Protein AF-0000000079724196 (afdb_homodimer)

Secondary structure (DSSP, 8-state):
-------------GGGS---S-HHHHTT--HHHHHHHHHH-HHHHHHHHHHHHHHHHHHHTTT-TTEEEEEE--TT-TTS--SEEEEETTEEEEEEEEEB-GGG-EEETTEEEEEEE-EEEEEEEEE-TTS-EEEEEEPBTTS-SEEEEE-HHHHSS--EEEEEGGGSPBP--TTS-HHHHTTBB-SEEEEEES--TT-BS--HHHHHHHHHH-/-------------GGGS---S-HHHHTT--HHHHHHHHHH-HHHHHHHHHHHHHHHHHHHTTT-TTEEEEEE--TT-TTS--SEEEEETTEEEEEEEEEB-GGG-EEETTEEEEEEE-EEEEEEEEE-TTS-EEEEEEPBTTS-SEEEEE-HHHHSS--EEEEEGGGSPBP--TTS-HHHHTTBB-SEEEEEES--TT-BS--HHHHHHHHHH-

Structure (mmCIF, N/CA/C/O backbone):
data_AF-0000000079724196-model_v1
#
loop_
_entity.id
_entity.type
_entity.pdbx_description
1 polymer 'Restriction endonuclease'
#
loop_
_atom_site.group_PDB
_atom_site.id
_atom_site.type_symbol
_atom_site.label_atom_id
_atom_site.label_alt_id
_atom_site.label_comp_id
_atom_site.label_asym_id
_atom_site.label_entity_id
_atom_site.label_seq_id
_atom_site.pdbx_PDB_ins_code
_atom_site.Cartn_x
_atom_site.Cartn_y
_atom_site.Cartn_z
_atom_site.occupancy
_atom_site.B_iso_or_equiv
_atom_site.auth_seq_id
_atom_site.auth_comp_id
_atom_site.auth_asym_id
_atom_site.auth_atom_id
_atom_site.pdbx_PDB_model_num
ATOM 1 N N . MET A 1 1 ? -4.75 44.594 -35.656 1 24.75 1 MET A N 1
ATOM 2 C CA . MET A 1 1 ? -3.535 43.812 -35.5 1 24.75 1 MET A CA 1
ATOM 3 C C . MET A 1 1 ? -3.525 43.062 -34.188 1 24.75 1 MET A C 1
ATOM 5 O O . MET A 1 1 ? -3.387 43.656 -33.125 1 24.75 1 MET A O 1
ATOM 9 N N . LEU A 1 2 ? -4.348 41.969 -33.969 1 27.61 2 LEU A N 1
ATOM 10 C CA . LEU A 1 2 ? -4.809 41.188 -32.812 1 27.61 2 LEU A CA 1
ATOM 11 C C . LEU A 1 2 ? -3.688 40.312 -32.25 1 27.61 2 LEU A C 1
ATOM 13 O O . LEU A 1 2 ? -3.152 39.469 -32.969 1 27.61 2 LEU A O 1
ATOM 17 N N . ILE A 1 3 ? -2.83 40.812 -31.281 1 25.11 3 ILE A N 1
ATOM 18 C CA . ILE A 1 3 ? -1.681 40.219 -30.625 1 25.11 3 ILE A CA 1
ATOM 19 C C . ILE A 1 3 ? -2.113 38.906 -29.938 1 25.11 3 ILE A C 1
ATOM 21 O O . ILE A 1 3 ? -2.939 38.938 -29.016 1 25.11 3 ILE A O 1
ATOM 25 N N . SER A 1 4 ? -2.178 37.812 -30.594 1 24.23 4 SER A N 1
ATOM 26 C CA . SER A 1 4 ? -2.414 36.438 -30.125 1 24.23 4 SER A CA 1
ATOM 27 C C . SER A 1 4 ? -1.42 36.031 -29.047 1 24.23 4 SER A C 1
ATOM 29 O O . SER A 1 4 ? -0.231 35.875 -29.312 1 24.23 4 SER A O 1
ATOM 31 N N . ILE A 1 5 ? -1.523 36.562 -27.812 1 22.05 5 ILE A N 1
ATOM 32 C CA . ILE A 1 5 ? -0.704 36.156 -26.688 1 22.05 5 ILE A CA 1
ATOM 33 C C . ILE A 1 5 ? -0.885 34.656 -26.438 1 22.05 5 ILE A C 1
ATOM 35 O O . ILE A 1 5 ? -1.975 34.219 -26.078 1 22.05 5 ILE A O 1
ATOM 39 N N . LEU A 1 6 ? -0.225 33.781 -27.172 1 22.92 6 LEU A N 1
ATOM 40 C CA . LEU A 1 6 ? -0.044 32.375 -26.922 1 22.92 6 LEU A CA 1
ATOM 41 C C . LEU A 1 6 ? 0.449 32.125 -25.484 1 22.92 6 LEU A C 1
ATOM 43 O O . LEU A 1 6 ? 1.578 32.5 -25.156 1 22.92 6 LEU A O 1
ATOM 47 N N . VAL A 1 7 ? -0.355 32.219 -24.516 1 21.36 7 VAL A N 1
ATOM 48 C CA . VAL A 1 7 ? -0.069 31.828 -23.141 1 21.36 7 VAL A CA 1
ATOM 49 C C . VAL A 1 7 ? 0.463 30.391 -23.125 1 21.36 7 VAL A C 1
ATOM 51 O O . VAL A 1 7 ? -0.235 29.453 -23.531 1 21.36 7 VAL A O 1
ATOM 54 N N . ASN A 1 8 ? 1.732 30.219 -23.438 1 23.31 8 ASN A N 1
ATOM 55 C CA . ASN A 1 8 ? 2.459 28.969 -23.219 1 23.31 8 ASN A CA 1
ATOM 56 C C . ASN A 1 8 ? 2.162 28.375 -21.844 1 23.31 8 ASN A C 1
ATOM 58 O O . ASN A 1 8 ? 2.518 28.969 -20.812 1 23.31 8 ASN A O 1
ATOM 62 N N . PHE A 1 9 ? 1.104 27.719 -21.703 1 23.48 9 PHE A N 1
ATOM 63 C CA . PHE A 1 9 ? 0.81 26.844 -20.578 1 23.48 9 PHE A CA 1
ATOM 64 C C . PHE A 1 9 ? 1.995 25.938 -20.281 1 23.48 9 PHE A C 1
ATOM 66 O O . PHE A 1 9 ? 2.256 24.984 -21.016 1 23.48 9 PHE A O 1
ATOM 73 N N . LEU A 1 10 ? 3.062 26.453 -19.828 1 25.41 10 LEU A N 1
ATOM 74 C CA . LEU A 1 10 ? 4.105 25.625 -19.25 1 25.41 10 LEU A CA 1
ATOM 75 C C . LEU A 1 10 ? 3.512 24.656 -18.234 1 25.41 10 LEU A C 1
ATOM 77 O O . LEU A 1 10 ? 3.109 25.062 -17.141 1 25.41 10 LEU A O 1
ATOM 81 N N . VAL A 1 11 ? 2.697 23.734 -18.609 1 27.11 11 VAL A N 1
ATOM 82 C CA . VAL A 1 11 ? 2.469 22.516 -17.828 1 27.11 11 VAL A CA 1
ATOM 83 C C . VAL A 1 11 ? 3.785 22.047 -17.219 1 27.11 11 VAL A C 1
ATOM 85 O O . VAL A 1 11 ? 4.676 21.578 -17.938 1 27.11 11 VAL A O 1
ATOM 88 N N . TYR A 1 12 ? 4.371 22.719 -16.375 1 28.53 12 TYR A N 1
ATOM 89 C CA . TYR A 1 12 ? 5.422 22.078 -15.594 1 28.53 12 TYR A CA 1
ATOM 90 C C . TYR A 1 12 ? 5.004 20.672 -15.188 1 28.53 12 TYR A C 1
ATOM 92 O O . TYR A 1 12 ? 4.043 20.484 -14.438 1 28.53 12 TYR A O 1
ATOM 100 N N . ASN A 1 13 ? 4.953 19.719 -16.047 1 31.81 13 ASN A N 1
ATOM 101 C CA . ASN A 1 13 ? 4.832 18.266 -15.875 1 31.81 13 ASN A CA 1
ATOM 102 C C . ASN A 1 13 ? 5.602 17.781 -14.656 1 31.81 13 ASN A C 1
ATOM 104 O O . ASN A 1 13 ? 6.824 17.938 -14.586 1 31.81 13 ASN A O 1
ATOM 108 N N . VAL A 1 14 ? 5.191 17.875 -13.461 1 34.69 14 VAL A N 1
ATOM 109 C CA . VAL A 1 14 ? 5.762 17.125 -12.352 1 34.69 14 VAL A CA 1
ATOM 110 C C . VAL A 1 14 ? 6.508 15.898 -12.883 1 34.69 14 VAL A C 1
ATOM 112 O O . VAL A 1 14 ? 7.094 15.133 -12.109 1 34.69 14 VAL A O 1
ATOM 115 N N . GLU A 1 15 ? 6.355 15.531 -14.078 1 37.75 15 GLU A N 1
ATOM 116 C CA . GLU A 1 15 ? 7.27 14.625 -14.773 1 37.75 15 GLU A CA 1
ATOM 117 C C . GLU A 1 15 ? 8.711 15.133 -14.695 1 37.75 15 GLU A C 1
ATOM 119 O O . GLU A 1 15 ? 9.648 14.383 -14.961 1 37.75 15 GLU A O 1
ATOM 124 N N . ASN A 1 16 ? 8.875 16.438 -14.484 1 39 16 ASN A N 1
ATOM 125 C CA . ASN A 1 16 ? 10.219 16.984 -14.625 1 39 16 ASN A CA 1
ATOM 126 C C . ASN A 1 16 ? 11.016 16.844 -13.328 1 39 16 ASN A C 1
ATOM 128 O O . ASN A 1 16 ? 12.023 17.531 -13.141 1 39 16 ASN A O 1
ATOM 132 N N . ILE A 1 17 ? 10.391 16.578 -12.188 1 43.75 17 ILE A N 1
ATOM 133 C CA . ILE A 1 17 ? 11.414 16.25 -11.203 1 43.75 17 ILE A CA 1
ATOM 134 C C . ILE A 1 17 ? 12.312 15.148 -11.75 1 43.75 17 ILE A C 1
ATOM 136 O O . ILE A 1 17 ? 11.859 14.023 -11.992 1 43.75 17 ILE A O 1
ATOM 140 N N . THR A 1 18 ? 13.125 15.508 -12.547 1 49.09 18 THR A N 1
ATOM 141 C CA . THR A 1 18 ? 14.148 14.609 -13.055 1 49.09 18 THR A CA 1
ATOM 142 C C . THR A 1 18 ? 14.617 13.641 -11.969 1 49.09 18 THR A C 1
ATOM 144 O O . THR A 1 18 ? 15.422 14.008 -11.109 1 49.09 18 THR A O 1
ATOM 147 N N . MET A 1 19 ? 13.617 12.922 -11.445 1 57.41 19 MET A N 1
ATOM 148 C CA . MET A 1 19 ? 14.07 11.883 -10.531 1 57.41 19 MET A CA 1
ATOM 149 C C . MET A 1 19 ? 15.305 11.172 -11.078 1 57.41 19 MET A C 1
ATOM 151 O O . MET A 1 19 ? 15.344 10.797 -12.258 1 57.41 19 MET A O 1
ATOM 155 N N . SER A 1 20 ? 16.391 11.453 -10.336 1 66.69 20 SER A N 1
ATOM 156 C CA . SER A 1 20 ? 17.656 10.781 -10.609 1 66.69 20 SER A CA 1
ATOM 157 C C . SER A 1 20 ? 17.484 9.266 -10.641 1 66.69 20 SER A C 1
ATOM 159 O O . SER A 1 20 ? 16.391 8.758 -10.391 1 66.69 20 SER A O 1
ATOM 161 N N . ASN A 1 21 ? 18.406 8.672 -11.078 1 83.06 21 ASN A N 1
ATOM 162 C CA . ASN A 1 21 ? 18.484 7.219 -11.109 1 83.06 21 ASN A CA 1
ATOM 163 C C . ASN A 1 21 ? 18.562 6.629 -9.703 1 83.06 21 ASN A C 1
ATOM 165 O O . ASN A 1 21 ? 18.688 5.41 -9.547 1 83.06 21 ASN A O 1
ATOM 169 N N . ASN A 1 22 ? 18.328 7.559 -8.727 1 93.44 22 ASN A N 1
ATOM 170 C CA . ASN A 1 22 ? 18.344 7.121 -7.332 1 93.44 22 ASN A CA 1
ATOM 171 C C . ASN A 1 22 ? 17.281 7.836 -6.504 1 93.44 22 ASN A C 1
ATOM 173 O O . ASN A 1 22 ? 17.547 8.898 -5.93 1 93.44 22 ASN A O 1
ATOM 177 N N . ILE A 1 23 ? 16.172 7.238 -6.348 1 94.06 23 ILE A N 1
ATOM 178 C CA . ILE A 1 23 ? 15.008 7.863 -5.734 1 94.06 23 ILE A CA 1
ATOM 179 C C . ILE A 1 23 ? 15.242 8.039 -4.234 1 94.06 23 ILE A C 1
ATOM 181 O O . ILE A 1 23 ? 14.742 8.984 -3.625 1 94.06 23 ILE A O 1
ATOM 185 N N . LEU A 1 24 ? 15.953 7.109 -3.637 1 95.5 24 LEU A N 1
ATOM 186 C CA . LEU A 1 24 ? 16.266 7.238 -2.217 1 95.5 24 LEU A CA 1
ATOM 187 C C . LEU A 1 24 ? 17.094 8.484 -1.95 1 95.5 24 LEU A C 1
ATOM 189 O O . LEU A 1 24 ? 16.859 9.195 -0.971 1 95.5 24 LEU A O 1
ATOM 193 N N . GLN A 1 25 ? 18.016 8.711 -2.818 1 94.5 25 GLN A N 1
ATOM 194 C CA . GLN A 1 25 ? 18.812 9.93 -2.717 1 94.5 25 GLN A CA 1
ATOM 195 C C . GLN A 1 25 ? 17.922 11.172 -2.871 1 94.5 25 GLN A C 1
ATOM 197 O O . GLN A 1 25 ? 18.078 12.148 -2.131 1 94.5 25 GLN A O 1
ATOM 202 N N . ASP A 1 26 ? 17.047 11.125 -3.805 1 93.06 26 ASP A N 1
ATOM 203 C CA . ASP A 1 26 ? 16.125 12.242 -4.016 1 93.06 26 ASP A CA 1
ATOM 204 C C . ASP A 1 26 ? 15.297 12.516 -2.762 1 93.06 26 ASP A C 1
ATOM 206 O O . ASP A 1 26 ? 15.023 13.672 -2.438 1 93.06 26 ASP A O 1
ATOM 210 N N . TRP A 1 27 ? 14.961 11.461 -2.084 1 94.69 27 TRP A N 1
ATOM 211 C CA . TRP A 1 27 ? 14.102 11.586 -0.906 1 94.69 27 TRP A CA 1
ATOM 212 C C . TRP A 1 27 ? 14.938 11.82 0.349 1 94.69 27 TRP A C 1
ATOM 214 O O . TRP A 1 27 ? 14.398 11.922 1.451 1 94.69 27 TRP A O 1
ATOM 224 N N . GLY A 1 28 ? 16.25 11.859 0.168 1 93.69 28 GLY A N 1
ATOM 225 C CA . GLY A 1 28 ? 17.125 12.164 1.287 1 93.69 28 GLY A CA 1
ATOM 226 C C . GLY A 1 28 ? 17.141 11.078 2.346 1 93.69 28 GLY A C 1
ATOM 227 O O . GLY A 1 28 ? 17.219 11.367 3.541 1 93.69 28 GLY A O 1
ATOM 228 N N . ILE A 1 29 ? 17.016 9.867 1.976 1 95.31 29 ILE A N 1
ATOM 229 C CA . ILE A 1 29 ? 17.078 8.727 2.889 1 95.31 29 ILE A CA 1
ATOM 230 C C . ILE A 1 29 ? 18.109 7.727 2.4 1 95.31 29 ILE A C 1
ATOM 232 O O . ILE A 1 29 ? 18.188 7.418 1.208 1 95.31 29 ILE A O 1
ATOM 236 N N . SER A 1 30 ? 19 7.281 3.24 1 95.44 30 SER A N 1
ATOM 237 C CA . SER A 1 30 ? 20 6.289 2.867 1 95.44 30 SER A CA 1
ATOM 238 C C . SER A 1 30 ? 19.375 4.91 2.693 1 95.44 30 SER A C 1
ATOM 240 O O . SER A 1 30 ? 18.266 4.66 3.162 1 95.44 30 SER A O 1
ATOM 242 N N . VAL A 1 31 ? 20.078 4.039 2.041 1 95.25 31 VAL A N 1
ATOM 243 C CA . VAL A 1 31 ? 19.609 2.668 1.856 1 95.25 31 VAL A CA 1
ATOM 244 C C . VAL A 1 31 ? 19.438 1.992 3.215 1 95.25 31 VAL A C 1
ATOM 246 O O . VAL A 1 31 ? 18.484 1.245 3.426 1 95.25 31 VAL A O 1
ATOM 249 N N . GLU A 1 32 ? 20.344 2.332 4.09 1 95.38 32 GLU A N 1
ATOM 250 C CA . GLU A 1 32 ? 20.281 1.758 5.43 1 95.38 32 GLU A CA 1
ATOM 251 C C . GLU A 1 32 ? 19.047 2.236 6.184 1 95.38 32 GLU A C 1
ATOM 253 O O . GLU A 1 32 ? 18.344 1.44 6.812 1 95.38 32 GLU A O 1
ATOM 258 N N . GLU A 1 33 ? 18.797 3.496 6.133 1 94.81 33 GLU A N 1
ATOM 259 C CA . GLU A 1 33 ? 17.625 4.066 6.777 1 94.81 33 GLU A CA 1
ATOM 260 C C . GLU A 1 33 ? 16.344 3.514 6.168 1 94.81 33 GLU A C 1
ATOM 262 O O . GLU A 1 33 ? 15.398 3.182 6.887 1 94.81 33 GLU A O 1
ATOM 267 N N . PHE A 1 34 ? 16.359 3.441 4.891 1 96.69 34 PHE A N 1
ATOM 268 C CA . PHE A 1 34 ? 15.211 2.9 4.18 1 96.69 34 PHE A CA 1
ATOM 269 C C . PHE A 1 34 ? 14.984 1.441 4.551 1 96.69 34 PHE A C 1
ATOM 271 O O . PHE A 1 34 ? 13.844 1.023 4.77 1 96.69 34 PHE A O 1
ATOM 278 N N . SER A 1 35 ? 16.031 0.706 4.574 1 95.88 35 SER A N 1
ATOM 279 C CA . SER A 1 35 ? 15.938 -0.699 4.961 1 95.88 35 SER A CA 1
ATOM 280 C C . SER A 1 35 ? 15.312 -0.854 6.34 1 95.88 35 SER A C 1
ATOM 282 O O . SER A 1 35 ? 14.43 -1.693 6.535 1 95.88 35 SER A O 1
ATOM 284 N N . LYS A 1 36 ? 15.734 -0.07 7.242 1 93.75 36 LYS A N 1
ATOM 285 C CA . LYS A 1 36 ? 15.172 -0.101 8.586 1 93.75 36 LYS A CA 1
ATOM 286 C C . LYS A 1 36 ? 13.68 0.24 8.57 1 93.75 36 LYS A C 1
ATOM 288 O O . LYS A 1 36 ? 12.875 -0.427 9.227 1 93.75 36 LYS A O 1
ATOM 293 N N . LEU A 1 37 ? 13.359 1.247 7.809 1 93.62 37 LEU A N 1
ATOM 294 C CA . LEU A 1 37 ? 11.969 1.675 7.668 1 93.62 37 LEU A CA 1
ATOM 295 C C . LEU A 1 37 ? 11.102 0.534 7.148 1 93.62 37 LEU A C 1
ATOM 297 O O . LEU A 1 37 ? 10.016 0.292 7.672 1 93.62 37 LEU A O 1
ATOM 301 N N . VAL A 1 38 ? 11.547 -0.153 6.164 1 93.44 38 VAL A N 1
ATOM 302 C CA . VAL A 1 38 ? 10.812 -1.242 5.535 1 93.44 38 VAL A CA 1
ATOM 303 C C . VAL A 1 38 ? 10.68 -2.408 6.512 1 93.44 38 VAL A C 1
ATOM 305 O O . VAL A 1 38 ? 9.594 -2.977 6.664 1 93.44 38 VAL A O 1
ATOM 308 N N . ILE A 1 39 ? 11.727 -2.703 7.195 1 89.12 39 ILE A N 1
ATOM 309 C CA . ILE A 1 39 ? 11.758 -3.84 8.109 1 89.12 39 ILE A CA 1
ATOM 310 C C . ILE A 1 39 ? 10.797 -3.592 9.266 1 89.12 39 ILE A C 1
ATOM 312 O O . ILE A 1 39 ? 10.086 -4.504 9.703 1 89.12 39 ILE A O 1
ATOM 316 N N . GLU A 1 40 ? 10.703 -2.416 9.695 1 87.56 40 GLU A N 1
ATOM 317 C CA . GLU A 1 40 ? 9.914 -2.074 10.875 1 87.56 40 GLU A CA 1
ATOM 318 C C . GLU A 1 40 ? 8.438 -1.9 10.523 1 87.56 40 GLU A C 1
ATOM 320 O O . GLU A 1 40 ? 7.594 -1.801 11.414 1 87.56 40 GLU A O 1
ATOM 325 N N . ASN A 1 41 ? 8.164 -1.877 9.258 1 88.25 41 ASN A N 1
ATOM 326 C CA . ASN A 1 41 ? 6.785 -1.653 8.836 1 88.25 41 ASN A CA 1
ATOM 327 C C . ASN A 1 41 ? 6.301 -2.76 7.898 1 88.25 41 ASN A C 1
ATOM 329 O O . ASN A 1 41 ? 6.465 -2.666 6.684 1 88.25 41 ASN A O 1
ATOM 333 N N . PRO A 1 42 ? 5.574 -3.719 8.406 1 84.81 42 PRO A N 1
ATOM 334 C CA . PRO A 1 42 ? 5.191 -4.914 7.648 1 84.81 42 PRO A CA 1
ATOM 335 C C . PRO A 1 42 ? 4.309 -4.59 6.445 1 84.81 42 PRO A C 1
ATOM 337 O O . PRO A 1 42 ? 4.445 -5.215 5.387 1 84.81 42 PRO A O 1
ATOM 340 N N . SER A 1 43 ? 3.381 -3.641 6.629 1 84.69 43 SER A N 1
ATOM 341 C CA . SER A 1 43 ? 2.512 -3.273 5.516 1 84.69 43 SER A CA 1
ATOM 342 C C . SER A 1 43 ? 3.314 -2.707 4.348 1 84.69 43 SER A C 1
ATOM 344 O O . SER A 1 43 ? 3.086 -3.074 3.195 1 84.69 43 SER A O 1
ATOM 346 N N . LEU A 1 44 ? 4.238 -1.865 4.68 1 90.69 44 LEU A N 1
ATOM 347 C CA . LEU A 1 44 ? 5.129 -1.311 3.664 1 90.69 44 LEU A CA 1
ATOM 348 C C . LEU A 1 44 ? 5.961 -2.41 3.012 1 90.69 44 LEU A C 1
ATOM 350 O O . LEU A 1 44 ? 6.059 -2.475 1.783 1 90.69 44 LEU A O 1
ATOM 354 N N . ARG A 1 45 ? 6.496 -3.223 3.773 1 90.62 45 ARG A N 1
ATOM 355 C CA . ARG A 1 45 ? 7.316 -4.324 3.285 1 90.62 45 ARG A CA 1
ATOM 356 C C . ARG A 1 45 ? 6.531 -5.207 2.322 1 90.62 45 ARG A C 1
ATOM 358 O O . ARG A 1 45 ? 7.035 -5.574 1.257 1 90.62 45 ARG A O 1
ATOM 365 N N . GLY A 1 46 ? 5.367 -5.559 2.711 1 88.81 46 GLY A N 1
ATOM 366 C CA . GLY A 1 46 ? 4.539 -6.406 1.868 1 88.81 46 GLY A CA 1
ATOM 367 C C . GLY A 1 46 ? 4.25 -5.797 0.51 1 88.81 46 GLY A C 1
ATOM 368 O O . GLY A 1 46 ? 4.305 -6.484 -0.511 1 88.81 46 GLY A O 1
ATOM 369 N N . MET A 1 47 ? 3.918 -4.566 0.49 1 89.75 47 MET A N 1
ATOM 370 C CA . MET A 1 47 ? 3.611 -3.895 -0.77 1 89.75 47 MET A CA 1
ATOM 371 C C . MET A 1 47 ? 4.84 -3.848 -1.674 1 89.75 47 MET A C 1
ATOM 373 O O . MET A 1 47 ? 4.75 -4.152 -2.865 1 89.75 47 MET A O 1
ATOM 377 N N . ILE A 1 48 ? 5.961 -3.482 -1.089 1 94.56 48 ILE A N 1
ATOM 378 C CA . ILE A 1 48 ? 7.18 -3.398 -1.887 1 94.56 48 ILE A CA 1
ATOM 379 C C . ILE A 1 48 ? 7.539 -4.781 -2.43 1 94.56 48 ILE A C 1
ATOM 381 O O . ILE A 1 48 ? 7.859 -4.926 -3.611 1 94.56 48 ILE A O 1
ATOM 385 N N . LEU A 1 49 ? 7.477 -5.723 -1.585 1 92 49 LEU A N 1
ATOM 386 C CA . LEU A 1 49 ? 7.828 -7.082 -1.99 1 92 49 LEU A CA 1
ATOM 387 C C . LEU A 1 49 ? 6.93 -7.559 -3.127 1 92 49 LEU A C 1
ATOM 389 O O . LEU A 1 49 ? 7.375 -8.297 -4.004 1 92 49 LEU A O 1
ATOM 393 N N . GLY A 1 50 ? 5.699 -7.191 -3.105 1 91.62 50 GLY A N 1
ATOM 394 C CA . GLY A 1 50 ? 4.816 -7.523 -4.211 1 91.62 50 GLY A CA 1
ATOM 395 C C . GLY A 1 50 ? 5.328 -7.043 -5.555 1 91.62 50 GLY A C 1
ATOM 396 O O . GLY A 1 50 ? 5.379 -7.809 -6.52 1 91.62 50 GLY A O 1
ATOM 397 N N . TYR A 1 51 ? 5.719 -5.84 -5.562 1 93.12 51 TYR A N 1
ATOM 398 C CA . TYR A 1 51 ? 6.219 -5.266 -6.809 1 93.12 51 TYR A CA 1
ATOM 399 C C . TYR A 1 51 ? 7.578 -5.852 -7.172 1 93.12 51 TYR A C 1
ATOM 401 O O . TYR A 1 51 ? 7.855 -6.098 -8.344 1 93.12 51 TYR A O 1
ATOM 409 N N . VAL A 1 52 ? 8.43 -6.074 -6.184 1 95.19 52 VAL A N 1
ATOM 410 C CA . VAL A 1 52 ? 9.734 -6.672 -6.43 1 95.19 52 VAL A CA 1
ATOM 411 C C . VAL A 1 52 ? 9.562 -8.094 -6.953 1 95.19 52 VAL A C 1
ATOM 413 O O . VAL A 1 52 ? 10.32 -8.547 -7.812 1 95.19 52 VAL A O 1
ATOM 416 N N . ALA A 1 53 ? 8.578 -8.766 -6.418 1 94.69 53 ALA A N 1
ATOM 417 C CA . ALA A 1 53 ? 8.305 -10.125 -6.883 1 94.69 53 ALA A CA 1
ATOM 418 C C . ALA A 1 53 ? 7.949 -10.141 -8.367 1 94.69 53 ALA A C 1
ATOM 420 O O . ALA A 1 53 ? 8.398 -11.016 -9.109 1 94.69 53 ALA A O 1
ATOM 421 N N . GLU A 1 54 ? 7.113 -9.219 -8.742 1 92.06 54 GLU A N 1
ATOM 422 C CA . GLU A 1 54 ? 6.77 -9.125 -10.164 1 92.06 54 GLU A CA 1
ATOM 423 C C . GLU A 1 54 ? 8.008 -8.875 -11.016 1 92.06 54 GLU A C 1
ATOM 425 O O . GLU A 1 54 ? 8.156 -9.461 -12.086 1 92.06 54 GLU A O 1
ATOM 430 N N . PHE A 1 55 ? 8.844 -8.008 -10.555 1 92.5 55 PHE A N 1
ATOM 431 C CA . PHE A 1 55 ? 10.102 -7.699 -11.227 1 92.5 55 PHE A CA 1
ATOM 432 C C . PHE A 1 55 ? 10.969 -8.945 -11.336 1 92.5 55 PHE A C 1
ATOM 434 O O . PHE A 1 55 ? 11.492 -9.25 -12.406 1 92.5 55 PHE A O 1
ATOM 441 N N . GLN A 1 56 ? 11.133 -9.672 -10.258 1 94.12 56 GLN A N 1
ATOM 442 C CA . GLN A 1 56 ? 11.961 -10.875 -10.227 1 94.12 56 GLN A CA 1
ATOM 443 C C . GLN A 1 56 ? 11.359 -11.984 -11.078 1 94.12 56 GLN A C 1
ATOM 445 O O . GLN A 1 56 ? 12.086 -12.773 -11.68 1 94.12 56 GLN A O 1
ATOM 450 N N . PHE A 1 57 ? 10.039 -12.055 -11.078 1 94.5 57 PHE A N 1
ATOM 451 C CA . PHE A 1 57 ? 9.359 -13.039 -11.914 1 94.5 57 PHE A CA 1
ATOM 452 C C . PHE A 1 57 ? 9.695 -12.828 -13.383 1 94.5 57 PHE A C 1
ATOM 454 O O . PHE A 1 57 ? 10 -13.781 -14.102 1 94.5 57 PHE A O 1
ATOM 461 N N . GLU A 1 58 ? 9.656 -11.617 -13.727 1 89.31 58 GLU A N 1
ATOM 462 C CA . GLU A 1 58 ? 9.992 -11.289 -15.109 1 89.31 58 GLU A CA 1
ATOM 463 C C . GLU A 1 58 ? 11.453 -11.602 -15.414 1 89.31 58 GLU A C 1
ATOM 465 O O . GLU A 1 58 ? 11.766 -12.219 -16.438 1 89.31 58 GLU A O 1
ATOM 470 N N . LYS A 1 59 ? 12.25 -11.227 -14.562 1 86.75 59 LYS A N 1
ATOM 471 C CA . LYS A 1 59 ? 13.688 -11.352 -14.766 1 86.75 59 LYS A CA 1
ATOM 472 C C . LYS A 1 59 ? 14.117 -12.82 -14.742 1 86.75 59 LYS A C 1
ATOM 474 O O . LYS A 1 59 ? 14.961 -13.234 -15.547 1 86.75 59 LYS A O 1
ATOM 479 N N . ASN A 1 60 ? 13.562 -13.555 -13.906 1 84 60 ASN A N 1
ATOM 480 C CA . ASN A 1 60 ? 14.062 -14.906 -13.664 1 84 60 ASN A CA 1
ATOM 481 C C . ASN A 1 60 ? 13.242 -15.953 -14.414 1 84 60 ASN A C 1
ATOM 483 O O . ASN A 1 60 ? 13.773 -17 -14.797 1 84 60 ASN A O 1
ATOM 487 N N . TRP A 1 61 ? 12.039 -15.727 -14.633 1 83.31 61 TRP A N 1
ATOM 488 C CA . TRP A 1 61 ? 11.211 -16.797 -15.18 1 83.31 61 TRP A CA 1
ATOM 489 C C . TRP A 1 61 ? 10.773 -16.469 -16.609 1 83.31 61 TRP A C 1
ATOM 491 O O . TRP A 1 61 ? 10.805 -17.344 -17.484 1 83.31 61 TRP A O 1
ATOM 501 N N . LEU A 1 62 ? 10.445 -15.289 -16.844 1 84.94 62 LEU A N 1
ATOM 502 C CA . LEU A 1 62 ? 9.867 -14.961 -18.141 1 84.94 62 LEU A CA 1
ATOM 503 C C . LEU A 1 62 ? 10.953 -14.859 -19.203 1 84.94 62 LEU A C 1
ATOM 505 O O . LEU A 1 62 ? 10.656 -14.758 -20.391 1 84.94 62 LEU A O 1
ATOM 509 N N . SER A 1 63 ? 12.172 -15.078 -18.781 1 83.94 63 SER A N 1
ATOM 510 C CA . SER A 1 63 ? 13.273 -15.07 -19.734 1 83.94 63 SER A CA 1
ATOM 511 C C . SER A 1 63 ? 13.477 -16.453 -20.344 1 83.94 63 SER A C 1
ATOM 513 O O . SER A 1 63 ? 14.359 -16.641 -21.203 1 83.94 63 SER A O 1
ATOM 515 N N . ASN A 1 64 ? 12.688 -17.375 -20.062 1 89 64 ASN A N 1
ATOM 516 C CA . ASN A 1 64 ? 12.758 -18.734 -20.609 1 89 64 ASN A CA 1
ATOM 517 C C . ASN A 1 64 ? 12.453 -18.75 -22.094 1 89 64 ASN A C 1
ATOM 519 O O . ASN A 1 64 ? 11.469 -18.156 -22.547 1 89 64 ASN A O 1
ATOM 523 N N . PRO A 1 65 ? 13.211 -19.469 -22.891 1 91 65 PRO A N 1
ATOM 524 C CA . PRO A 1 65 ? 13.047 -19.484 -24.359 1 91 65 PRO A CA 1
ATOM 525 C C . PRO A 1 65 ? 11.711 -20.078 -24.797 1 91 65 PRO A C 1
ATOM 527 O O . PRO A 1 65 ? 11.266 -19.844 -25.922 1 91 65 PRO A O 1
ATOM 530 N N . LYS A 1 66 ? 11.094 -20.812 -23.969 1 93.62 66 LYS A N 1
ATOM 531 C CA . LYS A 1 66 ? 9.82 -21.438 -24.312 1 93.62 66 LYS A CA 1
ATOM 532 C C . LYS A 1 66 ? 8.68 -20.422 -24.281 1 93.62 66 LYS A C 1
ATOM 534 O O . LYS A 1 66 ? 7.578 -20.703 -24.75 1 93.62 66 LYS A O 1
ATOM 539 N N . ILE A 1 67 ? 8.969 -19.266 -23.688 1 92.94 67 ILE A N 1
ATOM 540 C CA . ILE A 1 67 ? 7.961 -18.219 -23.5 1 92.94 67 ILE A CA 1
ATOM 541 C C . ILE A 1 67 ? 8.266 -17.031 -24.406 1 92.94 67 ILE A C 1
ATOM 543 O O . ILE A 1 67 ? 9.438 -16.672 -24.594 1 92.94 67 ILE A O 1
ATOM 547 N N . SER A 1 68 ? 7.254 -16.5 -25.031 1 91.62 68 SER A N 1
ATOM 548 C CA . SER A 1 68 ? 7.422 -15.32 -25.875 1 91.62 68 SER A CA 1
ATOM 549 C C . SER A 1 68 ? 6.297 -14.312 -25.656 1 91.62 68 SER A C 1
ATOM 551 O O . SER A 1 68 ? 5.375 -14.57 -24.875 1 91.62 68 SER A O 1
ATOM 553 N N . ASP A 1 69 ? 6.461 -13.078 -26.234 1 89.94 69 ASP A N 1
ATOM 554 C CA . ASP A 1 69 ? 5.441 -12.031 -26.25 1 89.94 69 ASP A CA 1
ATOM 555 C C . ASP A 1 69 ? 5.035 -11.648 -24.828 1 89.94 69 ASP A C 1
ATOM 557 O O . ASP A 1 69 ? 3.848 -11.609 -24.5 1 89.94 69 ASP A O 1
ATOM 561 N N . ILE A 1 70 ? 6.008 -11.5 -24.078 1 88.12 70 ILE A N 1
ATOM 562 C CA . ILE A 1 70 ? 5.773 -11.117 -22.688 1 88.12 70 ILE A CA 1
ATOM 563 C C . ILE A 1 70 ? 5.277 -9.68 -22.625 1 88.12 70 ILE A C 1
ATOM 565 O O . ILE A 1 70 ? 5.848 -8.789 -23.266 1 88.12 70 ILE A O 1
ATOM 569 N N . SER A 1 71 ? 4.156 -9.445 -21.953 1 84.56 71 SER A N 1
ATOM 570 C CA . SER A 1 71 ? 3.631 -8.094 -21.812 1 84.56 71 SER A CA 1
ATOM 571 C C . SER A 1 71 ? 2.924 -7.91 -20.484 1 84.56 71 SER A C 1
ATOM 573 O O . SER A 1 71 ? 2.525 -8.891 -19.844 1 84.56 71 SER A O 1
ATOM 575 N N . LYS A 1 72 ? 3.004 -6.645 -20.031 1 78.94 72 LYS A N 1
ATOM 576 C CA . LYS A 1 72 ? 2.264 -6.273 -18.828 1 78.94 72 LYS A CA 1
ATOM 577 C C . LYS A 1 72 ? 0.844 -5.832 -19.172 1 78.94 72 LYS A C 1
ATOM 579 O O . LYS A 1 72 ? 0.62 -5.184 -20.188 1 78.94 72 LYS A O 1
ATOM 584 N N . THR A 1 73 ? -0.01 -6.387 -18.359 1 66.5 73 THR A N 1
ATOM 585 C CA . THR A 1 73 ? -1.363 -5.867 -18.516 1 66.5 73 THR A CA 1
ATOM 586 C C . THR A 1 73 ? -1.453 -4.434 -18.016 1 66.5 73 THR A C 1
ATOM 588 O O . THR A 1 73 ? -0.75 -4.055 -17.062 1 66.5 73 THR A O 1
ATOM 591 N N . ASP A 1 74 ? -2.035 -3.586 -18.75 1 55.03 74 ASP A N 1
ATOM 592 C CA . ASP A 1 74 ? -2.176 -2.193 -18.328 1 55.03 74 ASP A CA 1
ATOM 593 C C . ASP A 1 74 ? -2.82 -2.088 -16.953 1 55.03 74 ASP A C 1
ATOM 595 O O . ASP A 1 74 ? -3.93 -2.58 -16.734 1 55.03 74 ASP A O 1
ATOM 599 N N . ASP A 1 75 ? -2.029 -1.748 -15.883 1 52.78 75 ASP A N 1
ATOM 600 C CA . ASP A 1 75 ? -2.469 -1.627 -14.492 1 52.78 75 ASP A CA 1
ATOM 601 C C . ASP A 1 75 ? -3.77 -0.833 -14.398 1 52.78 75 ASP A C 1
ATOM 603 O O . ASP A 1 75 ? -4.531 -0.989 -13.438 1 52.78 75 ASP A O 1
ATOM 607 N N . HIS A 1 76 ? -4.074 0.013 -15.43 1 49.91 76 HIS A N 1
ATOM 608 C CA . HIS A 1 76 ? -5.242 0.882 -15.312 1 49.91 76 HIS A CA 1
ATOM 609 C C . HIS A 1 76 ? -6.477 0.233 -15.93 1 49.91 76 HIS A C 1
ATOM 611 O O . HIS A 1 76 ? -7.582 0.761 -15.812 1 49.91 76 HIS A O 1
ATOM 617 N N . ASP A 1 77 ? -6.199 -0.812 -16.578 1 50.03 77 ASP A N 1
ATOM 618 C CA . ASP A 1 77 ? -7.387 -1.508 -17.078 1 50.03 77 ASP A CA 1
ATOM 619 C C . ASP A 1 77 ? -7.898 -2.514 -16.047 1 50.03 77 ASP A C 1
ATOM 621 O O . ASP A 1 77 ? -7.418 -3.646 -15.984 1 50.03 77 ASP A O 1
ATOM 625 N N . ARG A 1 78 ? -8.703 -2.084 -15.266 1 53.12 78 ARG A N 1
ATOM 626 C CA . ARG A 1 78 ? -9.289 -2.83 -14.156 1 53.12 78 ARG A CA 1
ATOM 627 C C . ARG A 1 78 ? -10.008 -4.078 -14.656 1 53.12 78 ARG A C 1
ATOM 629 O O . ARG A 1 78 ? -10.336 -4.969 -13.867 1 53.12 78 ARG A O 1
ATOM 636 N N . LYS A 1 79 ? -10.195 -4.078 -16.031 1 50.16 79 LYS A N 1
ATOM 637 C CA . LYS A 1 79 ? -11.016 -5.164 -16.562 1 50.16 79 LYS A CA 1
ATOM 638 C C . LYS A 1 79 ? -10.164 -6.398 -16.844 1 50.16 79 LYS A C 1
ATOM 640 O O . LYS A 1 79 ? -10.68 -7.52 -16.875 1 50.16 79 LYS A O 1
ATOM 645 N N . GLN A 1 80 ? -9.031 -6.125 -17.266 1 54.12 80 GLN A N 1
ATOM 646 C CA . GLN A 1 80 ? -8.195 -7.293 -17.516 1 54.12 80 GLN A CA 1
ATOM 647 C C . GLN A 1 80 ? -7.246 -7.559 -16.359 1 54.12 80 GLN A C 1
ATOM 649 O O . GLN A 1 80 ? -6.414 -6.711 -16.031 1 54.12 80 GLN A O 1
ATOM 654 N N . LYS A 1 81 ? -7.668 -8.695 -15.727 1 58.16 81 LYS A N 1
ATOM 655 C CA . LYS A 1 81 ? -6.887 -9.031 -14.539 1 58.16 81 LYS A CA 1
ATOM 656 C C . LYS A 1 81 ? -5.695 -9.906 -14.898 1 58.16 81 LYS A C 1
ATOM 658 O O . LYS A 1 81 ? -5.77 -10.719 -15.82 1 58.16 81 LYS A O 1
ATOM 663 N N . GLY A 1 82 ? -4.551 -9.547 -14.453 1 68.81 82 GLY A N 1
ATOM 664 C CA . GLY A 1 82 ? -3.287 -10.258 -14.555 1 68.81 82 GLY A CA 1
ATOM 665 C C . GLY A 1 82 ? -2.08 -9.336 -14.562 1 68.81 82 GLY A C 1
ATOM 666 O O . GLY A 1 82 ? -2.184 -8.172 -14.945 1 68.81 82 GLY A O 1
ATOM 667 N N . ASP A 1 83 ? -1.072 -10 -14.07 1 79.81 83 ASP A N 1
ATOM 668 C CA . ASP A 1 83 ? 0.141 -9.195 -13.953 1 79.81 83 ASP A CA 1
ATOM 669 C C . ASP A 1 83 ? 1.006 -9.328 -15.203 1 79.81 83 ASP A C 1
ATOM 671 O O . ASP A 1 83 ? 1.592 -8.344 -15.664 1 79.81 83 ASP A O 1
ATOM 675 N N . ARG A 1 84 ? 0.888 -10.531 -15.867 1 88.88 84 ARG A N 1
ATOM 676 C CA . ARG A 1 84 ? 1.718 -10.781 -17.047 1 88.88 84 ARG A CA 1
ATOM 677 C C . ARG A 1 84 ? 0.978 -11.633 -18.062 1 88.88 84 ARG A C 1
ATOM 679 O O . ARG A 1 84 ? 0.278 -12.586 -17.703 1 88.88 84 ARG A O 1
ATOM 686 N N . ASN A 1 85 ? 1.175 -11.281 -19.281 1 91.31 85 ASN A N 1
ATOM 687 C CA . ASN A 1 85 ? 0.747 -12.102 -20.422 1 91.31 85 ASN A CA 1
ATOM 688 C C . ASN A 1 85 ? 1.936 -12.75 -21.125 1 91.31 85 ASN A C 1
ATOM 690 O O . ASN A 1 85 ? 2.965 -12.109 -21.328 1 91.31 85 ASN A O 1
ATOM 694 N N . ILE A 1 86 ? 1.715 -14.031 -21.391 1 93.88 86 ILE A N 1
ATOM 695 C CA . ILE A 1 86 ? 2.785 -14.734 -22.094 1 93.88 86 ILE A CA 1
ATOM 696 C C . ILE A 1 86 ? 2.199 -15.539 -23.25 1 93.88 86 ILE A C 1
ATOM 698 O O . ILE A 1 86 ? 0.99 -15.773 -23.297 1 93.88 86 ILE A O 1
ATOM 702 N N . ARG A 1 87 ? 3.107 -15.844 -24.141 1 95.19 87 ARG A N 1
ATOM 703 C CA . ARG A 1 87 ? 2.779 -16.812 -25.188 1 95.19 87 ARG A CA 1
ATOM 704 C C . ARG A 1 87 ? 3.6 -18.078 -25.016 1 95.19 87 ARG A C 1
ATOM 706 O O . ARG A 1 87 ? 4.82 -18.031 -24.859 1 95.19 87 ARG A O 1
ATOM 713 N N . TYR A 1 88 ? 2.934 -19.141 -24.922 1 96 88 TYR A N 1
ATOM 714 C CA . TYR A 1 88 ? 3.506 -20.484 -24.844 1 96 88 TYR A CA 1
ATOM 715 C C . TYR A 1 88 ? 2.877 -21.422 -25.859 1 96 88 TYR A C 1
ATOM 717 O O . TYR A 1 88 ? 1.654 -21.578 -25.906 1 96 88 TYR A O 1
ATOM 725 N N . LYS A 1 89 ? 3.707 -22.016 -26.797 1 96.12 89 LYS A N 1
ATOM 726 C CA . LYS A 1 89 ? 3.256 -22.859 -27.906 1 96.12 89 LYS A CA 1
ATOM 727 C C . LYS A 1 89 ? 2.123 -22.203 -28.688 1 96.12 89 LYS A C 1
ATOM 729 O O . LYS A 1 89 ? 1.079 -22.812 -28.906 1 96.12 89 LYS A O 1
ATOM 734 N N . ASN A 1 90 ? 2.293 -20.906 -28.875 1 94.31 90 ASN A N 1
ATOM 735 C CA . ASN A 1 90 ? 1.47 -20.062 -29.75 1 94.31 90 ASN A CA 1
ATOM 736 C C . ASN A 1 90 ? 0.127 -19.734 -29.094 1 94.31 90 ASN A C 1
ATOM 738 O O . ASN A 1 90 ? -0.818 -19.344 -29.781 1 94.31 90 ASN A O 1
ATOM 742 N N . LYS A 1 91 ? -0.003 -19.969 -27.844 1 96.31 91 LYS A N 1
ATOM 743 C CA . LYS A 1 91 ? -1.207 -19.578 -27.109 1 96.31 91 LYS A CA 1
ATOM 744 C C . LYS A 1 91 ? -0.885 -18.578 -26 1 96.31 91 LYS A C 1
ATOM 746 O O . LYS A 1 91 ? 0.172 -18.672 -25.375 1 96.31 91 LYS A O 1
ATOM 751 N N . ARG A 1 92 ? -1.819 -17.75 -25.797 1 94.5 92 ARG A N 1
ATOM 752 C CA . ARG A 1 92 ? -1.648 -16.734 -24.781 1 94.5 92 ARG A CA 1
ATOM 753 C C . ARG A 1 92 ? -2.117 -17.234 -23.422 1 94.5 92 ARG A C 1
ATOM 755 O O . ARG A 1 92 ? -3.145 -17.906 -23.312 1 94.5 92 ARG A O 1
ATOM 762 N N . PHE A 1 93 ? -1.338 -16.875 -22.391 1 95.25 93 PHE A N 1
ATOM 763 C CA . PHE A 1 93 ? -1.692 -17.203 -21.016 1 95.25 93 PHE A CA 1
ATOM 764 C C . PHE A 1 93 ? -1.517 -15.992 -20.109 1 95.25 93 PHE A C 1
ATOM 766 O O . PHE A 1 93 ? -0.589 -15.203 -20.297 1 95.25 93 PHE A O 1
ATOM 773 N N . ILE A 1 94 ? -2.387 -15.875 -19.172 1 94.69 94 ILE A N 1
ATOM 774 C CA . ILE A 1 94 ? -2.348 -14.797 -18.203 1 94.69 94 ILE A CA 1
ATOM 775 C C . ILE A 1 94 ? -1.854 -15.336 -16.859 1 94.69 94 ILE A C 1
ATOM 777 O O . ILE A 1 94 ? -2.402 -16.312 -16.328 1 94.69 94 ILE A O 1
ATOM 781 N N . ILE A 1 95 ? -0.855 -14.68 -16.344 1 95.25 95 ILE A N 1
ATOM 782 C CA . ILE A 1 95 ? -0.271 -15.117 -15.086 1 95.25 95 ILE A CA 1
ATOM 783 C C . ILE A 1 95 ? -0.461 -14.039 -14.023 1 95.25 95 ILE A C 1
ATOM 785 O O . ILE A 1 95 ? -0.156 -12.867 -14.258 1 95.25 95 ILE A O 1
ATOM 789 N N . GLU A 1 96 ? -1.022 -14.438 -12.914 1 95.12 96 GLU A N 1
ATOM 790 C CA . GLU A 1 96 ? -1.121 -13.594 -11.734 1 95.12 96 GLU A CA 1
ATOM 791 C C . GLU A 1 96 ? 0.033 -13.852 -10.766 1 95.12 96 GLU A C 1
ATOM 793 O O . GLU A 1 96 ? 0.333 -15.008 -10.445 1 95.12 96 GLU A O 1
ATOM 798 N N . VAL A 1 97 ? 0.742 -12.82 -10.352 1 95.12 97 VAL A N 1
ATOM 799 C CA . VAL A 1 97 ? 1.87 -12.977 -9.445 1 95.12 97 VAL A CA 1
ATOM 800 C C . VAL A 1 97 ? 1.466 -12.523 -8.039 1 95.12 97 VAL A C 1
ATOM 802 O O . VAL A 1 97 ? 0.9 -11.445 -7.871 1 95.12 97 VAL A O 1
ATOM 805 N N . LYS A 1 98 ? 1.663 -13.352 -7.039 1 95.19 98 LYS A N 1
ATOM 806 C CA . LYS A 1 98 ? 1.363 -13.07 -5.637 1 95.19 98 LYS A CA 1
ATOM 807 C C . LYS A 1 98 ? 2.543 -13.43 -4.742 1 95.19 98 LYS A C 1
ATOM 809 O O . LYS A 1 98 ? 3.521 -14.023 -5.199 1 95.19 98 LYS A O 1
ATOM 814 N N . SER A 1 99 ? 2.477 -12.977 -3.578 1 94.38 99 SER A N 1
ATOM 815 C CA . SER A 1 99 ? 3.545 -13.25 -2.621 1 94.38 99 SER A CA 1
ATOM 816 C C . SER A 1 99 ? 2.996 -13.836 -1.325 1 94.38 99 SER A C 1
ATOM 818 O O . SER A 1 99 ? 1.831 -13.617 -0.985 1 94.38 99 SER A O 1
ATOM 820 N N . LEU A 1 100 ? 3.834 -14.547 -0.666 1 95.19 100 LEU A N 1
ATOM 821 C CA . LEU A 1 100 ? 3.506 -15.008 0.679 1 95.19 100 LEU A CA 1
ATOM 822 C C . LEU A 1 100 ? 3.326 -13.828 1.629 1 95.19 100 LEU A C 1
ATOM 824 O O . LEU A 1 100 ? 4.031 -12.82 1.519 1 95.19 100 LEU A O 1
ATOM 828 N N . GLN A 1 101 ? 2.393 -14.031 2.5 1 91.31 101 GLN A N 1
ATOM 829 C CA . GLN A 1 101 ? 2.342 -13.133 3.645 1 91.31 101 GLN A CA 1
ATOM 830 C C . GLN A 1 101 ? 3.436 -13.461 4.656 1 91.31 101 GLN A C 1
ATOM 832 O O . GLN A 1 101 ? 3.35 -14.469 5.363 1 91.31 101 GLN A O 1
ATOM 837 N N . THR A 1 102 ? 4.328 -12.57 4.785 1 87.44 102 THR A N 1
ATOM 838 C CA . THR A 1 102 ? 5.562 -12.852 5.508 1 87.44 102 THR A CA 1
ATOM 839 C C . THR A 1 102 ? 5.266 -13.242 6.953 1 87.44 102 THR A C 1
ATOM 841 O O . THR A 1 102 ? 5.926 -14.117 7.516 1 87.44 102 THR A O 1
ATOM 844 N N . ASN A 1 103 ? 4.262 -12.617 7.551 1 85.81 103 ASN A N 1
ATOM 845 C CA . ASN A 1 103 ? 3.98 -12.836 8.969 1 85.81 103 ASN A CA 1
ATOM 846 C C . ASN A 1 103 ? 3.334 -14.195 9.203 1 85.81 103 ASN A C 1
ATOM 848 O O . ASN A 1 103 ? 3.172 -14.617 10.352 1 85.81 103 ASN A O 1
ATOM 852 N N . THR A 1 104 ? 3.014 -14.93 8.203 1 92.56 104 THR A N 1
ATOM 853 C CA . THR A 1 104 ? 2.365 -16.219 8.344 1 92.56 104 THR A CA 1
ATOM 854 C C . THR A 1 104 ? 3.375 -17.359 8.164 1 92.56 104 THR A C 1
ATOM 856 O O . THR A 1 104 ? 3.051 -18.531 8.375 1 92.56 104 THR A O 1
ATOM 859 N N . VAL A 1 105 ? 4.504 -17.047 7.727 1 93.31 105 VAL A N 1
ATOM 860 C CA . VAL A 1 105 ? 5.508 -18.031 7.363 1 93.31 105 VAL A CA 1
ATOM 861 C C . VAL A 1 105 ? 6.043 -18.719 8.617 1 93.31 105 VAL A C 1
ATOM 863 O O . VAL A 1 105 ? 6.41 -18.047 9.586 1 93.31 105 VAL A O 1
ATOM 866 N N . LYS A 1 106 ? 6.059 -20.031 8.555 1 94.19 106 LYS A N 1
ATOM 867 C CA . LYS A 1 106 ? 6.57 -20.844 9.664 1 94.19 106 LYS A CA 1
ATOM 868 C C . LYS A 1 106 ? 7.348 -22.047 9.148 1 94.19 106 LYS A C 1
ATOM 870 O O . LYS A 1 106 ? 7.051 -22.562 8.07 1 94.19 106 LYS A O 1
ATOM 875 N N . ARG A 1 107 ? 8.266 -22.438 9.945 1 91.75 107 ARG A N 1
ATOM 876 C CA . ARG A 1 107 ? 8.977 -23.688 9.672 1 91.75 107 ARG A CA 1
ATOM 877 C C . ARG A 1 107 ? 8.352 -24.844 10.445 1 91.75 107 ARG A C 1
ATOM 879 O O . ARG A 1 107 ? 8.102 -24.734 11.648 1 91.75 107 ARG A O 1
ATOM 886 N N . VAL A 1 108 ? 7.977 -25.781 9.75 1 89.62 108 VAL A N 1
ATOM 887 C CA . VAL A 1 108 ? 7.426 -27 10.336 1 89.62 108 VAL A CA 1
ATOM 888 C C . VAL A 1 108 ? 8.281 -28.188 9.93 1 89.62 108 VAL A C 1
ATOM 890 O O . VAL A 1 108 ? 8.195 -28.672 8.797 1 89.62 108 VAL A O 1
ATOM 893 N N . ASP A 1 109 ? 9.094 -28.656 10.898 1 88.38 109 ASP A N 1
ATOM 894 C CA . ASP A 1 109 ? 10.031 -29.734 10.609 1 88.38 109 ASP A CA 1
ATOM 895 C C . ASP A 1 109 ? 10.992 -29.344 9.484 1 88.38 109 ASP A C 1
ATOM 897 O O . ASP A 1 109 ? 11.648 -28.312 9.562 1 88.38 109 ASP A O 1
ATOM 901 N N . ASP A 1 110 ? 11.031 -30.031 8.438 1 89.19 110 ASP A N 1
ATOM 902 C CA . ASP A 1 110 ? 11.961 -29.75 7.348 1 89.19 110 ASP A CA 1
ATOM 903 C C . ASP A 1 110 ? 11.258 -29.016 6.207 1 89.19 110 ASP A C 1
ATOM 905 O O . ASP A 1 110 ? 11.758 -28.984 5.082 1 89.19 110 ASP A O 1
ATOM 909 N N . SER A 1 111 ? 10.164 -28.469 6.59 1 93.06 111 SER A N 1
ATOM 910 C CA . SER A 1 111 ? 9.383 -27.781 5.57 1 93.06 111 SER A CA 1
ATOM 911 C C . SER A 1 111 ? 8.977 -26.391 6.027 1 93.06 111 SER A C 1
ATOM 913 O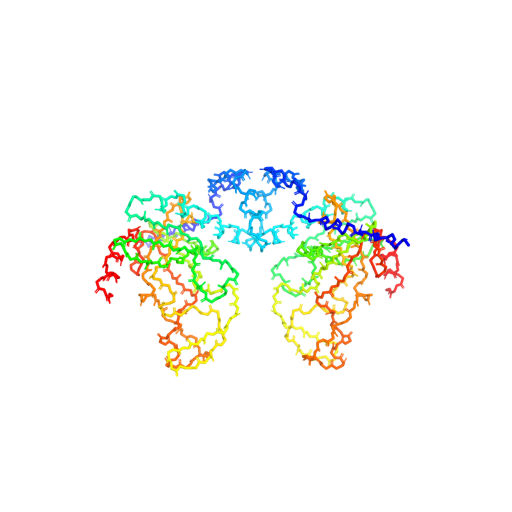 O . SER A 1 111 ? 9.133 -26.047 7.199 1 93.06 111 SER A O 1
ATOM 915 N N . TRP A 1 112 ? 8.672 -25.594 5.059 1 95.94 112 TRP A N 1
ATOM 916 C CA . TRP A 1 112 ? 8.086 -24.297 5.32 1 95.94 112 TRP A CA 1
ATOM 917 C C . TRP A 1 112 ? 6.605 -24.266 4.949 1 95.94 112 TRP A C 1
ATOM 919 O O . TRP A 1 112 ? 6.184 -24.969 4.02 1 95.94 112 TRP A O 1
ATOM 929 N N . VAL A 1 113 ? 5.918 -23.5 5.738 1 97.31 113 VAL A N 1
ATOM 930 C CA . VAL A 1 113 ? 4.512 -23.297 5.41 1 97.31 113 VAL A CA 1
ATOM 931 C C . VAL A 1 113 ? 4.16 -21.812 5.582 1 97.31 113 VAL A C 1
ATOM 933 O O . VAL A 1 113 ? 4.672 -21.156 6.484 1 97.31 113 VAL A O 1
ATOM 936 N N . GLY A 1 114 ? 3.328 -21.312 4.676 1 97 114 GLY A N 1
ATOM 937 C CA . GLY A 1 114 ? 2.832 -19.938 4.746 1 97 114 GLY A CA 1
ATOM 938 C C . GLY A 1 114 ? 1.534 -19.734 3.986 1 97 114 GLY A C 1
ATOM 939 O O . GLY A 1 114 ? 1.026 -20.672 3.355 1 97 114 GLY A O 1
ATOM 940 N N . LYS A 1 115 ? 1.037 -18.547 4.145 1 97.06 115 LYS A N 1
ATOM 941 C CA . LYS A 1 115 ? -0.199 -18.203 3.447 1 97.06 115 LYS A CA 1
ATOM 942 C C . LYS A 1 115 ? 0.041 -17.109 2.412 1 97.06 115 LYS A C 1
ATOM 944 O O . LYS A 1 115 ? 0.973 -16.312 2.547 1 97.06 115 LYS A O 1
ATOM 949 N N . THR A 1 116 ? -0.733 -17.156 1.386 1 96.25 116 THR A N 1
ATOM 950 C CA . THR A 1 116 ? -0.741 -16.109 0.374 1 96.25 116 THR A CA 1
ATOM 951 C C . THR A 1 116 ? -2.154 -15.578 0.162 1 96.25 116 THR A C 1
ATOM 953 O O . THR A 1 116 ? -3.129 -16.328 0.259 1 96.25 116 THR A O 1
ATOM 956 N N . GLN A 1 117 ? -2.16 -14.344 -0.03 1 93.25 117 GLN A N 1
ATOM 957 C CA . GLN A 1 117 ? -3.42 -13.727 -0.431 1 93.25 117 GLN A CA 1
ATOM 958 C C . GLN A 1 117 ? -3.617 -13.812 -1.942 1 93.25 117 GL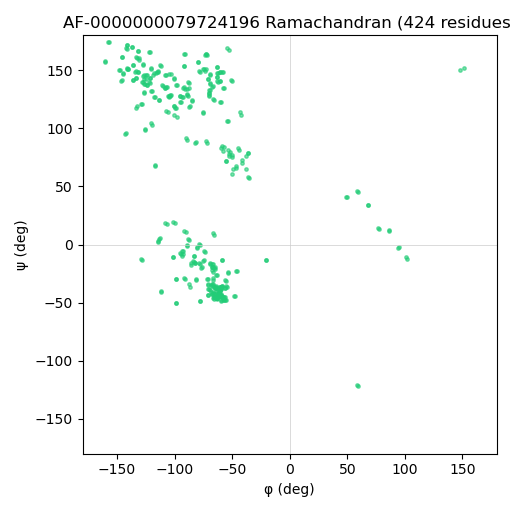N A C 1
ATOM 960 O O . GLN A 1 117 ? -2.762 -13.367 -2.711 1 93.25 117 GLN A O 1
ATOM 965 N N . ILE A 1 118 ? -4.695 -14.375 -2.334 1 94.62 118 ILE A N 1
ATOM 966 C CA . ILE A 1 118 ? -5.043 -14.492 -3.746 1 94.62 118 ILE A CA 1
ATOM 967 C C . ILE A 1 118 ? -6.328 -13.711 -4.023 1 94.62 118 ILE A C 1
ATOM 969 O O . ILE A 1 118 ? -7.367 -14.305 -4.328 1 94.62 118 ILE A O 1
ATOM 973 N N . ASP A 1 119 ? -6.285 -12.516 -3.939 1 93.31 119 ASP A N 1
ATOM 974 C CA . ASP A 1 119 ? -7.426 -11.633 -4.172 1 93.31 119 ASP A CA 1
ATOM 975 C C . ASP A 1 119 ? -7.004 -10.359 -4.895 1 93.31 119 ASP A C 1
ATOM 977 O O . ASP A 1 119 ? -5.816 -10.164 -5.168 1 93.31 119 ASP A O 1
ATOM 981 N N . ALA A 1 120 ? -8.039 -9.648 -5.355 1 87.69 120 ALA A N 1
ATOM 982 C CA . ALA A 1 120 ? -7.793 -8.359 -5.996 1 87.69 120 ALA A CA 1
ATOM 983 C C . ALA A 1 120 ? -7.402 -7.305 -4.965 1 87.69 120 ALA A C 1
ATOM 985 O O . ALA A 1 120 ? -7.789 -7.395 -3.797 1 87.69 120 ALA A O 1
ATOM 986 N N . SER A 1 121 ? -6.645 -6.355 -5.328 1 78.31 121 SER A N 1
ATOM 987 C CA . SER A 1 121 ? -6.176 -5.297 -4.441 1 78.31 121 SER A CA 1
ATOM 988 C C . SER A 1 121 ? -7.328 -4.41 -3.984 1 78.31 121 SER A C 1
ATOM 990 O O . SER A 1 121 ? -7.281 -3.838 -2.893 1 78.31 121 SER A O 1
ATOM 992 N N . ASP A 1 122 ? -8.352 -4.266 -4.824 1 76.5 122 ASP A N 1
ATOM 993 C CA . ASP A 1 122 ? -9.492 -3.42 -4.484 1 76.5 122 ASP A CA 1
ATOM 994 C C . ASP A 1 122 ? -10.812 -4.148 -4.746 1 76.5 122 ASP A C 1
ATOM 996 O O . ASP A 1 122 ? -10.883 -5.023 -5.613 1 76.5 122 ASP A O 1
ATOM 1000 N N . ASN A 1 123 ? -11.688 -3.73 -3.889 1 85.12 123 ASN A N 1
ATOM 1001 C CA . ASN A 1 123 ? -13.055 -4.164 -4.172 1 85.12 123 ASN A CA 1
ATOM 1002 C C . ASN A 1 123 ? -13.508 -3.725 -5.562 1 85.12 123 ASN A C 1
ATOM 1004 O O . ASN A 1 123 ? -13.219 -2.602 -5.984 1 85.12 123 ASN A O 1
ATOM 1008 N N . ARG A 1 124 ? -14.141 -4.699 -6.281 1 86.5 124 ARG A N 1
ATOM 1009 C CA . ARG A 1 124 ? -14.562 -4.414 -7.648 1 86.5 124 ARG A CA 1
ATOM 1010 C C . ARG A 1 124 ? -15.867 -5.133 -7.977 1 86.5 124 ARG A C 1
ATOM 1012 O O . ARG A 1 124 ? -16.266 -6.059 -7.27 1 86.5 124 ARG A O 1
ATOM 1019 N N . GLU A 1 125 ? -16.469 -4.652 -8.984 1 91.44 125 GLU A N 1
ATOM 1020 C CA . GLU A 1 125 ? -17.641 -5.34 -9.5 1 91.44 125 GLU A CA 1
ATOM 1021 C C . GLU A 1 125 ? -17.266 -6.395 -10.539 1 91.44 125 GLU A C 1
ATOM 1023 O O . GLU A 1 125 ? -16.516 -6.105 -11.477 1 91.44 125 GLU A O 1
ATOM 1028 N N . VAL A 1 126 ? -17.75 -7.602 -10.328 1 92 126 VAL A N 1
ATOM 1029 C CA . VAL A 1 126 ? -17.484 -8.68 -11.273 1 92 126 VAL A CA 1
ATOM 1030 C C . VAL A 1 126 ? -18.797 -9.305 -11.727 1 92 126 VAL A C 1
ATOM 1032 O O . VAL A 1 126 ? -19.719 -9.484 -10.93 1 92 126 VAL A O 1
ATOM 1035 N N . LYS A 1 127 ? -18.797 -9.555 -12.977 1 93 127 LYS A N 1
ATOM 1036 C CA . LYS A 1 127 ? -19.953 -10.266 -13.531 1 93 127 LYS A CA 1
ATOM 1037 C C . LYS A 1 127 ? -19.688 -11.773 -13.57 1 93 127 LYS A C 1
ATOM 1039 O O . LYS A 1 127 ? -18.734 -12.234 -14.188 1 93 127 LYS A O 1
ATOM 1044 N N . LEU A 1 128 ? -20.578 -12.508 -13.008 1 94.44 128 LEU A N 1
ATOM 1045 C CA . LEU A 1 128 ? -20.438 -13.961 -12.953 1 94.44 128 LEU A CA 1
ATOM 1046 C C . LEU A 1 128 ? -21.109 -14.609 -14.164 1 94.44 128 LEU A C 1
ATOM 1048 O O . LEU A 1 128 ? -21.859 -13.961 -14.891 1 94.44 128 LEU A O 1
ATOM 1052 N N . PRO A 1 129 ? -20.766 -15.828 -14.375 1 90.06 129 PRO A N 1
ATOM 1053 C CA . PRO A 1 129 ? -21.359 -16.531 -15.516 1 90.06 129 PRO A CA 1
ATOM 1054 C C . PRO A 1 129 ? -22.891 -16.516 -15.477 1 90.06 129 PRO A C 1
ATOM 1056 O O . PRO A 1 129 ? -23.531 -16.516 -16.531 1 90.06 129 PRO A O 1
ATOM 1059 N N . SER A 1 130 ? -23.5 -16.5 -14.352 1 90.62 130 SER A N 1
ATOM 1060 C CA . SER A 1 130 ? -24.953 -16.469 -14.203 1 90.62 130 SER A CA 1
ATOM 1061 C C . SER A 1 130 ? -25.531 -15.125 -14.648 1 90.62 130 SER A C 1
ATOM 1063 O O . SER A 1 130 ? -26.734 -14.992 -14.852 1 90.62 130 SER A O 1
ATOM 1065 N N . GLY A 1 131 ? -24.625 -14.164 -14.758 1 92.19 131 GLY A N 1
ATOM 1066 C CA . GLY A 1 131 ? -25.062 -12.812 -15.102 1 92.19 131 GLY A CA 1
ATOM 1067 C C . GLY A 1 131 ? -25.109 -11.883 -13.898 1 92.19 131 GLY A C 1
ATOM 1068 O O . GLY A 1 131 ? -25.188 -10.664 -14.055 1 92.19 131 GLY A O 1
ATOM 1069 N N . GLU A 1 132 ? -25.016 -12.445 -12.805 1 93.94 132 GLU A N 1
ATOM 1070 C CA . GLU A 1 132 ? -25.062 -11.656 -11.586 1 93.94 132 GLU A CA 1
ATOM 1071 C C . GLU A 1 132 ? -23.781 -10.82 -11.422 1 93.94 132 GLU A C 1
ATOM 1073 O O . GLU A 1 132 ? -22.688 -11.289 -11.742 1 93.94 132 GLU A O 1
ATOM 1078 N N . ILE A 1 133 ? -24 -9.664 -10.938 1 95.19 133 ILE A N 1
ATOM 1079 C CA . ILE A 1 133 ? -22.875 -8.805 -10.617 1 95.19 133 ILE A CA 1
ATOM 1080 C C . ILE A 1 133 ? -22.641 -8.805 -9.109 1 95.19 133 ILE A C 1
ATOM 1082 O O . ILE A 1 133 ? -23.562 -8.594 -8.328 1 95.19 133 ILE A O 1
ATOM 1086 N N . VAL A 1 134 ? -21.375 -9.062 -8.734 1 94.75 134 VAL A N 1
ATOM 1087 C CA . VAL A 1 134 ? -21.031 -9.078 -7.32 1 94.75 134 VAL A CA 1
ATOM 1088 C C . VAL A 1 134 ? -19.891 -8.094 -7.062 1 94.75 134 VAL A C 1
ATOM 1090 O O . VAL A 1 134 ? -18.969 -7.977 -7.875 1 94.75 134 VAL A O 1
ATOM 1093 N N . LYS A 1 135 ? -19.984 -7.367 -6.023 1 93.19 135 LYS A N 1
ATOM 1094 C CA . LYS A 1 135 ? -18.859 -6.562 -5.543 1 93.19 135 LYS A CA 1
ATOM 1095 C C . LYS A 1 135 ? -17.969 -7.371 -4.617 1 93.19 135 LYS A C 1
ATOM 1097 O O . LYS A 1 135 ? -18.422 -7.883 -3.592 1 93.19 135 LYS A O 1
ATOM 1102 N N . THR A 1 136 ? -16.719 -7.539 -5.02 1 94.19 136 THR A N 1
ATOM 1103 C CA . THR A 1 136 ? -15.883 -8.477 -4.277 1 94.19 136 THR A CA 1
ATOM 1104 C C . THR A 1 136 ? -14.398 -8.211 -4.535 1 94.19 136 THR A C 1
ATOM 1106 O O . THR A 1 136 ? -14.047 -7.551 -5.512 1 94.19 136 THR A O 1
ATOM 1109 N N . THR A 1 137 ? -13.617 -8.656 -3.596 1 92.69 137 THR A N 1
ATOM 1110 C CA . THR A 1 137 ? -12.18 -8.703 -3.832 1 92.69 137 THR A CA 1
ATOM 1111 C C . THR A 1 137 ? -11.758 -10.086 -4.332 1 92.69 137 THR A C 1
ATOM 1113 O O . THR A 1 137 ? -10.609 -10.281 -4.73 1 92.69 137 THR A O 1
ATOM 1116 N N . CYS A 1 138 ? -12.656 -11.023 -4.32 1 96.5 138 CYS A N 1
ATOM 1117 C CA . CYS A 1 138 ? -12.328 -12.359 -4.816 1 96.5 138 CYS A CA 1
ATOM 1118 C C . CYS A 1 138 ? -11.961 -12.32 -6.293 1 96.5 138 CYS A C 1
ATOM 1120 O O . CYS A 1 138 ? -12.594 -11.609 -7.074 1 96.5 138 CYS A O 1
ATOM 1122 N N . LEU A 1 139 ? -11.023 -13.055 -6.578 1 95.31 139 LEU A N 1
ATOM 1123 C CA . LEU A 1 139 ? -10.773 -13.305 -7.992 1 95.31 139 LEU A CA 1
ATOM 1124 C C . LEU A 1 139 ? -11.734 -14.359 -8.539 1 95.31 139 LEU A C 1
ATOM 1126 O O . LEU A 1 139 ? -12.266 -15.164 -7.777 1 95.31 139 LEU A O 1
ATOM 1130 N N . VAL A 1 140 ? -11.891 -14.297 -9.82 1 95.44 140 VAL A N 1
ATOM 1131 C CA . VAL A 1 140 ? -12.898 -15.148 -10.438 1 95.44 140 VAL A CA 1
ATOM 1132 C C . VAL A 1 140 ? -12.234 -16.375 -11.062 1 95.44 140 VAL A C 1
ATOM 1134 O O . VAL A 1 140 ? -11.156 -16.266 -11.648 1 95.44 140 VAL A O 1
ATOM 1137 N N . VAL A 1 141 ? -12.945 -17.438 -10.945 1 96 141 VAL A N 1
ATOM 1138 C CA . VAL A 1 141 ? -12.469 -18.656 -11.602 1 96 141 VAL A CA 1
ATOM 1139 C C . VAL A 1 141 ? -12.367 -18.406 -13.109 1 96 141 VAL A C 1
ATOM 1141 O O . VAL A 1 141 ? -13.32 -17.953 -13.734 1 96 141 VAL A O 1
ATOM 1144 N N . GLY A 1 142 ? -11.172 -18.609 -13.633 1 93.19 142 GLY A N 1
ATOM 1145 C CA . GLY A 1 142 ? -10.977 -18.469 -15.07 1 93.19 142 GLY A CA 1
ATOM 1146 C C . GLY A 1 142 ? -10.484 -17.094 -15.477 1 93.19 142 GLY A C 1
ATOM 1147 O O . GLY A 1 142 ? -10.156 -16.875 -16.641 1 93.19 142 GLY A O 1
ATOM 1148 N N . GLU A 1 143 ? -10.336 -16.219 -14.57 1 92.62 143 GLU A N 1
ATOM 1149 C CA . GLU A 1 143 ? -9.969 -14.844 -14.891 1 92.62 143 GLU A CA 1
ATOM 1150 C C . GLU A 1 143 ? -8.477 -14.734 -15.219 1 92.62 143 GLU A C 1
ATOM 1152 O O . GLU A 1 143 ? -8.039 -13.75 -15.82 1 92.62 143 GLU A O 1
ATOM 1157 N N . PHE A 1 144 ? -7.75 -15.602 -14.844 1 94.88 144 PHE A N 1
ATOM 1158 C CA . PHE A 1 144 ? -6.363 -15.836 -15.234 1 94.88 144 PHE A CA 1
ATOM 1159 C C . PHE A 1 144 ? -6.086 -17.328 -15.383 1 94.88 144 PHE A C 1
ATOM 1161 O O . PHE A 1 144 ? -6.934 -18.156 -15.055 1 94.88 144 PHE A O 1
ATOM 1168 N N . ASP A 1 145 ? -4.914 -17.594 -15.898 1 96.62 145 ASP A N 1
ATOM 1169 C CA . ASP A 1 145 ? -4.645 -19 -16.172 1 96.62 145 ASP A CA 1
ATOM 1170 C C . ASP A 1 145 ? -3.816 -19.625 -15.055 1 96.62 145 ASP A C 1
ATOM 1172 O O . ASP A 1 145 ? -4.141 -20.703 -14.562 1 96.62 145 ASP A O 1
ATOM 1176 N N . LEU A 1 146 ? -2.732 -18.938 -14.719 1 97 146 LEU A N 1
ATOM 1177 C CA . LEU A 1 146 ? -1.812 -19.406 -13.688 1 97 146 LEU A CA 1
ATOM 1178 C C . LEU A 1 146 ? -1.563 -18.328 -12.641 1 97 146 LEU A C 1
ATOM 1180 O O . LEU A 1 146 ? -1.569 -17.141 -12.945 1 97 146 LEU A O 1
ATOM 1184 N N . VAL A 1 147 ? -1.406 -18.844 -11.453 1 97.5 147 VAL A N 1
ATOM 1185 C CA . VAL A 1 147 ? -0.846 -17.953 -10.43 1 97.5 147 VAL A CA 1
ATOM 1186 C C . VAL A 1 147 ? 0.595 -18.359 -10.133 1 97.5 147 VAL A C 1
ATOM 1188 O O . VAL A 1 147 ? 0.919 -19.562 -10.109 1 97.5 147 VAL A O 1
ATOM 1191 N N . ALA A 1 148 ? 1.453 -17.422 -10.039 1 97.12 148 ALA A N 1
ATOM 1192 C CA . ALA A 1 148 ? 2.824 -17.594 -9.562 1 97.12 148 ALA A CA 1
ATOM 1193 C C . ALA A 1 148 ? 2.998 -17.031 -8.164 1 97.12 148 ALA A C 1
ATOM 1195 O O . ALA A 1 148 ? 2.842 -15.82 -7.953 1 97.12 148 ALA A O 1
ATOM 1196 N N . ILE A 1 149 ? 3.27 -17.891 -7.195 1 97.25 149 ILE A N 1
ATOM 1197 C CA . ILE A 1 149 ? 3.447 -17.453 -5.816 1 97.25 149 ILE A CA 1
ATOM 1198 C C . ILE A 1 149 ? 4.938 -17.328 -5.5 1 97.25 149 ILE A C 1
ATOM 1200 O O . ILE A 1 149 ? 5.68 -18.312 -5.574 1 97.25 149 ILE A O 1
ATOM 1204 N N . ASN A 1 150 ? 5.332 -16.125 -5.199 1 96.12 150 ASN A N 1
ATOM 1205 C CA . ASN A 1 150 ? 6.703 -15.859 -4.762 1 96.12 150 ASN A CA 1
ATOM 1206 C C . ASN A 1 150 ? 6.992 -16.516 -3.414 1 96.12 150 ASN A C 1
ATOM 1208 O O . ASN A 1 150 ? 6.316 -16.234 -2.424 1 96.12 150 ASN A O 1
ATOM 1212 N N . LEU A 1 151 ? 8.039 -17.344 -3.361 1 95.88 151 LEU A N 1
ATOM 1213 C CA . LEU A 1 151 ? 8.328 -18.094 -2.146 1 95.88 151 LEU A CA 1
ATOM 1214 C C . LEU A 1 151 ? 9.555 -17.516 -1.438 1 95.88 151 LEU A C 1
ATOM 1216 O O . LEU A 1 151 ? 10.164 -18.188 -0.6 1 95.88 151 LEU A O 1
ATOM 1220 N N . PHE A 1 152 ? 9.938 -16.328 -1.739 1 94.88 152 PHE A N 1
ATOM 1221 C CA . PHE A 1 152 ? 11.141 -15.695 -1.199 1 94.88 152 PHE A CA 1
ATOM 1222 C C . PHE A 1 152 ? 11.117 -15.711 0.325 1 94.88 152 PHE A C 1
ATOM 1224 O O . PHE A 1 152 ? 12.156 -15.898 0.961 1 94.88 152 PHE A O 1
ATOM 1231 N N . ALA A 1 153 ? 10.031 -15.562 0.942 1 92.69 153 ALA A N 1
ATOM 1232 C CA . ALA A 1 153 ? 9.898 -15.461 2.393 1 92.69 153 ALA A CA 1
ATOM 1233 C C . ALA A 1 153 ? 10.258 -16.781 3.066 1 92.69 153 ALA A C 1
ATOM 1235 O O . ALA A 1 153 ? 10.492 -16.828 4.277 1 92.69 153 ALA A O 1
ATOM 1236 N N . PHE A 1 154 ? 10.242 -17.875 2.334 1 93.44 154 PHE A N 1
ATOM 1237 C CA . PHE A 1 154 ? 10.617 -19.156 2.891 1 93.44 154 PHE A CA 1
ATOM 1238 C C . PHE A 1 154 ? 12.133 -19.297 3.004 1 93.44 154 PHE A C 1
ATOM 1240 O O . PHE A 1 154 ? 12.648 -19.641 4.062 1 93.44 154 PHE A O 1
ATOM 1247 N N . SER A 1 155 ? 12.836 -18.984 1.955 1 85.94 155 SER A N 1
ATOM 1248 C CA . SER A 1 155 ? 14.242 -19.375 1.917 1 85.94 155 SER A CA 1
ATOM 1249 C C . SER A 1 155 ? 15.133 -18.188 1.581 1 85.94 155 SER A C 1
ATOM 1251 O O . SER A 1 155 ? 16.359 -18.297 1.624 1 85.94 155 SER A O 1
ATOM 1253 N N . GLY A 1 156 ? 14.602 -17.156 1.154 1 89 156 GLY A N 1
ATOM 1254 C CA . GLY A 1 156 ? 15.406 -16.031 0.743 1 89 156 GLY A CA 1
ATOM 1255 C C . GLY A 1 156 ? 15.875 -16.109 -0.699 1 89 156 GLY A C 1
ATOM 1256 O O . GLY A 1 156 ? 16.797 -15.406 -1.102 1 89 156 GLY A O 1
ATOM 1257 N N . GLU A 1 157 ? 15.258 -17.062 -1.411 1 91.88 157 GLU A N 1
ATOM 1258 C CA . GLU A 1 157 ? 15.539 -17.219 -2.834 1 91.88 157 GLU A CA 1
ATOM 1259 C C . GLU A 1 157 ? 14.305 -16.938 -3.68 1 91.88 157 GLU A C 1
ATOM 1261 O O . GLU A 1 157 ? 13.18 -17.234 -3.264 1 91.88 157 GLU A O 1
ATOM 1266 N N . TRP A 1 158 ? 14.594 -16.422 -4.82 1 94.31 158 TRP A N 1
ATOM 1267 C CA . TRP A 1 158 ? 13.477 -16.125 -5.715 1 94.31 158 TRP A CA 1
ATOM 1268 C C . TRP A 1 158 ? 13.039 -17.391 -6.465 1 94.31 158 TRP A C 1
ATOM 1270 O O . TRP A 1 158 ? 13.562 -17.688 -7.539 1 94.31 158 TRP A O 1
ATOM 1280 N N . VAL A 1 159 ? 12.18 -18.047 -5.82 1 94.38 159 VAL A N 1
ATOM 1281 C CA . VAL A 1 159 ? 11.523 -19.234 -6.367 1 94.38 159 VAL A CA 1
ATOM 1282 C C . VAL A 1 159 ? 10.008 -19.016 -6.395 1 94.38 159 VAL A C 1
ATOM 1284 O O . VAL A 1 159 ? 9.453 -18.359 -5.508 1 94.38 159 VAL A O 1
ATOM 1287 N N . PHE A 1 160 ? 9.375 -19.531 -7.43 1 96.75 160 PHE A N 1
ATOM 1288 C CA . PHE A 1 160 ? 7.934 -19.375 -7.566 1 96.75 160 PHE A CA 1
ATOM 1289 C C . PHE A 1 160 ? 7.246 -20.734 -7.645 1 96.75 160 PHE A C 1
ATOM 1291 O O . PHE A 1 160 ? 7.77 -21.672 -8.258 1 96.75 160 PHE A O 1
ATOM 1298 N N . ALA A 1 161 ? 6.152 -20.844 -7.008 1 97.62 161 ALA A N 1
ATOM 1299 C CA . ALA A 1 161 ? 5.258 -21.969 -7.176 1 97.62 161 ALA A CA 1
ATOM 1300 C C . ALA A 1 161 ? 4.035 -21.594 -8.008 1 97.62 161 ALA A C 1
ATOM 1302 O O . ALA A 1 161 ? 3.516 -20.484 -7.891 1 97.62 161 ALA A O 1
ATOM 1303 N N . PHE A 1 162 ? 3.566 -22.562 -8.766 1 98.06 162 PHE A N 1
ATOM 1304 C CA . PHE A 1 162 ? 2.531 -22.266 -9.75 1 98.06 162 PHE A CA 1
ATOM 1305 C C . PHE A 1 162 ? 1.312 -23.156 -9.531 1 98.06 162 PHE A C 1
ATOM 1307 O O . PHE A 1 162 ? 1.441 -24.312 -9.117 1 98.06 162 PHE A O 1
ATOM 1314 N N . ALA A 1 163 ? 0.197 -22.594 -9.805 1 98.69 163 ALA A N 1
ATOM 1315 C CA . ALA A 1 163 ? -1.053 -23.359 -9.797 1 98.69 163 ALA A CA 1
ATOM 1316 C C . ALA A 1 163 ? -2.008 -22.859 -10.875 1 98.69 163 ALA A C 1
ATOM 1318 O O . ALA A 1 163 ? -2.016 -21.656 -11.195 1 98.69 163 ALA A O 1
ATOM 1319 N N . LYS A 1 164 ? -2.771 -23.734 -11.406 1 98.25 164 LYS A N 1
ATOM 1320 C CA . LYS A 1 164 ? -3.857 -23.344 -12.297 1 98.25 164 LYS A CA 1
ATOM 1321 C C . LYS A 1 164 ? -4.965 -22.625 -11.531 1 98.25 164 LYS A C 1
ATOM 1323 O O . LYS A 1 164 ? -5.316 -23.031 -10.422 1 98.25 164 LYS A O 1
ATOM 1328 N N . ASN A 1 165 ? -5.438 -21.625 -12.148 1 97.5 165 ASN A N 1
ATOM 1329 C CA . ASN A 1 165 ? -6.586 -20.922 -11.578 1 97.5 165 ASN A CA 1
ATOM 1330 C C . ASN A 1 165 ? -7.684 -21.891 -11.164 1 97.5 165 ASN A C 1
ATOM 1332 O O . ASN A 1 165 ? -8.188 -21.828 -10.039 1 97.5 165 ASN A O 1
ATOM 1336 N N . SER A 1 166 ? -7.984 -22.828 -11.961 1 97.06 166 SER A N 1
ATOM 1337 C CA . SER A 1 166 ? -9.094 -23.766 -11.781 1 97.06 166 SER A CA 1
ATOM 1338 C C . SER A 1 166 ? -8.859 -24.672 -10.578 1 97.06 166 SER A C 1
ATOM 1340 O O . SER A 1 166 ? -9.812 -25.234 -10.031 1 97.06 166 SER A O 1
ATOM 1342 N N . ASP A 1 167 ? -7.629 -24.828 -10.219 1 98 167 ASP A N 1
ATOM 1343 C CA . ASP A 1 167 ? -7.293 -25.781 -9.164 1 98 167 ASP A CA 1
ATOM 1344 C C . ASP A 1 167 ? -7.25 -25.109 -7.801 1 98 167 ASP A C 1
ATOM 1346 O O . ASP A 1 167 ? -7.102 -25.766 -6.773 1 98 167 ASP A O 1
ATOM 1350 N N . LEU A 1 168 ? -7.398 -23.828 -7.793 1 98.25 168 LEU A N 1
ATOM 1351 C CA . LEU A 1 168 ? -7.348 -23.078 -6.535 1 98.25 168 LEU A CA 1
ATOM 1352 C C . LEU A 1 168 ? -8.625 -23.281 -5.734 1 98.25 168 LEU A C 1
ATOM 1354 O O . LEU A 1 168 ? -9.695 -23.516 -6.309 1 98.25 168 LEU A O 1
ATOM 1358 N N . PRO A 1 169 ? -8.516 -23.188 -4.41 1 97.69 169 PRO A N 1
ATOM 1359 C CA . PRO A 1 169 ? -9.711 -23.344 -3.586 1 97.69 169 PRO A CA 1
ATOM 1360 C C . PRO A 1 169 ? -10.75 -22.25 -3.848 1 97.69 169 PRO A C 1
ATOM 1362 O O . PRO A 1 169 ? -10.391 -21.125 -4.207 1 97.69 169 PRO A O 1
ATOM 1365 N N . ARG A 1 170 ? -11.969 -22.641 -3.59 1 98.06 170 ARG A N 1
ATOM 1366 C CA . ARG A 1 170 ? -13.086 -21.703 -3.715 1 98.06 170 ARG A CA 1
ATOM 1367 C C . ARG A 1 170 ? -13.359 -21 -2.387 1 98.06 170 ARG A C 1
ATOM 1369 O O . ARG A 1 170 ? -13.008 -21.516 -1.323 1 98.06 170 ARG A O 1
ATOM 1376 N N . THR A 1 171 ? -13.938 -19.797 -2.502 1 97.94 171 THR A N 1
ATOM 1377 C CA . THR A 1 171 ? -14.305 -19.078 -1.283 1 97.94 171 THR A CA 1
ATOM 1378 C C . THR A 1 171 ? -15.359 -19.859 -0.502 1 97.94 171 THR A C 1
ATOM 1380 O O . THR A 1 171 ? -16.234 -20.516 -1.094 1 97.94 171 THR A O 1
ATOM 1383 N N . LYS A 1 172 ? -15.297 -19.734 0.792 1 96.69 172 LYS A N 1
ATOM 1384 C CA . LYS A 1 172 ? -16.281 -20.344 1.675 1 96.69 172 LYS A CA 1
ATOM 1385 C C . LYS A 1 172 ? -17.125 -19.297 2.393 1 96.69 172 LYS A C 1
ATOM 1387 O O . LYS A 1 172 ? -17.891 -19.609 3.301 1 96.69 172 LYS A O 1
ATOM 1392 N N . SER A 1 173 ? -16.875 -18.094 2.008 1 96.06 173 SER A N 1
ATOM 1393 C CA . SER A 1 173 ? -17.516 -16.984 2.697 1 96.06 173 SER A CA 1
ATOM 1394 C C . SER A 1 173 ? -19.031 -17.078 2.586 1 96.06 173 SER A C 1
ATOM 1396 O O . SER A 1 173 ? -19.562 -17.266 1.493 1 96.06 173 SER A O 1
ATOM 1398 N N . ASN A 1 174 ? -19.672 -16.75 3.635 1 95.38 174 ASN A N 1
ATOM 1399 C CA . ASN A 1 174 ? -21.125 -16.781 3.662 1 95.38 174 ASN A CA 1
ATOM 1400 C C . ASN A 1 174 ? -21.734 -15.539 3.016 1 95.38 174 ASN A C 1
ATOM 1402 O O . ASN A 1 174 ? -22.953 -15.445 2.855 1 95.38 174 ASN A O 1
ATOM 1406 N N . LYS A 1 175 ? -20.938 -14.695 2.631 1 94.31 175 LYS A N 1
ATOM 1407 C CA . LYS A 1 175 ? -21.375 -13.508 1.906 1 94.31 175 LYS A CA 1
ATOM 1408 C C . LYS A 1 175 ? -21.938 -13.883 0.539 1 94.31 175 LYS A C 1
ATOM 1410 O O . LYS A 1 175 ? -22.656 -13.086 -0.076 1 94.31 175 LYS A O 1
ATOM 1415 N N . TYR A 1 176 ? -21.641 -15.07 0.116 1 96.56 176 TYR A N 1
ATOM 1416 C CA . TYR A 1 176 ? -22 -15.492 -1.23 1 96.56 176 TYR A CA 1
ATOM 1417 C C . TYR A 1 176 ? -22.906 -16.719 -1.191 1 96.56 176 TYR A C 1
ATOM 1419 O O . TYR A 1 176 ? -22.797 -17.547 -0.28 1 96.56 176 TYR A O 1
ATOM 1427 N N . THR A 1 177 ? -23.688 -16.75 -2.238 1 96.31 177 THR A N 1
ATOM 1428 C CA . THR A 1 177 ? -24.5 -17.938 -2.391 1 96.31 177 THR A CA 1
ATOM 1429 C C . THR A 1 177 ? -23.656 -19.125 -2.826 1 96.31 177 THR A C 1
ATOM 1431 O O . THR A 1 177 ? -22.531 -18.953 -3.289 1 96.31 177 THR A O 1
ATOM 1434 N N . ASP A 1 178 ? -24.234 -20.297 -2.67 1 95.56 178 ASP A N 1
ATOM 1435 C CA . ASP A 1 178 ? -23.5 -21.5 -3.064 1 95.56 178 ASP A CA 1
ATOM 1436 C C . ASP A 1 178 ? -23.141 -21.453 -4.547 1 95.56 178 ASP A C 1
ATOM 1438 O O . ASP A 1 178 ? -22.062 -21.891 -4.941 1 95.56 178 ASP A O 1
ATOM 1442 N N . ASP A 1 179 ? -24.016 -20.969 -5.305 1 95.88 179 ASP A N 1
ATOM 1443 C CA . ASP A 1 179 ? -23.75 -20.875 -6.734 1 95.88 179 ASP A CA 1
ATOM 1444 C C . ASP A 1 179 ? -22.641 -19.891 -7.023 1 95.88 179 ASP A C 1
ATOM 1446 O O . ASP A 1 179 ? -21.766 -20.141 -7.855 1 95.88 179 ASP A O 1
ATOM 1450 N N . GLN A 1 180 ? -22.625 -18.766 -6.328 1 96.69 180 GLN A N 1
ATOM 1451 C CA . GLN A 1 180 ? -21.578 -17.75 -6.496 1 96.69 180 GLN A CA 1
ATOM 1452 C C . GLN A 1 180 ? -20.219 -18.297 -6.086 1 96.69 180 GLN A C 1
ATOM 1454 O O . GLN A 1 180 ? -19.219 -18.016 -6.742 1 96.69 180 GLN A O 1
ATOM 1459 N N . LYS A 1 181 ? -20.234 -19.078 -5.094 1 97.38 181 LYS A N 1
ATOM 1460 C CA . LYS A 1 181 ? -18.984 -19.609 -4.547 1 97.38 181 LYS A CA 1
ATOM 1461 C C . LYS A 1 181 ? -18.266 -20.484 -5.57 1 97.38 181 LYS A C 1
ATOM 1463 O O . LYS A 1 181 ? -17.047 -20.578 -5.559 1 97.38 181 LYS A O 1
ATOM 1468 N N . LYS A 1 182 ? -18.953 -21.047 -6.438 1 96.62 182 LYS A N 1
ATOM 1469 C CA . LYS A 1 182 ? -18.375 -21.906 -7.469 1 96.62 182 LYS A CA 1
ATOM 1470 C C . LYS A 1 182 ? -17.484 -21.094 -8.414 1 96.62 182 LYS A C 1
ATOM 1472 O O . LYS A 1 182 ? -16.625 -21.641 -9.086 1 96.62 182 LYS A O 1
ATOM 1477 N N . HIS A 1 183 ? -17.719 -19.797 -8.414 1 97.25 183 HIS A N 1
ATOM 1478 C CA . HIS A 1 183 ? -17.062 -18.969 -9.422 1 97.25 183 HIS A CA 1
ATOM 1479 C C . HIS A 1 183 ? -16.078 -18 -8.781 1 97.25 183 HIS A C 1
ATOM 1481 O O . HIS A 1 183 ? -15.453 -17.203 -9.477 1 97.25 183 HIS A O 1
ATOM 1487 N N . LEU A 1 184 ? -15.914 -18.094 -7.465 1 97.69 184 LEU A N 1
ATOM 1488 C CA . LEU A 1 184 ? -15.039 -17.188 -6.738 1 97.69 184 LEU A CA 1
ATOM 1489 C C . LEU A 1 184 ? -13.93 -17.953 -6.023 1 97.69 184 LEU A C 1
ATOM 1491 O O . LEU A 1 184 ? -14.195 -18.969 -5.367 1 97.69 184 LEU A O 1
ATOM 1495 N N . LEU A 1 185 ? -12.797 -17.484 -6.203 1 97.81 185 LEU A N 1
ATOM 1496 C CA . LEU A 1 185 ? -11.664 -18.109 -5.527 1 97.81 185 LEU A CA 1
ATOM 1497 C C . LEU A 1 185 ? -11.602 -17.688 -4.066 1 97.81 185 LEU A C 1
ATOM 1499 O O . LEU A 1 185 ? -12.039 -16.578 -3.713 1 97.81 185 LEU A O 1
ATOM 1503 N N . ALA A 1 186 ? -11.102 -18.609 -3.271 1 98 186 ALA A N 1
ATOM 1504 C CA . ALA A 1 186 ? -10.742 -18.188 -1.915 1 98 186 ALA A CA 1
ATOM 1505 C C . ALA A 1 186 ? -9.711 -17.062 -1.935 1 98 186 ALA A C 1
ATOM 1507 O O . ALA A 1 186 ? -8.82 -17.047 -2.783 1 98 186 ALA A O 1
ATOM 1508 N N . THR A 1 187 ? -9.781 -16.219 -0.967 1 96.69 187 THR A N 1
ATOM 1509 C CA . THR A 1 187 ? -8.906 -15.055 -0.945 1 96.69 187 THR A CA 1
ATOM 1510 C C . THR A 1 187 ? -7.535 -15.43 -0.384 1 96.69 187 THR A C 1
ATOM 1512 O O . THR A 1 187 ? -6.578 -14.656 -0.499 1 96.69 187 THR A O 1
ATOM 1515 N N . THR A 1 188 ? -7.492 -16.609 0.271 1 97.06 188 THR A N 1
ATOM 1516 C CA . THR A 1 188 ? -6.23 -17.047 0.849 1 97.06 188 THR A CA 1
ATOM 1517 C C . THR A 1 188 ? -5.973 -18.516 0.514 1 97.06 188 THR A C 1
ATOM 1519 O O . THR A 1 188 ? -6.914 -19.297 0.37 1 97.06 188 THR A O 1
ATOM 1522 N N . ALA A 1 189 ? -4.77 -18.844 0.389 1 97.38 189 ALA A N 1
ATOM 1523 C CA . ALA A 1 189 ? -4.348 -20.234 0.205 1 97.38 189 ALA A CA 1
ATOM 1524 C C . ALA A 1 189 ? -3.08 -20.531 0.997 1 97.38 189 ALA A C 1
ATOM 1526 O O . ALA A 1 189 ? -2.262 -19.641 1.229 1 97.38 189 ALA A O 1
ATOM 1527 N N . THR A 1 190 ? -2.951 -21.75 1.379 1 97.31 190 THR A N 1
ATOM 1528 C CA . THR A 1 190 ? -1.745 -22.203 2.061 1 97.31 190 THR A CA 1
ATOM 1529 C C . THR A 1 190 ? -0.743 -22.766 1.062 1 97.31 190 THR A C 1
ATOM 1531 O O . THR A 1 190 ? -1.117 -23.531 0.163 1 97.31 190 THR A O 1
ATOM 1534 N N . VAL A 1 191 ? 0.48 -22.375 1.229 1 97.81 191 VAL A N 1
ATOM 1535 C CA . VAL A 1 191 ? 1.559 -22.844 0.366 1 97.81 191 VAL A CA 1
ATOM 1536 C C . VAL A 1 191 ? 2.699 -23.406 1.219 1 97.81 191 VAL A C 1
ATOM 1538 O O . VAL A 1 191 ? 3.039 -22.828 2.256 1 97.81 191 VAL A O 1
ATOM 1541 N N . SER A 1 192 ? 3.244 -24.438 0.776 1 97.06 192 SER A N 1
ATOM 1542 C CA . SER A 1 192 ? 4.371 -25.016 1.494 1 97.06 192 SER A CA 1
ATOM 1543 C C . SER A 1 192 ? 5.609 -25.109 0.605 1 97.06 192 SER A C 1
ATOM 1545 O O . SER A 1 192 ? 5.523 -24.891 -0.605 1 97.06 192 SER A O 1
ATOM 1547 N N . TYR A 1 193 ? 6.719 -25.344 1.25 1 95.25 193 TYR A N 1
ATOM 1548 C CA . TYR A 1 193 ? 7.961 -25.688 0.57 1 95.25 193 TYR A CA 1
ATOM 1549 C C . TYR A 1 193 ? 8.625 -26.891 1.232 1 95.25 193 TYR A C 1
ATOM 1551 O O . TYR A 1 193 ? 9.008 -26.828 2.404 1 95.25 193 TYR A O 1
ATOM 1559 N N . PRO A 1 194 ? 8.82 -28 0.508 1 95.25 194 PRO A N 1
ATOM 1560 C CA . PRO A 1 194 ? 8.445 -28.203 -0.893 1 95.25 194 PRO A CA 1
ATOM 1561 C C . PRO A 1 194 ? 6.949 -28.062 -1.132 1 95.25 194 PRO A C 1
ATOM 1563 O O . PRO A 1 194 ? 6.145 -28.344 -0.241 1 95.25 194 PRO A O 1
ATOM 1566 N N . PRO A 1 195 ? 6.648 -27.578 -2.361 1 96.19 195 PRO A N 1
ATOM 1567 C CA . PRO A 1 195 ? 5.234 -27.312 -2.615 1 96.19 195 PRO A CA 1
ATOM 1568 C C . PRO A 1 195 ? 4.395 -28.578 -2.701 1 96.19 195 PRO A C 1
ATOM 1570 O O . PRO A 1 195 ? 4.895 -29.625 -3.117 1 96.19 195 PRO A O 1
ATOM 1573 N N . GLN A 1 196 ? 3.238 -28.469 -2.27 1 96.12 196 GLN A N 1
ATOM 1574 C CA . GLN A 1 196 ? 2.213 -29.5 -2.432 1 96.12 196 GLN A CA 1
ATOM 1575 C C . GLN A 1 196 ? 1.104 -29.016 -3.369 1 96.12 196 GLN A C 1
ATOM 1577 O O . GLN A 1 196 ? 0.887 -27.812 -3.523 1 96.12 196 GLN A O 1
ATOM 1582 N N . PRO A 1 197 ? 0.439 -30 -4.008 1 96.62 197 PRO A N 1
ATOM 1583 C CA . PRO A 1 197 ? -0.686 -29.578 -4.848 1 96.62 197 PRO A CA 1
ATOM 1584 C C . PRO A 1 197 ? -1.656 -28.656 -4.109 1 96.62 197 PRO A C 1
ATOM 1586 O O . PRO A 1 197 ? -1.891 -28.844 -2.912 1 96.62 197 PRO A O 1
ATOM 1589 N N . PRO A 1 198 ? -2.123 -27.734 -4.789 1 98.12 198 PRO A N 1
ATOM 1590 C CA . PRO A 1 198 ? -2.133 -27.516 -6.238 1 98.12 198 PRO A CA 1
ATOM 1591 C C . PRO A 1 198 ? -0.922 -26.734 -6.73 1 98.12 198 PRO A C 1
ATOM 1593 O O . PRO A 1 198 ? -0.872 -26.328 -7.895 1 98.12 198 PRO A O 1
ATOM 1596 N N . PHE A 1 199 ? 0.071 -26.531 -5.914 1 98.44 199 PHE A N 1
ATOM 1597 C CA . PHE A 1 199 ? 1.225 -25.703 -6.266 1 98.44 199 PHE A CA 1
ATOM 1598 C C . PHE A 1 199 ? 2.393 -26.578 -6.715 1 98.44 199 PHE A C 1
ATOM 1600 O O . PHE A 1 199 ? 2.686 -27.609 -6.094 1 98.44 199 PHE A O 1
ATOM 1607 N N . PHE A 1 200 ? 3.061 -26.141 -7.781 1 98.19 200 PHE A N 1
ATOM 1608 C CA . PHE A 1 200 ? 4.211 -26.844 -8.352 1 98.19 200 PHE A CA 1
ATOM 1609 C C . PHE A 1 200 ? 5.32 -25.859 -8.703 1 98.19 200 PHE A C 1
ATOM 1611 O O . PHE A 1 200 ? 5.051 -24.703 -9.008 1 98.19 200 PHE A O 1
ATOM 1618 N N . LEU A 1 201 ? 6.539 -26.312 -8.727 1 96.38 201 LEU A N 1
ATOM 1619 C CA . LEU A 1 201 ? 7.672 -25.453 -9.023 1 96.38 201 LEU A CA 1
ATOM 1620 C C . LEU A 1 201 ? 7.828 -25.25 -10.523 1 96.38 201 LEU A C 1
ATOM 1622 O O . LEU A 1 201 ? 8.297 -24.203 -10.969 1 96.38 201 LEU A O 1
ATOM 1626 N N . ASP A 1 202 ? 7.438 -26.25 -11.281 1 95.88 202 ASP A N 1
ATOM 1627 C CA . ASP A 1 202 ? 7.535 -26.172 -12.734 1 95.88 202 ASP A CA 1
ATOM 1628 C C . ASP A 1 202 ? 6.184 -25.828 -13.359 1 95.88 202 ASP A C 1
ATOM 1630 O O . ASP A 1 202 ? 5.234 -26.609 -13.266 1 95.88 202 ASP A O 1
ATOM 1634 N N . PRO A 1 203 ? 6.09 -24.703 -14.07 1 96 203 PRO A N 1
ATOM 1635 C CA . PRO A 1 203 ? 4.789 -24.297 -14.609 1 96 203 PRO A CA 1
ATOM 1636 C C . PRO A 1 203 ? 4.461 -24.984 -15.938 1 96 203 PRO A C 1
ATOM 1638 O O . PRO A 1 203 ? 3.32 -24.922 -16.406 1 96 203 PRO A O 1
ATOM 1641 N N . PHE A 1 204 ? 5.422 -25.594 -16.594 1 96.69 204 PHE A N 1
ATOM 1642 C CA . PHE A 1 204 ? 5.238 -26 -17.984 1 96.69 204 PHE A CA 1
ATOM 1643 C C . PHE A 1 204 ? 4.262 -27.156 -18.078 1 96.69 204 PHE A C 1
ATOM 1645 O O . PHE A 1 204 ? 3.396 -27.188 -18.953 1 96.69 204 PHE A O 1
ATOM 1652 N N . PRO A 1 205 ? 4.406 -28.141 -17.172 1 97.62 205 PRO A N 1
ATOM 1653 C CA . PRO A 1 205 ? 3.369 -29.188 -17.203 1 97.62 205 PRO A CA 1
ATOM 1654 C C . PRO A 1 205 ? 1.962 -28.609 -17.031 1 97.62 205 PRO A C 1
ATOM 1656 O O . PRO A 1 205 ? 1.009 -29.125 -17.625 1 97.62 205 PRO A O 1
ATOM 1659 N N . LEU A 1 206 ? 1.797 -27.609 -16.203 1 98 206 LEU A N 1
ATOM 1660 C CA . LEU A 1 206 ? 0.504 -26.969 -16.016 1 98 206 LEU A CA 1
ATOM 1661 C C . LEU A 1 206 ? 0.056 -26.266 -17.297 1 98 206 LEU A C 1
ATOM 1663 O O . LEU A 1 206 ? -1.115 -26.344 -17.672 1 98 206 LEU A O 1
ATOM 1667 N N . LEU A 1 207 ? 0.969 -25.578 -17.953 1 97.38 207 LEU A N 1
ATOM 1668 C CA . LEU A 1 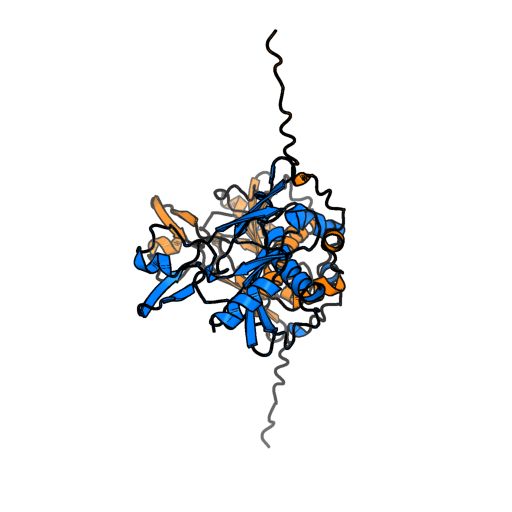207 ? 0.673 -24.922 -19.203 1 97.38 207 LEU A CA 1
ATOM 1669 C C . LEU A 1 207 ? 0.244 -25.922 -20.266 1 97.38 207 LEU A C 1
ATOM 1671 O O . LEU A 1 207 ? -0.684 -25.656 -21.031 1 97.38 207 LEU A O 1
ATOM 1675 N N . ASP A 1 208 ? 0.933 -27.031 -20.281 1 97.94 208 ASP A N 1
ATOM 1676 C CA . ASP A 1 208 ? 0.567 -28.094 -21.219 1 97.94 208 ASP A CA 1
ATOM 1677 C C . ASP A 1 208 ? -0.854 -28.578 -20.953 1 97.94 208 ASP A C 1
ATOM 1679 O O . ASP A 1 208 ? -1.619 -28.812 -21.891 1 97.94 208 ASP A O 1
ATOM 1683 N N . GLU A 1 209 ? -1.15 -28.766 -19.719 1 97.75 209 GLU A N 1
ATOM 1684 C CA . GLU A 1 209 ? -2.504 -29.188 -19.359 1 97.75 209 GLU A CA 1
ATOM 1685 C C . GLU A 1 209 ? -3.535 -28.156 -19.812 1 97.75 209 GLU A C 1
ATOM 1687 O O . GLU A 1 209 ? -4.586 -28.516 -20.344 1 97.75 209 GLU A O 1
ATOM 1692 N N . LEU A 1 210 ? -3.211 -26.922 -19.672 1 97.12 210 LEU A N 1
ATOM 1693 C CA . LEU A 1 210 ? -4.113 -25.844 -20.062 1 97.12 210 LEU A CA 1
ATOM 1694 C C . LEU A 1 210 ? -4.293 -25.797 -21.578 1 97.12 210 LEU A C 1
ATOM 1696 O O . LEU A 1 210 ? -5.379 -25.5 -22.078 1 97.12 210 LEU A O 1
ATOM 1700 N N . LEU A 1 211 ? -3.248 -26.125 -22.297 1 96.25 211 LEU A N 1
ATOM 1701 C CA . LEU A 1 211 ? -3.316 -26.188 -23.75 1 96.25 211 LEU A CA 1
ATOM 1702 C C . LEU A 1 211 ? -4.277 -27.297 -24.203 1 96.25 211 LEU A C 1
ATOM 1704 O O . LEU A 1 211 ? -5.039 -27.109 -25.156 1 96.25 211 LEU A O 1
ATOM 1708 N N . GLU A 1 212 ? -4.242 -28.359 -23.484 1 95.25 212 GLU A N 1
ATOM 1709 C CA . GLU A 1 212 ? -5.094 -29.5 -23.812 1 95.25 212 GLU A CA 1
ATOM 1710 C C . GLU A 1 212 ? -6.559 -29.188 -23.516 1 95.25 212 GLU A C 1
ATOM 1712 O O . GLU A 1 212 ? -7.453 -29.719 -24.172 1 95.25 212 GLU A O 1
ATOM 1717 N N . GLU A 1 213 ? -6.797 -28.391 -22.594 1 91.88 213 GLU A N 1
ATOM 1718 C CA . GLU A 1 213 ? -8.148 -28.062 -22.172 1 91.88 213 GLU A CA 1
ATOM 1719 C C . GLU A 1 213 ? -8.789 -27.047 -23.125 1 91.88 213 GLU A C 1
ATOM 1721 O O . GLU A 1 213 ? -10.008 -26.844 -23.094 1 91.88 213 GLU A O 1
ATOM 1726 N N . ARG A 1 214 ? -8.047 -26.391 -23.938 1 85.75 214 ARG A N 1
ATOM 1727 C CA . ARG A 1 214 ? -8.555 -25.375 -24.875 1 85.75 214 ARG A CA 1
ATOM 1728 C C . ARG A 1 214 ? -8.828 -25.984 -26.25 1 85.75 214 ARG A C 1
ATOM 1730 O O . ARG A 1 214 ? -9.797 -25.609 -26.922 1 85.75 214 ARG A O 1
ATOM 1737 N N . MET B 1 1 ? 10.562 -44.312 34.344 1 24.58 1 MET B N 1
ATOM 1738 C CA . MET B 1 1 ? 11.555 -43.281 34.031 1 24.58 1 MET B CA 1
ATOM 1739 C C . MET B 1 1 ? 11.203 -42.531 32.75 1 24.58 1 MET B C 1
ATOM 1741 O O . MET B 1 1 ? 11.281 -43.094 31.672 1 24.58 1 MET B O 1
ATOM 1745 N N . LEU B 1 2 ? 10.141 -41.625 32.719 1 27.17 2 LEU B N 1
ATOM 1746 C CA . LEU B 1 2 ? 9.352 -40.938 31.703 1 27.17 2 LEU B CA 1
ATOM 1747 C C . LEU B 1 2 ? 10.164 -39.844 31.016 1 27.17 2 LEU B C 1
ATOM 1749 O O . LEU B 1 2 ? 10.641 -38.906 31.672 1 27.17 2 LEU B O 1
ATOM 1753 N N . ILE B 1 3 ? 10.938 -40.219 29.891 1 24.89 3 ILE B N 1
ATOM 1754 C CA . ILE B 1 3 ? 11.828 -39.375 29.094 1 24.89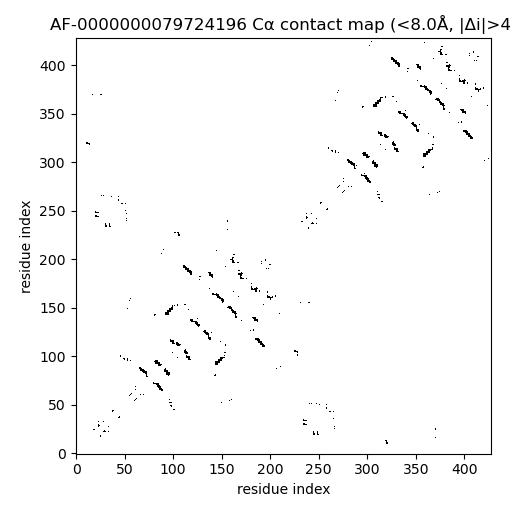 3 ILE B CA 1
ATOM 1755 C C . ILE B 1 3 ? 11.047 -38.188 28.5 1 24.89 3 ILE B C 1
ATOM 1757 O O . ILE B 1 3 ? 10.117 -38.406 27.719 1 24.89 3 ILE B O 1
ATOM 1761 N N . SER B 1 4 ? 10.867 -37.125 29.203 1 24.59 4 SER B N 1
ATOM 1762 C CA . SER B 1 4 ? 10.281 -35.844 28.812 1 24.59 4 SER B CA 1
ATOM 1763 C C . SER B 1 4 ? 11 -35.25 27.594 1 24.59 4 SER B C 1
ATOM 1765 O O . SER B 1 4 ? 12.148 -34.812 27.703 1 24.59 4 SER B O 1
ATOM 1767 N N . ILE B 1 5 ? 10.828 -35.812 26.391 1 22.03 5 ILE B N 1
ATOM 1768 C CA . ILE B 1 5 ? 11.383 -35.25 25.172 1 22.03 5 ILE B CA 1
ATOM 1769 C C . ILE B 1 5 ? 10.844 -33.844 24.953 1 22.03 5 ILE B C 1
ATOM 1771 O O . ILE B 1 5 ? 9.648 -33.625 24.75 1 22.03 5 ILE B O 1
ATOM 1775 N N . LEU B 1 6 ? 11.414 -32.812 25.578 1 23.23 6 LEU B N 1
ATOM 1776 C CA . LEU B 1 6 ? 11.258 -31.391 25.312 1 23.23 6 LEU B C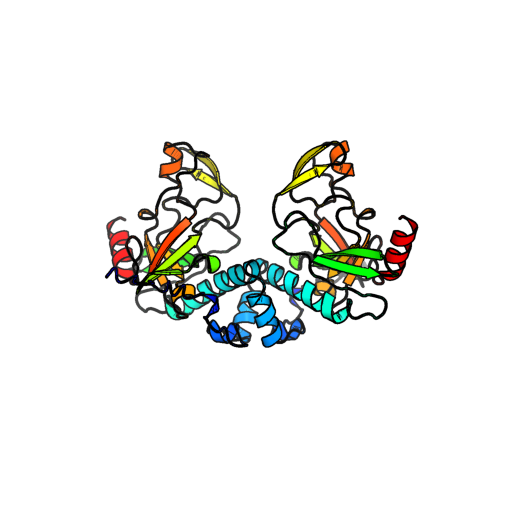A 1
ATOM 1777 C C . LEU B 1 6 ? 11.469 -31.094 23.828 1 23.23 6 LEU B C 1
ATOM 1779 O O . LEU B 1 6 ? 12.578 -31.234 23.312 1 23.23 6 LEU B O 1
ATOM 1783 N N . VAL B 1 7 ? 10.539 -31.375 23.016 1 20.67 7 VAL B N 1
ATOM 1784 C CA . VAL B 1 7 ? 10.531 -30.969 21.625 1 20.67 7 VAL B CA 1
ATOM 1785 C C . VAL B 1 7 ? 10.727 -29.453 21.516 1 20.67 7 VAL B C 1
ATOM 1787 O O . VAL B 1 7 ? 9.906 -28.688 22.016 1 20.67 7 VAL B O 1
ATOM 1790 N N . ASN B 1 8 ? 11.961 -29 21.594 1 23.31 8 ASN B N 1
ATOM 1791 C CA . ASN B 1 8 ? 12.352 -27.625 21.266 1 23.31 8 ASN B CA 1
ATOM 1792 C C . ASN B 1 8 ? 11.711 -27.156 19.969 1 23.31 8 ASN B C 1
ATOM 1794 O O . ASN B 1 8 ? 12.008 -27.672 18.891 1 23.31 8 ASN B O 1
ATOM 1798 N N . PHE B 1 9 ? 10.547 -26.719 20 1 24.08 9 PHE B N 1
ATOM 1799 C CA . PHE B 1 9 ? 9.867 -25.984 18.938 1 24.08 9 PHE B CA 1
ATOM 1800 C C . PHE B 1 9 ? 10.773 -24.891 18.391 1 24.08 9 PHE B C 1
ATOM 1802 O O . PHE B 1 9 ? 10.969 -23.859 19.031 1 24.08 9 PHE B O 1
ATOM 1809 N N . LEU B 1 10 ? 11.836 -25.25 17.766 1 24.53 10 LEU B N 1
ATOM 1810 C CA . LEU B 1 10 ? 12.586 -24.266 16.984 1 24.53 10 LEU B CA 1
ATOM 1811 C C . LEU B 1 10 ? 11.664 -23.5 16.047 1 24.53 10 LEU B C 1
ATOM 1813 O O . LEU B 1 10 ? 11.211 -24.031 15.031 1 24.53 10 LEU B O 1
ATOM 1817 N N . VAL B 1 11 ? 10.703 -22.797 16.547 1 26.62 11 VAL B N 1
ATOM 1818 C CA . VAL B 1 11 ? 10.07 -21.719 15.797 1 26.62 11 VAL B CA 1
ATOM 1819 C C . VAL B 1 11 ? 11.141 -20.922 15.062 1 26.62 11 VAL B C 1
ATOM 1821 O O . VAL B 1 11 ? 11.969 -20.25 15.688 1 26.62 11 VAL B O 1
ATOM 1824 N N . TYR B 1 12 ? 11.758 -21.422 14.078 1 28.11 12 TYR B N 1
ATOM 1825 C CA . TYR B 1 12 ? 12.523 -20.547 13.211 1 28.11 12 TYR B CA 1
ATOM 1826 C C . TYR B 1 12 ? 11.797 -19.219 13.016 1 28.11 12 TYR B C 1
ATOM 1828 O O . TYR B 1 12 ? 10.688 -19.172 12.477 1 28.11 12 TYR B O 1
ATOM 1836 N N . ASN B 1 13 ? 11.797 -18.328 13.93 1 31.72 13 ASN B N 1
ATOM 1837 C CA . ASN B 1 13 ? 11.406 -16.922 13.875 1 31.72 13 ASN B CA 1
ATOM 1838 C C . ASN B 1 13 ? 11.789 -16.281 12.547 1 31.72 13 ASN B C 1
ATOM 1840 O O . ASN B 1 13 ? 12.969 -16.234 12.188 1 31.72 13 ASN B O 1
ATOM 1844 N N . VAL B 1 14 ? 11.148 -16.406 11.453 1 34.56 14 VAL B N 1
ATOM 1845 C CA . VAL B 1 14 ? 11.328 -15.555 10.273 1 34.56 14 VAL B CA 1
ATOM 1846 C C . VAL B 1 14 ? 11.984 -14.234 10.688 1 34.56 14 VAL B C 1
ATOM 1848 O O . VAL B 1 14 ? 12.25 -13.383 9.844 1 34.56 14 VAL B O 1
ATOM 1851 N N . GLU B 1 15 ? 12.055 -13.922 11.898 1 37.84 15 GLU B N 1
ATOM 1852 C CA . GLU B 1 15 ? 12.945 -12.891 12.43 1 37.84 15 GLU B CA 1
ATOM 1853 C C . GLU B 1 15 ? 14.391 -13.133 12 1 37.84 15 GLU B C 1
ATOM 1855 O O . GLU B 1 15 ? 15.227 -12.234 12.094 1 37.84 15 GLU B O 1
ATOM 1860 N N . ASN B 1 16 ? 14.727 -14.359 11.703 1 39.03 16 ASN B N 1
ATOM 1861 C CA . ASN B 1 16 ? 16.141 -14.664 11.523 1 39.03 16 ASN B CA 1
ATOM 1862 C C . ASN B 1 16 ? 16.594 -14.383 10.094 1 39.03 16 ASN B C 1
ATOM 1864 O O . ASN B 1 16 ? 17.656 -14.859 9.672 1 39.03 16 ASN B O 1
ATOM 1868 N N . ILE B 1 17 ? 15.695 -14.25 9.102 1 44.12 17 ILE B N 1
ATOM 1869 C CA . ILE B 1 17 ? 16.391 -13.734 7.93 1 44.12 17 ILE B CA 1
ATOM 1870 C C . ILE B 1 17 ? 17.156 -12.469 8.297 1 44.12 17 ILE B C 1
ATOM 1872 O O . ILE B 1 17 ? 16.547 -11.453 8.648 1 44.12 17 ILE B O 1
ATOM 1876 N N . THR B 1 18 ? 18.156 -12.625 8.898 1 49.66 18 THR B N 1
ATOM 1877 C CA . THR B 1 18 ? 19.078 -11.531 9.211 1 49.66 18 THR B CA 1
ATOM 1878 C C . THR B 1 18 ? 19.125 -10.523 8.062 1 49.66 18 THR B C 1
ATOM 1880 O O . THR B 1 18 ? 19.797 -10.75 7.059 1 49.66 18 THR B O 1
ATOM 1883 N N . MET B 1 19 ? 17.906 -10 7.766 1 57.53 19 MET B N 1
ATOM 1884 C CA . MET B 1 19 ? 17.969 -8.914 6.789 1 57.53 19 MET B CA 1
ATOM 1885 C C . MET B 1 19 ? 19.125 -7.973 7.086 1 57.53 19 MET B C 1
ATOM 1887 O O . MET B 1 19 ? 19.344 -7.59 8.234 1 57.53 19 MET B O 1
ATOM 1891 N N . SER B 1 20 ? 20.047 -8.039 6.113 1 66.94 20 SER B N 1
ATOM 1892 C CA . SER B 1 20 ? 21.203 -7.141 6.137 1 66.94 20 SER B CA 1
ATOM 1893 C C . SER B 1 20 ? 20.766 -5.684 6.234 1 66.94 20 SER B C 1
ATOM 1895 O O . SER B 1 20 ? 19.562 -5.391 6.234 1 66.94 20 SER B O 1
ATOM 1897 N N . ASN B 1 21 ? 21.641 -4.906 6.465 1 82.88 21 ASN B N 1
ATOM 1898 C CA . ASN B 1 21 ? 21.469 -3.457 6.512 1 82.88 21 ASN B CA 1
ATOM 1899 C C . ASN B 1 21 ? 21.109 -2.891 5.141 1 82.88 21 ASN B C 1
ATOM 1901 O O . ASN B 1 21 ? 20.953 -1.677 4.988 1 82.88 21 ASN B O 1
ATOM 1905 N N . ASN B 1 22 ? 20.844 -3.869 4.215 1 93.31 22 ASN B N 1
ATOM 1906 C CA . ASN B 1 22 ? 20.484 -3.461 2.861 1 93.31 22 ASN B CA 1
ATOM 1907 C C . ASN B 1 22 ? 19.422 -4.379 2.266 1 93.31 22 ASN B C 1
ATOM 1909 O O . ASN B 1 22 ? 19.75 -5.383 1.628 1 93.31 22 ASN B O 1
ATOM 1913 N N . ILE B 1 23 ? 18.219 -4.008 2.369 1 94.06 23 ILE B N 1
ATOM 1914 C CA . ILE B 1 23 ? 17.078 -4.852 2.006 1 94.06 23 ILE B CA 1
ATOM 1915 C C . ILE B 1 23 ? 17.016 -5.008 0.488 1 94.06 23 ILE B C 1
ATOM 1917 O O . ILE B 1 23 ? 16.594 -6.047 -0.018 1 94.06 23 ILE B O 1
ATOM 1921 N N . LEU B 1 24 ? 17.391 -3.975 -0.227 1 95.5 24 LEU B N 1
ATOM 1922 C CA . LEU B 1 24 ? 17.406 -4.074 -1.683 1 95.5 24 LEU B CA 1
ATOM 1923 C C . LEU B 1 24 ? 18.375 -5.152 -2.145 1 95.5 24 LEU B C 1
ATOM 1925 O O . LEU B 1 24 ? 18.078 -5.918 -3.061 1 95.5 24 LEU B O 1
ATOM 1929 N N . GLN B 1 25 ? 19.5 -5.164 -1.498 1 94.44 25 GLN B N 1
ATOM 1930 C CA . GLN B 1 25 ? 20.469 -6.215 -1.79 1 94.44 25 GLN B CA 1
ATOM 1931 C C . GLN B 1 25 ? 19.906 -7.594 -1.471 1 94.44 25 GLN B C 1
ATOM 1933 O O . GLN B 1 25 ? 20.078 -8.539 -2.244 1 94.44 25 GLN B O 1
ATOM 1938 N N . ASP B 1 26 ? 19.25 -7.699 -0.371 1 93.06 26 ASP B N 1
ATOM 1939 C CA . ASP B 1 26 ? 18.625 -8.961 0.012 1 93.06 26 ASP B CA 1
ATOM 1940 C C . ASP B 1 26 ? 17.609 -9.422 -1.041 1 93.06 26 ASP B C 1
ATOM 1942 O O . ASP B 1 26 ? 17.5 -10.617 -1.321 1 93.06 26 ASP B O 1
ATOM 1946 N N . TRP B 1 27 ? 16.938 -8.469 -1.617 1 94.62 27 TRP B N 1
ATOM 1947 C CA . TRP B 1 27 ? 15.891 -8.781 -2.586 1 94.62 27 TRP B CA 1
ATOM 1948 C C . TRP B 1 27 ? 16.469 -8.883 -3.994 1 94.62 27 TRP B C 1
ATOM 1950 O O . TRP B 1 27 ? 15.727 -9.109 -4.957 1 94.62 27 TRP B O 1
ATOM 1960 N N . GLY B 1 28 ? 17.766 -8.656 -4.102 1 93.62 28 GLY B N 1
ATOM 1961 C CA . GLY B 1 28 ? 18.422 -8.812 -5.387 1 93.62 28 GLY B CA 1
ATOM 1962 C C . GLY B 1 28 ? 18 -7.766 -6.402 1 93.62 28 GLY B C 1
ATOM 1963 O O . GLY B 1 28 ? 17.891 -8.062 -7.594 1 93.62 28 GLY B O 1
ATOM 1964 N N . ILE B 1 29 ? 17.734 -6.605 -5.988 1 95.38 29 ILE B N 1
ATOM 1965 C CA . ILE B 1 29 ? 17.375 -5.504 -6.871 1 95.38 29 ILE B CA 1
ATOM 1966 C C . ILE B 1 29 ? 18.281 -4.309 -6.602 1 95.38 29 ILE B C 1
ATOM 1968 O O . ILE B 1 29 ? 18.547 -3.969 -5.445 1 95.38 29 ILE B O 1
ATOM 1972 N N . SER B 1 30 ? 18.859 -3.705 -7.598 1 95.5 30 SER B N 1
ATOM 1973 C CA . SER B 1 30 ? 19.719 -2.537 -7.43 1 95.5 30 SER B CA 1
ATOM 1974 C C . SER B 1 30 ? 18.891 -1.293 -7.098 1 95.5 30 SER B C 1
ATOM 1976 O O . SER B 1 30 ? 17.688 -1.267 -7.309 1 95.5 30 SER B O 1
ATOM 1978 N N . VAL B 1 31 ? 19.547 -0.302 -6.605 1 95.25 31 VAL B N 1
ATOM 1979 C CA . VAL B 1 31 ? 18.891 0.962 -6.293 1 95.25 31 VAL B CA 1
ATOM 1980 C C . VAL B 1 31 ? 18.297 1.564 -7.566 1 95.25 31 VAL B C 1
ATOM 1982 O O . VAL B 1 31 ? 17.188 2.115 -7.547 1 95.25 31 VAL B O 1
ATOM 1985 N N . GLU B 1 32 ? 19.047 1.389 -8.617 1 95.38 32 GLU B N 1
ATOM 1986 C CA . GLU B 1 32 ? 18.578 1.913 -9.898 1 95.38 32 GLU B CA 1
ATOM 1987 C C . GLU B 1 32 ? 17.328 1.191 -10.367 1 95.38 32 GLU B C 1
ATOM 1989 O O . GLU B 1 32 ? 16.359 1.829 -10.812 1 95.38 32 GLU B O 1
ATOM 1994 N N . GLU B 1 33 ? 17.328 -0.098 -10.305 1 94.88 33 GLU B N 1
ATOM 1995 C CA . GLU B 1 33 ? 16.172 -0.897 -10.68 1 94.88 33 GLU B CA 1
ATOM 1996 C C . GLU B 1 33 ? 14.969 -0.586 -9.797 1 94.88 33 GLU B C 1
ATOM 1998 O O . GLU B 1 33 ? 13.844 -0.455 -10.289 1 94.88 33 GLU B O 1
ATOM 2003 N N . PHE B 1 34 ? 15.25 -0.48 -8.555 1 96.75 34 PHE B N 1
ATOM 2004 C CA . PHE B 1 34 ? 14.203 -0.152 -7.598 1 96.75 34 PHE B CA 1
ATOM 2005 C C . PHE B 1 34 ? 13.625 1.229 -7.879 1 96.75 34 PHE B C 1
ATOM 2007 O O . PHE B 1 34 ? 12.406 1.42 -7.828 1 96.75 34 PHE B O 1
ATOM 2014 N N . SER B 1 35 ? 14.5 2.156 -8.133 1 95.94 35 SER B N 1
ATOM 2015 C CA . SER B 1 35 ? 14.062 3.51 -8.461 1 95.94 35 SER B CA 1
ATOM 2016 C C . SER B 1 35 ? 13.125 3.51 -9.664 1 95.94 35 SER B C 1
ATOM 2018 O O . SER B 1 35 ? 12.078 4.16 -9.641 1 95.94 35 SER B O 1
ATOM 2020 N N . LYS B 1 36 ? 13.477 2.795 -10.648 1 93.94 36 LYS B N 1
ATOM 2021 C CA . LYS B 1 36 ? 12.633 2.688 -11.836 1 93.94 36 LYS B CA 1
ATOM 2022 C C . LYS B 1 36 ? 11.281 2.072 -11.5 1 93.94 36 LYS B C 1
ATOM 2024 O O . LYS B 1 36 ? 10.242 2.557 -11.953 1 93.94 36 LYS B O 1
ATOM 2029 N N . LEU B 1 37 ? 11.328 1.044 -10.711 1 93.75 37 LEU B N 1
ATOM 2030 C CA . LEU B 1 37 ? 10.109 0.364 -10.281 1 93.75 37 LEU B CA 1
ATOM 2031 C C . LEU B 1 37 ? 9.172 1.331 -9.562 1 93.75 37 LEU B C 1
ATOM 2033 O O . LEU B 1 37 ? 7.969 1.349 -9.836 1 93.75 37 LEU B O 1
ATOM 2037 N N . VAL B 1 38 ? 9.688 2.109 -8.68 1 93.56 38 VAL B N 1
ATOM 2038 C CA . VAL B 1 38 ? 8.906 3.051 -7.887 1 93.56 38 VAL B CA 1
ATOM 2039 C C . VAL B 1 38 ? 8.352 4.152 -8.781 1 93.56 38 VAL B C 1
ATOM 2041 O O . VAL B 1 38 ? 7.172 4.504 -8.688 1 93.56 38 VAL B O 1
ATOM 2044 N N . ILE B 1 39 ? 9.156 4.637 -9.664 1 89.25 39 ILE B N 1
ATOM 2045 C CA . ILE B 1 39 ? 8.766 5.742 -10.531 1 89.25 39 ILE B CA 1
ATOM 2046 C C . ILE B 1 39 ? 7.645 5.293 -11.469 1 89.25 39 ILE B C 1
ATOM 2048 O O . ILE B 1 39 ? 6.703 6.047 -11.719 1 89.25 39 ILE B O 1
ATOM 2052 N N . GLU B 1 40 ? 7.688 4.105 -11.891 1 87.62 40 GLU B N 1
ATOM 2053 C CA . GLU B 1 40 ? 6.746 3.598 -12.883 1 87.62 40 GLU B CA 1
ATOM 2054 C C . GLU B 1 40 ? 5.438 3.156 -12.234 1 87.62 40 GLU B C 1
ATOM 2056 O O . GLU B 1 40 ? 4.457 2.877 -12.922 1 87.62 40 GLU B O 1
ATOM 2061 N N . ASN B 1 41 ? 5.449 3.105 -10.93 1 88.44 41 ASN B N 1
ATOM 2062 C CA . ASN B 1 41 ? 4.262 2.635 -10.227 1 88.44 41 ASN B CA 1
ATOM 2063 C C . ASN B 1 41 ? 3.791 3.65 -9.188 1 88.44 41 ASN B C 1
ATOM 2065 O O . ASN B 1 41 ? 4.223 3.611 -8.031 1 88.44 41 ASN B O 1
ATOM 2069 N N . PRO B 1 42 ? 2.816 4.457 -9.508 1 85.06 42 PRO B N 1
ATOM 2070 C CA . PRO B 1 42 ? 2.387 5.574 -8.664 1 85.06 42 PRO B CA 1
ATOM 2071 C C . PRO B 1 42 ? 1.86 5.117 -7.309 1 85.06 42 PRO B C 1
ATOM 2073 O O . PRO B 1 42 ? 2.102 5.781 -6.297 1 85.06 42 PRO B O 1
ATOM 2076 N N . SER B 1 43 ? 1.119 4.004 -7.305 1 85.12 43 SER B N 1
ATOM 2077 C CA . SER B 1 43 ? 0.593 3.504 -6.035 1 85.12 43 SER B CA 1
ATOM 2078 C C . SER B 1 43 ? 1.719 3.123 -5.082 1 85.12 43 SER B C 1
ATOM 2080 O O . SER B 1 43 ? 1.678 3.465 -3.898 1 85.12 43 SER B O 1
ATOM 2082 N N . LEU B 1 44 ? 2.689 2.467 -5.625 1 90.81 44 LEU B N 1
ATOM 2083 C CA . LEU B 1 44 ? 3.863 2.109 -4.836 1 90.81 44 LEU B CA 1
ATOM 2084 C C . LEU B 1 44 ? 4.598 3.357 -4.355 1 90.81 44 LEU B C 1
ATOM 2086 O O . LEU B 1 44 ? 4.949 3.465 -3.18 1 90.81 44 LEU B O 1
ATOM 2090 N N . ARG B 1 45 ? 4.793 4.242 -5.195 1 90.81 45 ARG B N 1
ATOM 2091 C CA . ARG B 1 45 ? 5.477 5.488 -4.875 1 90.81 45 ARG B CA 1
ATOM 2092 C C . ARG B 1 45 ? 4.77 6.23 -3.748 1 90.81 45 ARG B C 1
ATOM 2094 O O . ARG B 1 45 ? 5.41 6.699 -2.807 1 90.81 45 ARG B O 1
ATOM 2101 N N . GLY B 1 46 ? 3.504 6.348 -3.869 1 89.06 46 GLY B N 1
ATOM 2102 C CA . GLY B 1 46 ? 2.732 7.039 -2.852 1 89.06 46 GLY B CA 1
ATOM 2103 C C . GLY B 1 46 ? 2.861 6.414 -1.476 1 89.06 46 GLY B C 1
ATOM 2104 O O . GLY B 1 46 ? 3.006 7.121 -0.476 1 89.06 46 GLY B O 1
ATOM 2105 N N . MET B 1 47 ? 2.777 5.148 -1.415 1 89.88 47 MET B N 1
ATOM 2106 C CA . MET B 1 47 ? 2.879 4.453 -0.135 1 89.88 47 MET B CA 1
ATOM 2107 C C . MET B 1 47 ? 4.258 4.656 0.485 1 89.88 47 MET B C 1
ATOM 2109 O O . MET B 1 47 ? 4.371 4.961 1.673 1 89.88 47 MET B O 1
ATOM 2113 N N . ILE B 1 48 ? 5.285 4.492 -0.333 1 94.69 48 ILE B N 1
ATOM 2114 C CA . ILE B 1 48 ? 6.637 4.652 0.185 1 94.69 48 ILE B CA 1
ATOM 2115 C C . ILE B 1 48 ? 6.84 6.09 0.664 1 94.69 48 ILE B C 1
ATOM 2117 O O . ILE B 1 48 ? 7.375 6.316 1.75 1 94.69 48 ILE B O 1
ATOM 2121 N N . LEU B 1 49 ? 6.418 6.992 -0.131 1 92.31 49 LEU B N 1
ATOM 2122 C CA . LEU B 1 49 ? 6.586 8.398 0.216 1 92.31 49 LEU B CA 1
ATOM 2123 C C . LEU B 1 49 ? 5.883 8.719 1.529 1 92.31 49 LEU B C 1
ATOM 2125 O O . LEU B 1 49 ? 6.355 9.555 2.305 1 92.31 49 LEU B O 1
ATOM 2129 N N . GLY B 1 50 ? 4.766 8.117 1.763 1 91.94 50 GLY B N 1
ATOM 2130 C CA . GLY B 1 50 ? 4.094 8.305 3.039 1 91.94 50 GLY B CA 1
ATOM 2131 C C . GLY B 1 50 ? 4.965 7.949 4.23 1 91.94 50 GLY B C 1
ATOM 2132 O O . GLY B 1 50 ? 5.078 8.727 5.176 1 91.94 50 GLY B O 1
ATOM 2133 N N . TYR B 1 51 ? 5.559 6.84 4.133 1 93.19 51 TYR B N 1
ATOM 2134 C CA . TYR B 1 51 ? 6.414 6.391 5.223 1 93.19 51 TYR B CA 1
ATOM 2135 C C . TYR B 1 51 ? 7.684 7.23 5.305 1 93.19 51 TYR B C 1
ATOM 2137 O O . TYR B 1 51 ? 8.156 7.543 6.398 1 93.19 51 TYR B O 1
ATOM 2145 N N . VAL B 1 52 ? 8.234 7.598 4.16 1 95.25 52 VAL B N 1
ATOM 2146 C CA . VAL B 1 52 ? 9.43 8.438 4.137 1 95.25 52 VAL B CA 1
ATOM 2147 C C . VAL B 1 52 ? 9.109 9.812 4.715 1 95.25 52 VAL B C 1
ATOM 2149 O O . VAL B 1 52 ? 9.938 10.406 5.406 1 95.25 52 VAL B O 1
ATOM 2152 N N . ALA B 1 53 ? 7.926 10.281 4.418 1 94.81 53 ALA B N 1
ATOM 2153 C CA . ALA B 1 53 ? 7.504 11.57 4.957 1 94.81 53 ALA B CA 1
ATOM 2154 C C . ALA B 1 53 ? 7.484 11.547 6.484 1 94.81 53 ALA B C 1
ATOM 2156 O O . ALA B 1 53 ? 7.91 12.5 7.133 1 94.81 53 ALA B O 1
ATOM 2157 N N . GLU B 1 54 ? 6.945 10.477 7.02 1 92.25 54 GLU B N 1
ATOM 2158 C CA . GLU B 1 54 ? 6.941 10.344 8.469 1 92.25 54 GLU B CA 1
ATOM 2159 C C . GLU B 1 54 ? 8.359 10.352 9.031 1 92.25 54 GLU B C 1
ATOM 2161 O O . GLU B 1 54 ? 8.625 10.969 10.062 1 92.25 54 GLU B O 1
ATOM 2166 N N . PHE B 1 55 ? 9.219 9.656 8.391 1 92.5 55 PHE B N 1
ATOM 2167 C CA . PHE B 1 55 ? 10.625 9.602 8.766 1 92.5 55 PHE B CA 1
ATOM 2168 C C . PHE B 1 55 ? 11.25 10.992 8.711 1 92.5 55 PHE B C 1
ATOM 2170 O O . PHE B 1 55 ? 11.93 11.414 9.656 1 92.5 55 PHE B O 1
ATOM 2177 N N . GLN B 1 56 ? 11.031 11.727 7.641 1 94.12 56 GLN B N 1
ATOM 2178 C CA . GLN B 1 56 ? 11.594 13.062 7.453 1 94.12 56 GLN B CA 1
ATOM 2179 C C . GLN B 1 56 ? 10.984 14.055 8.438 1 94.12 56 GLN B C 1
ATOM 2181 O O . GLN B 1 56 ? 11.664 14.984 8.891 1 94.12 56 GLN B O 1
ATOM 2186 N N . PHE B 1 57 ? 9.719 13.859 8.734 1 94.62 57 PHE B N 1
ATOM 2187 C CA . PHE B 1 57 ? 9.055 14.711 9.719 1 94.62 57 PHE B CA 1
ATOM 2188 C C . PHE B 1 57 ? 9.742 14.594 11.078 1 94.62 57 PHE B C 1
ATOM 2190 O O . PHE B 1 57 ? 10.008 15.602 11.727 1 94.62 57 PHE B O 1
ATOM 2197 N N . GLU B 1 58 ? 10.008 13.406 11.398 1 89.44 58 GLU B N 1
ATOM 2198 C CA . GLU B 1 58 ? 10.695 13.172 12.664 1 89.44 58 GLU B CA 1
ATOM 2199 C C . GLU B 1 58 ? 12.102 13.758 12.648 1 89.44 58 GLU B C 1
ATOM 2201 O O . GLU B 1 58 ? 12.5 14.445 13.594 1 89.44 58 GLU B O 1
ATOM 2206 N N . LYS B 1 59 ? 12.742 13.523 11.641 1 87 59 LYS B N 1
ATOM 2207 C CA . LYS B 1 59 ? 14.141 13.922 11.523 1 87 59 LYS B CA 1
ATOM 2208 C C . LYS B 1 59 ? 14.273 15.438 11.445 1 87 59 LYS B C 1
ATOM 2210 O O . LYS B 1 59 ? 15.172 16.016 12.055 1 87 59 LYS B O 1
ATOM 2215 N N . ASN B 1 60 ? 13.43 16.047 10.75 1 83.94 60 ASN B N 1
ATOM 2216 C CA . ASN B 1 60 ? 13.609 17.453 10.43 1 83.94 60 ASN B CA 1
ATOM 2217 C C . ASN B 1 60 ? 12.789 18.344 11.359 1 83.94 60 ASN B C 1
ATOM 2219 O O . ASN B 1 60 ? 13.172 19.484 11.633 1 83.94 60 ASN B O 1
ATOM 2223 N N . TRP B 1 61 ? 11.719 17.906 11.836 1 83.75 61 TRP B N 1
ATOM 2224 C CA . TRP B 1 61 ? 10.844 18.812 12.57 1 83.75 61 TRP B CA 1
ATOM 2225 C C . TRP B 1 61 ? 10.797 18.438 14.047 1 83.75 61 TRP B C 1
ATOM 2227 O O . TRP B 1 61 ? 10.852 19.312 14.914 1 83.75 61 TRP B O 1
ATOM 2237 N N . LEU B 1 62 ? 10.742 17.219 14.328 1 85.31 62 LEU B N 1
ATOM 2238 C CA . LEU B 1 62 ? 10.531 16.812 15.711 1 85.31 62 LEU B CA 1
ATOM 2239 C C . LEU B 1 62 ? 11.828 16.938 16.516 1 85.31 62 LEU B C 1
ATOM 2241 O O . LEU B 1 62 ? 11.82 16.797 17.734 1 85.31 62 LEU B O 1
ATOM 2245 N N . SER B 1 63 ? 12.852 17.359 15.836 1 84.12 63 SER B N 1
ATOM 2246 C CA . SER B 1 63 ? 14.117 17.562 16.531 1 84.12 63 SER B CA 1
ATOM 2247 C C . SER B 1 63 ? 14.195 18.969 17.125 1 84.12 63 SER B C 1
ATOM 2249 O O . SER B 1 63 ? 15.188 19.328 17.766 1 84.12 63 SER B O 1
ATOM 2251 N N . ASN B 1 64 ? 13.203 19.734 17.031 1 89.31 64 ASN B N 1
ATOM 2252 C CA . ASN B 1 64 ? 13.141 21.078 17.578 1 89.31 64 ASN B CA 1
ATOM 2253 C C . ASN B 1 64 ? 13.172 21.078 19.109 1 89.31 64 ASN B C 1
ATOM 2255 O O . ASN B 1 64 ? 12.43 20.312 19.734 1 89.31 64 ASN B O 1
ATOM 2259 N N . PRO B 1 65 ? 13.914 21.922 19.734 1 91.25 65 PRO B N 1
ATOM 2260 C CA . PRO B 1 65 ? 14.07 21.938 21.203 1 91.25 65 PRO B CA 1
ATOM 2261 C C . PRO B 1 65 ? 12.781 22.266 21.938 1 91.25 65 PRO B C 1
ATOM 2263 O O . PRO B 1 65 ? 12.641 21.969 23.125 1 91.25 65 PRO B O 1
ATOM 2266 N N . LYS B 1 66 ? 11.883 22.875 21.281 1 93.69 66 LYS B N 1
ATOM 2267 C CA . LYS B 1 66 ? 10.625 23.25 21.906 1 93.69 66 LYS B CA 1
ATOM 2268 C C . LYS B 1 66 ? 9.711 22.031 22.094 1 93.69 66 LYS B C 1
ATOM 2270 O O . LYS B 1 66 ? 8.703 22.109 22.797 1 93.69 66 LYS B O 1
ATOM 2275 N N . ILE B 1 67 ? 10.086 20.938 21.422 1 93.06 67 ILE B N 1
ATOM 2276 C CA . ILE B 1 67 ? 9.273 19.719 21.438 1 93.06 67 ILE B CA 1
ATOM 2277 C C . ILE B 1 67 ? 9.992 18.625 22.219 1 93.06 67 ILE B C 1
ATOM 2279 O O . ILE B 1 67 ? 11.219 18.5 22.156 1 93.06 67 ILE B O 1
ATOM 2283 N N . SER B 1 68 ? 9.25 17.922 23.031 1 91.81 68 SER B N 1
ATOM 2284 C CA . SER B 1 68 ? 9.82 16.812 23.797 1 91.81 68 SER B CA 1
ATOM 2285 C C . SER B 1 68 ? 8.883 15.609 23.797 1 91.81 68 SER B C 1
ATOM 2287 O O . SER B 1 68 ? 7.777 15.672 23.25 1 91.81 68 SER B O 1
ATOM 2289 N N . ASP B 1 69 ? 9.398 14.438 24.297 1 90.25 69 ASP B N 1
ATOM 2290 C CA . ASP B 1 69 ? 8.633 13.219 24.5 1 90.25 69 ASP B CA 1
ATOM 2291 C C . ASP B 1 69 ? 8.008 12.734 23.203 1 90.25 69 ASP B C 1
ATOM 2293 O O . ASP B 1 69 ? 6.801 12.469 23.141 1 90.25 69 ASP B O 1
ATOM 2297 N N . ILE B 1 70 ? 8.789 12.742 22.266 1 88.69 70 ILE B N 1
ATOM 2298 C CA . ILE B 1 70 ? 8.336 12.305 20.953 1 88.69 70 ILE B CA 1
ATOM 2299 C C . ILE B 1 70 ? 8.109 10.797 20.969 1 88.69 70 ILE B C 1
ATOM 2301 O O . ILE B 1 70 ? 8.961 10.039 21.438 1 88.69 70 ILE B O 1
ATOM 2305 N N . SER B 1 71 ? 6.945 10.352 20.531 1 85.12 71 SER B N 1
ATOM 2306 C CA . SER B 1 71 ? 6.66 8.922 20.484 1 85.12 71 SER B CA 1
ATOM 2307 C C . SER B 1 71 ? 5.727 8.586 19.328 1 85.12 71 SER B C 1
ATOM 2309 O O . SER B 1 71 ? 5.02 9.461 18.812 1 85.12 71 SER B O 1
ATOM 2311 N N . LYS B 1 72 ? 5.93 7.348 18.844 1 79.31 72 LYS B N 1
ATOM 2312 C CA . LYS B 1 72 ? 5.031 6.832 17.812 1 79.31 72 LYS B CA 1
ATOM 2313 C C . LYS B 1 72 ? 3.832 6.121 18.438 1 79.31 72 LYS B C 1
ATOM 2315 O O . LYS B 1 72 ? 3.967 5.441 19.453 1 79.31 72 LYS B O 1
ATOM 2320 N N . THR B 1 73 ? 2.732 6.492 17.859 1 67.06 73 THR B N 1
ATOM 2321 C CA . THR B 1 73 ? 1.574 5.711 18.266 1 67.06 73 THR B CA 1
ATOM 2322 C C . THR B 1 73 ? 1.657 4.285 17.734 1 67.06 73 THR B C 1
ATOM 2324 O O . THR B 1 73 ? 2.191 4.059 16.641 1 67.06 73 THR B O 1
ATOM 2327 N N . ASP B 1 74 ? 1.427 3.342 18.531 1 55.31 74 ASP B N 1
ATOM 2328 C CA . ASP B 1 74 ? 1.478 1.948 18.109 1 55.31 74 ASP B CA 1
ATOM 2329 C C . ASP B 1 74 ? 0.569 1.713 16.906 1 55.31 74 ASP B C 1
ATOM 2331 O O . ASP B 1 74 ? -0.634 1.975 16.969 1 55.31 74 ASP B O 1
ATOM 2335 N N . ASP B 1 75 ? 1.157 1.529 15.672 1 52.97 75 ASP B N 1
ATOM 2336 C CA . ASP B 1 75 ? 0.457 1.321 14.406 1 52.97 75 ASP B CA 1
ATOM 2337 C C . ASP B 1 75 ? -0.647 0.278 14.562 1 52.97 75 ASP B C 1
ATOM 2339 O O . ASP B 1 75 ? -1.613 0.275 13.789 1 52.97 75 ASP B O 1
ATOM 2343 N N . HIS B 1 76 ? -0.548 -0.61 15.586 1 50.47 76 HIS B N 1
ATOM 2344 C CA . HIS B 1 76 ? -1.511 -1.703 15.664 1 50.47 76 HIS B CA 1
ATOM 2345 C C . HIS B 1 76 ? -2.699 -1.323 16.547 1 50.47 76 HIS B C 1
ATOM 2347 O O . HIS B 1 76 ? -3.678 -2.068 16.625 1 50.47 76 HIS B O 1
ATOM 2353 N N . ASP B 1 77 ? -2.523 -0.227 17.156 1 50.69 77 ASP B N 1
ATOM 2354 C CA . ASP B 1 77 ? -3.699 0.206 17.906 1 50.69 77 ASP B CA 1
ATOM 2355 C C . ASP B 1 77 ? -4.602 1.09 17.047 1 50.69 77 ASP B C 1
ATOM 2357 O O . ASP B 1 77 ? -4.371 2.295 16.938 1 50.69 77 ASP B O 1
ATOM 2361 N N . ARG B 1 78 ? -5.477 0.513 16.438 1 53.38 78 ARG B N 1
ATOM 2362 C CA . ARG B 1 78 ? -6.41 1.129 15.508 1 53.38 78 ARG B CA 1
ATOM 2363 C C . ARG B 1 78 ? -7.23 2.217 16.188 1 53.38 78 ARG B C 1
ATOM 2365 O O . ARG B 1 78 ? -7.871 3.033 15.523 1 53.38 78 ARG B O 1
ATOM 2372 N N . LYS B 1 79 ? -7.129 2.176 17.578 1 50.28 79 LYS B N 1
ATOM 2373 C CA . LYS B 1 79 ? -8.008 3.086 18.297 1 50.28 79 LYS B CA 1
ATOM 2374 C C . LYS B 1 79 ? -7.363 4.457 18.469 1 50.28 79 LYS B C 1
ATOM 2376 O O . LYS B 1 79 ? -8.062 5.461 18.641 1 50.28 79 LYS B O 1
ATOM 2381 N N . GLN B 1 80 ? -6.125 4.391 18.609 1 54.19 80 GLN B N 1
ATOM 2382 C CA . GLN B 1 80 ? -5.484 5.691 18.75 1 54.19 80 GLN B CA 1
ATOM 2383 C C . GLN B 1 80 ? -4.852 6.141 17.438 1 54.19 80 GLN B C 1
ATOM 2385 O O . GLN B 1 80 ? -3.977 5.461 16.891 1 54.19 80 GLN B O 1
ATOM 2390 N N . LYS B 1 81 ? -5.566 7.219 16.953 1 58.09 81 LYS B N 1
ATOM 2391 C CA . LYS B 1 81 ? -5.117 7.707 15.656 1 58.09 81 LYS B CA 1
ATOM 2392 C C . LYS B 1 81 ? -4.059 8.797 15.812 1 58.09 81 LYS B C 1
ATOM 2394 O O . LYS B 1 81 ? -4.051 9.523 16.797 1 58.09 81 LYS B O 1
ATOM 2399 N N . GLY B 1 82 ? -3.029 8.688 15.078 1 68.75 82 GLY B N 1
ATOM 2400 C CA . GLY B 1 82 ? -1.931 9.625 14.945 1 68.75 82 GLY B CA 1
ATOM 2401 C C . GLY B 1 82 ? -0.599 8.961 14.672 1 68.75 82 GLY B C 1
ATOM 2402 O O . GLY B 1 82 ? -0.392 7.801 15.039 1 68.75 82 GLY B O 1
ATOM 2403 N N . ASP B 1 83 ? 0.13 9.773 13.984 1 79.44 83 ASP B N 1
ATOM 2404 C CA . ASP B 1 83 ? 1.42 9.219 13.594 1 79.44 83 ASP B CA 1
ATOM 2405 C C . ASP B 1 83 ? 2.492 9.531 14.633 1 79.44 83 ASP B C 1
ATOM 2407 O O . ASP B 1 83 ? 3.336 8.68 14.938 1 79.44 83 ASP B O 1
ATOM 2411 N N . ARG B 1 84 ? 2.293 10.711 15.336 1 88.94 84 ARG B N 1
ATOM 2412 C CA . ARG B 1 84 ? 3.297 11.125 16.312 1 88.94 84 ARG B CA 1
ATOM 2413 C C . ARG B 1 84 ? 2.652 11.844 17.5 1 88.94 84 ARG B C 1
ATOM 2415 O O . ARG B 1 84 ? 1.722 12.633 17.312 1 88.94 84 ARG B O 1
ATOM 2422 N N . ASN B 1 85 ? 3.166 11.57 18.625 1 91.5 85 ASN B N 1
ATOM 2423 C CA . ASN B 1 85 ? 2.848 12.305 19.844 1 91.5 85 ASN B CA 1
ATOM 2424 C C . ASN B 1 85 ? 4.016 13.18 20.297 1 91.5 85 ASN B C 1
ATOM 2426 O O . ASN B 1 85 ? 5.168 12.742 20.266 1 91.5 85 ASN B O 1
ATOM 2430 N N . ILE B 1 86 ? 3.625 14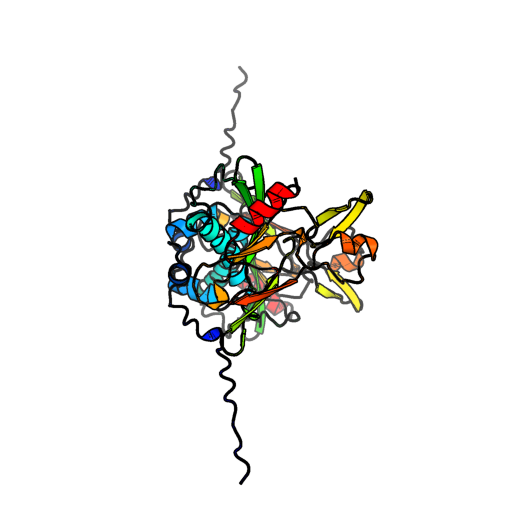.383 20.641 1 94 86 ILE B N 1
ATOM 2431 C CA . ILE B 1 86 ? 4.668 15.281 21.125 1 94 86 ILE B CA 1
ATOM 2432 C C . ILE B 1 86 ? 4.207 15.984 22.391 1 94 86 ILE B C 1
ATOM 2434 O O . ILE B 1 86 ? 3.016 15.977 22.719 1 94 86 ILE B O 1
ATOM 2438 N N . ARG B 1 87 ? 5.199 16.484 23.078 1 95.38 87 ARG B N 1
ATOM 2439 C CA . ARG B 1 87 ? 4.926 17.391 24.188 1 95.38 87 ARG B CA 1
ATOM 2440 C C . ARG B 1 87 ? 5.434 18.797 23.875 1 95.38 87 ARG B C 1
ATOM 2442 O O . ARG B 1 87 ? 6.578 18.969 23.453 1 95.38 87 ARG B O 1
ATOM 2449 N N . TYR B 1 88 ? 4.59 19.703 23.953 1 96.12 88 TYR B N 1
ATOM 2450 C CA . TYR B 1 88 ? 4.863 21.125 23.766 1 96.12 88 TYR B CA 1
ATOM 2451 C C . TYR B 1 88 ? 4.312 21.938 24.938 1 96.12 88 TYR B C 1
ATOM 2453 O O . TYR B 1 88 ? 3.121 21.859 25.25 1 96.12 88 TYR B O 1
ATOM 2461 N N . LYS B 1 89 ? 5.195 22.703 25.672 1 96.25 89 LYS B N 1
ATOM 2462 C CA . LYS B 1 89 ? 4.848 23.469 26.875 1 96.25 89 LYS B CA 1
ATOM 2463 C C . LYS B 1 89 ? 4.059 22.609 27.859 1 96.25 89 LYS B C 1
ATOM 2465 O O . LYS B 1 89 ? 2.994 23.016 28.328 1 96.25 89 LYS B O 1
ATOM 2470 N N . ASN B 1 90 ? 4.508 21.375 27.969 1 94.44 90 ASN B N 1
ATOM 2471 C CA . ASN B 1 90 ? 4.07 20.422 28.984 1 94.44 90 ASN B CA 1
ATOM 2472 C C . ASN B 1 90 ? 2.705 19.828 28.625 1 94.44 90 ASN B C 1
ATOM 2474 O O . ASN B 1 90 ? 2.029 19.266 29.5 1 94.44 90 ASN B O 1
ATOM 2478 N N . LYS B 1 91 ? 2.262 20 27.438 1 96.44 91 LYS B N 1
ATOM 2479 C CA . LYS B 1 91 ? 1.021 19.391 26.984 1 96.44 91 LYS B CA 1
ATOM 2480 C C . LYS B 1 91 ? 1.275 18.453 25.812 1 96.44 91 LYS B C 1
ATOM 2482 O O . LYS B 1 91 ? 2.129 18.719 24.969 1 96.44 91 LYS B O 1
ATOM 2487 N N . ARG B 1 92 ? 0.497 17.453 25.812 1 94.69 92 ARG B N 1
ATOM 2488 C CA . ARG B 1 92 ? 0.628 16.453 24.75 1 94.69 92 ARG B CA 1
ATOM 2489 C C . ARG B 1 92 ? -0.211 16.844 23.531 1 94.69 92 ARG B C 1
ATOM 2491 O O . ARG B 1 92 ? -1.344 17.297 23.672 1 94.69 92 ARG B O 1
ATOM 2498 N N . PHE B 1 93 ? 0.374 16.625 22.359 1 95.31 93 PHE B N 1
ATOM 2499 C CA . PHE B 1 93 ? -0.328 16.844 21.094 1 95.31 93 PHE B CA 1
ATOM 2500 C C . PHE B 1 93 ? -0.128 15.672 20.141 1 95.31 93 PHE B C 1
ATOM 2502 O O . PHE B 1 93 ? 0.95 15.078 20.109 1 95.31 93 PHE B O 1
ATOM 2509 N N . ILE B 1 94 ? -1.143 15.375 19.422 1 94.75 94 ILE B N 1
ATOM 2510 C CA . ILE B 1 94 ? -1.117 14.312 18.422 1 94.75 94 ILE B CA 1
ATOM 2511 C C . ILE B 1 94 ? -1.041 14.914 17.031 1 94.75 94 ILE B C 1
ATOM 2513 O O . ILE B 1 94 ? -1.862 15.758 16.656 1 94.75 94 ILE B O 1
ATOM 2517 N N . ILE B 1 95 ? -0.076 14.445 16.281 1 95.31 95 ILE B N 1
ATOM 2518 C CA . ILE B 1 95 ? 0.124 14.969 14.945 1 95.31 95 ILE B CA 1
ATOM 2519 C C . ILE B 1 95 ? -0.079 13.859 13.922 1 95.31 95 ILE B C 1
ATOM 2521 O O . ILE B 1 95 ? 0.49 12.773 14.055 1 95.31 95 ILE B O 1
ATOM 2525 N N . GLU B 1 96 ? -0.926 14.125 12.969 1 95.19 96 GLU B N 1
ATOM 2526 C CA . GLU B 1 96 ? -1.116 13.258 11.812 1 95.19 96 GLU B CA 1
ATOM 2527 C C . GLU B 1 96 ? -0.267 13.719 10.633 1 95.19 96 GLU B C 1
ATOM 2529 O O . GLU B 1 96 ? -0.266 14.898 10.281 1 95.19 96 GLU B O 1
ATOM 2534 N N . VAL B 1 97 ? 0.515 12.836 10.047 1 95.19 97 VAL B N 1
ATOM 2535 C CA . VAL B 1 97 ? 1.364 13.188 8.914 1 95.19 97 VAL B CA 1
ATOM 2536 C C . VAL B 1 97 ? 0.757 12.648 7.625 1 95.19 97 VAL B C 1
ATOM 2538 O O . VAL B 1 97 ? 0.384 11.469 7.555 1 95.19 97 VAL B O 1
ATOM 2541 N N . LYS B 1 98 ? 0.582 13.469 6.633 1 95.38 98 LYS B N 1
ATOM 2542 C CA . LYS B 1 98 ? 0.044 13.109 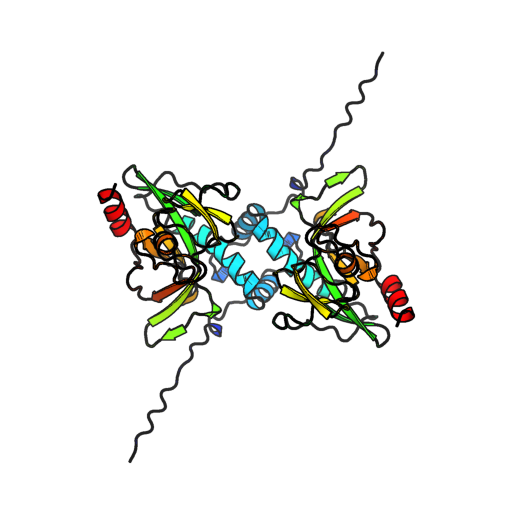5.32 1 95.38 98 LYS B CA 1
ATOM 2543 C C . LYS B 1 98 ? 0.912 13.672 4.199 1 95.38 98 LYS B C 1
ATOM 2545 O O . LYS B 1 98 ? 1.832 14.445 4.449 1 95.38 98 LYS B O 1
ATOM 2550 N N . SER B 1 99 ? 0.677 13.195 3.062 1 94.56 99 SER B N 1
ATOM 2551 C CA . SER B 1 99 ? 1.44 13.648 1.902 1 94.56 99 SER B CA 1
ATOM 2552 C C . SER B 1 99 ? 0.519 14.094 0.772 1 94.56 99 SER B C 1
ATOM 2554 O O . SER B 1 99 ? -0.628 13.648 0.688 1 94.56 99 SER B O 1
ATOM 2556 N N . LEU B 1 100 ? 1.048 14.945 -0.027 1 95.38 100 LEU B N 1
ATOM 2557 C CA . LEU B 1 100 ? 0.35 15.312 -1.255 1 95.38 100 LEU B CA 1
ATOM 2558 C C . LEU B 1 100 ? 0.198 14.102 -2.174 1 95.38 100 LEU B C 1
ATOM 2560 O O . LEU B 1 100 ? 1.093 13.258 -2.25 1 95.38 100 LEU B O 1
ATOM 2564 N N . GLN B 1 101 ? -0.928 14.102 -2.818 1 91.5 101 GLN B N 1
ATOM 2565 C CA . GLN B 1 101 ? -1.055 13.188 -3.951 1 91.5 101 GLN B CA 1
ATOM 2566 C C . GLN B 1 101 ? -0.293 13.711 -5.164 1 91.5 101 GLN B C 1
ATOM 2568 O O . GLN B 1 101 ? -0.714 14.68 -5.801 1 91.5 101 GLN B O 1
ATOM 2573 N N . THR B 1 102 ? 0.703 13 -5.523 1 87.56 102 THR B N 1
ATOM 2574 C CA . THR B 1 102 ? 1.67 13.5 -6.492 1 87.56 102 THR B CA 1
ATOM 2575 C C . THR B 1 102 ? 0.993 13.805 -7.824 1 87.56 102 THR B C 1
ATOM 2577 O O . THR B 1 102 ? 1.335 14.781 -8.492 1 87.56 102 THR B O 1
ATOM 2580 N N . ASN B 1 103 ? 0.022 12.984 -8.203 1 86.25 103 ASN B N 1
ATOM 2581 C CA . ASN B 1 103 ? -0.601 13.125 -9.516 1 86.25 103 ASN B CA 1
ATOM 2582 C C . ASN B 1 103 ? -1.524 14.344 -9.57 1 86.25 103 ASN B C 1
ATOM 2584 O O . ASN B 1 103 ? -2.006 14.711 -10.641 1 86.25 103 ASN B O 1
ATOM 2588 N N . THR B 1 104 ? -1.753 15.016 -8.508 1 92.62 104 THR B N 1
ATOM 2589 C CA . THR B 1 104 ? -2.645 16.172 -8.469 1 92.62 104 THR B CA 1
ATOM 2590 C C . THR B 1 104 ? -1.845 17.469 -8.477 1 92.62 104 THR B C 1
ATOM 2592 O O . THR B 1 104 ? -2.418 18.562 -8.586 1 92.62 104 THR B O 1
ATOM 2595 N N . VAL B 1 105 ? -0.612 17.391 -8.305 1 93.44 105 VAL B N 1
ATOM 2596 C CA . VAL B 1 105 ? 0.245 18.547 -8.141 1 93.44 105 VAL B CA 1
ATOM 2597 C C . VAL B 1 105 ? 0.361 19.297 -9.469 1 93.44 105 VAL B C 1
ATOM 2599 O O . VAL B 1 105 ? 0.633 18.688 -10.508 1 93.44 105 VAL B O 1
ATOM 2602 N N . LYS B 1 106 ? 0.137 20.594 -9.383 1 94.25 106 LYS B N 1
ATOM 2603 C CA . LYS B 1 106 ? 0.241 21.469 -10.555 1 94.25 106 LYS B CA 1
ATOM 2604 C C . LYS B 1 106 ? 0.86 22.812 -10.188 1 94.25 106 LYS B C 1
ATOM 2606 O O . LYS B 1 106 ? 0.709 23.281 -9.062 1 94.25 106 LYS B O 1
ATOM 2611 N N . ARG B 1 107 ? 1.487 23.359 -11.164 1 91.75 107 ARG B N 1
ATOM 2612 C CA . ARG B 1 107 ? 1.979 24.734 -11.023 1 91.75 107 ARG B CA 1
ATOM 2613 C C . ARG B 1 107 ? 0.98 25.734 -11.594 1 91.75 107 ARG B C 1
ATOM 2615 O O . ARG B 1 107 ? 0.479 25.562 -12.703 1 91.75 107 ARG B O 1
ATOM 2622 N N . VAL B 1 108 ? 0.619 26.562 -10.797 1 89.56 108 VAL B N 1
ATOM 2623 C CA . VAL B 1 108 ? -0.27 27.656 -11.203 1 89.56 108 VAL B CA 1
ATOM 2624 C C . VAL B 1 108 ? 0.411 29 -10.977 1 89.56 108 VAL B C 1
ATOM 2626 O O . VAL B 1 108 ? 0.505 29.469 -9.836 1 89.56 108 VAL B O 1
ATOM 2629 N N . ASP B 1 109 ? 0.892 29.578 -12.094 1 88.31 109 ASP B N 1
ATOM 2630 C CA . ASP B 1 109 ? 1.659 30.828 -11.992 1 88.31 109 ASP B CA 1
ATOM 2631 C C . ASP B 1 109 ? 2.898 30.625 -11.117 1 88.31 109 ASP B C 1
ATOM 2633 O O . ASP B 1 109 ? 3.707 29.734 -11.367 1 88.31 109 ASP B O 1
ATOM 2637 N N . ASP B 1 110 ? 3.041 31.344 -10.094 1 89.31 110 ASP B N 1
ATOM 2638 C CA . ASP B 1 110 ? 4.227 31.266 -9.242 1 89.31 110 ASP B CA 1
ATOM 2639 C C . ASP B 1 110 ? 3.949 30.422 -8 1 89.31 110 ASP B C 1
ATOM 2641 O O . ASP B 1 110 ? 4.691 30.484 -7.016 1 89.31 110 ASP B O 1
ATOM 2645 N N . SER B 1 111 ? 2.918 29.672 -8.148 1 93.06 111 SER B N 1
ATOM 2646 C CA . SER B 1 111 ? 2.531 28.875 -6.996 1 93.06 111 SER B CA 1
ATOM 2647 C C . SER B 1 111 ? 2.303 27.406 -7.391 1 93.06 111 SER B C 1
ATOM 2649 O O . SER B 1 111 ? 2.273 27.078 -8.578 1 93.06 111 SER B O 1
ATOM 2651 N N . TRP B 1 112 ? 2.354 26.594 -6.395 1 96 112 TRP B N 1
ATOM 2652 C CA . TRP B 1 112 ? 1.981 25.203 -6.555 1 96 112 TRP B CA 1
ATOM 2653 C C . TRP B 1 112 ? 0.647 24.906 -5.875 1 96 112 TRP B C 1
ATOM 2655 O O . TRP B 1 112 ? 0.314 25.516 -4.859 1 96 112 TRP B O 1
ATOM 2665 N N . VAL B 1 113 ? -0.031 24.016 -6.516 1 97.31 113 VAL B N 1
ATOM 2666 C CA . VAL B 1 113 ? -1.264 23.547 -5.895 1 97.31 113 VAL B CA 1
ATOM 2667 C C . VAL B 1 113 ? -1.358 22.016 -6.02 1 97.31 113 VAL B C 1
ATOM 2669 O O . VAL B 1 113 ? -0.929 21.453 -7.023 1 97.31 113 VAL B O 1
ATOM 2672 N N . GLY B 1 114 ? -1.864 21.391 -4.965 1 97.06 114 GLY B N 1
ATOM 2673 C CA . GLY B 1 114 ? -2.098 19.953 -4.957 1 97.06 114 GLY B CA 1
ATOM 2674 C C . GLY B 1 114 ? -3.139 19.531 -3.938 1 97.06 114 GLY B C 1
ATOM 2675 O O . GLY B 1 114 ? -3.656 20.359 -3.186 1 97.06 114 GLY B 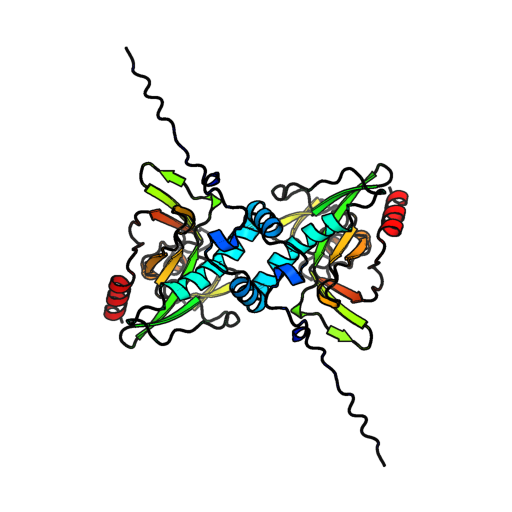O 1
ATOM 2676 N N . LYS B 1 115 ? -3.43 18.266 -4.016 1 97.06 115 LYS B N 1
ATOM 2677 C CA . LYS B 1 115 ? -4.395 17.703 -3.074 1 97.06 115 LYS B CA 1
ATOM 2678 C C . LYS B 1 115 ? -3.732 16.688 -2.145 1 97.06 115 LYS B C 1
ATOM 2680 O O . LYS B 1 115 ? -2.727 16.078 -2.506 1 97.06 115 LYS B O 1
ATOM 2685 N N . THR B 1 116 ? -4.254 16.625 -0.973 1 96.31 116 THR B N 1
ATOM 2686 C CA . THR B 1 116 ? -3.846 15.602 -0.014 1 96.31 116 THR B CA 1
ATOM 2687 C C . THR B 1 116 ? -5.055 14.812 0.485 1 96.31 116 THR B C 1
ATOM 2689 O O . THR B 1 116 ? -6.148 15.367 0.613 1 96.31 116 THR B O 1
ATOM 2692 N N . GLN B 1 117 ? -4.793 13.602 0.645 1 93.19 117 GLN B N 1
ATOM 2693 C CA . GLN B 1 117 ? -5.797 12.766 1.294 1 93.19 117 GLN B CA 1
ATOM 2694 C C . GLN B 1 117 ? -5.672 12.836 2.814 1 93.19 117 GLN B C 1
ATOM 2696 O O . GLN B 1 117 ? -4.605 12.578 3.367 1 93.19 117 GLN B O 1
ATOM 2701 N N . ILE B 1 118 ? -6.727 13.195 3.443 1 94.56 118 ILE B N 1
ATOM 2702 C CA . ILE B 1 118 ? -6.773 13.266 4.898 1 94.56 118 ILE B CA 1
ATOM 2703 C C . ILE B 1 118 ? -7.797 12.266 5.43 1 94.56 118 ILE B C 1
ATOM 2705 O O . ILE B 1 118 ? -8.836 12.656 5.973 1 94.56 118 ILE B O 1
ATOM 2709 N N . ASP B 1 119 ? -7.543 11.086 5.312 1 93.06 119 ASP B N 1
ATOM 2710 C CA . ASP B 1 119 ? -8.422 10.016 5.766 1 93.06 119 ASP B CA 1
ATOM 2711 C C . ASP B 1 119 ? -7.621 8.852 6.352 1 93.06 119 ASP B C 1
ATOM 2713 O O . ASP B 1 119 ? -6.391 8.891 6.367 1 93.06 119 ASP B O 1
ATOM 2717 N N . ALA B 1 120 ? -8.398 7.973 6.988 1 87.5 120 ALA B N 1
ATOM 2718 C CA . ALA B 1 120 ? -7.785 6.758 7.523 1 87.5 120 ALA B CA 1
ATOM 2719 C C . ALA B 1 120 ? -7.441 5.777 6.406 1 87.5 120 ALA B C 1
ATOM 2721 O O . ALA B 1 120 ? -8.086 5.773 5.355 1 87.5 120 ALA B O 1
ATOM 2722 N N . SER B 1 121 ? -6.445 5.008 6.574 1 78.31 121 SER B N 1
ATOM 2723 C CA . SER B 1 121 ? -5.996 4.043 5.574 1 78.31 121 SER B CA 1
ATOM 2724 C C . SER B 1 121 ? -7.023 2.934 5.375 1 78.31 121 SER B C 1
ATOM 2726 O O . SER B 1 121 ? -7.113 2.352 4.293 1 78.31 121 SER B O 1
ATOM 2728 N N . ASP B 1 122 ? -7.797 2.623 6.414 1 76.38 122 ASP B N 1
ATOM 2729 C CA . ASP B 1 122 ? -8.797 1.566 6.324 1 76.38 122 ASP B CA 1
ATOM 2730 C C . ASP B 1 122 ? -10.141 2.037 6.875 1 76.38 122 ASP B C 1
ATOM 2732 O O . ASP B 1 122 ? -10.195 2.9 7.754 1 76.38 122 ASP B O 1
ATOM 2736 N N . ASN B 1 123 ? -11.078 1.434 6.223 1 84.88 123 ASN B N 1
ATOM 2737 C CA . ASN B 1 123 ? -12.406 1.604 6.809 1 84.88 123 ASN B CA 1
ATOM 2738 C C . ASN B 1 123 ? -12.445 1.116 8.25 1 84.88 123 ASN B C 1
ATOM 2740 O O . ASN B 1 123 ? -11.867 0.08 8.578 1 84.88 123 ASN B O 1
ATOM 2744 N N . ARG B 1 124 ? -13.086 1.968 9.109 1 86.19 124 ARG B N 1
ATOM 2745 C CA . ARG B 1 124 ? -13.148 1.634 10.531 1 86.19 124 ARG B CA 1
ATOM 2746 C C . ARG B 1 124 ? -14.461 2.098 11.148 1 86.19 124 ARG B C 1
ATOM 2748 O O . ARG B 1 124 ? -15.172 2.92 10.562 1 86.19 124 ARG B O 1
ATOM 2755 N N . GLU B 1 125 ? -14.727 1.532 12.242 1 91.44 125 GLU B N 1
ATOM 2756 C CA . GLU B 1 125 ? -15.875 1.994 13.016 1 91.44 125 GLU B CA 1
ATOM 2757 C C . GLU B 1 125 ? -15.477 3.117 13.977 1 91.44 125 GLU B C 1
ATOM 2759 O O . GLU B 1 125 ? -14.5 2.992 14.711 1 91.44 125 GLU B O 1
ATOM 2764 N N . VAL B 1 126 ? -16.234 4.199 13.914 1 91.81 126 VAL B N 1
ATOM 2765 C CA . VAL B 1 126 ? -15.969 5.324 14.805 1 91.81 126 VAL B CA 1
ATOM 2766 C C . VAL B 1 126 ? -17.234 5.695 15.562 1 91.81 126 VAL B C 1
ATOM 2768 O O . VAL B 1 126 ? -18.328 5.676 14.984 1 91.81 126 VAL B O 1
ATOM 2771 N N . LYS B 1 127 ? -17.016 5.957 16.781 1 93 127 LYS B N 1
ATOM 2772 C CA . LYS B 1 127 ? -18.125 6.449 17.594 1 93 127 LYS B CA 1
ATOM 2773 C C . LYS B 1 127 ? -18.156 7.973 17.609 1 93 127 LYS B C 1
ATOM 2775 O O . LYS B 1 127 ? -17.188 8.617 18.031 1 93 127 LYS B O 1
ATOM 2780 N N . LEU B 1 128 ? -19.25 8.508 17.281 1 94.31 128 LEU B N 1
ATOM 2781 C CA . LEU B 1 128 ? -19.406 9.961 17.234 1 94.31 128 LEU B CA 1
ATOM 2782 C C . LEU B 1 128 ? -19.906 10.492 18.562 1 94.31 128 LEU B C 1
ATOM 2784 O O . LEU B 1 128 ? -20.344 9.727 19.422 1 94.31 128 LEU B O 1
ATOM 2788 N N . PRO B 1 129 ? -19.766 11.758 18.734 1 90 129 PRO B N 1
ATOM 2789 C CA . PRO B 1 129 ? -20.219 12.344 19.984 1 90 129 PRO B CA 1
ATOM 2790 C C . PRO B 1 129 ? -21.688 12.055 20.281 1 90 129 PRO B C 1
ATOM 2792 O O . PRO B 1 129 ? -22.078 11.945 21.453 1 90 129 PRO B O 1
ATOM 2795 N N . SER B 1 130 ? -22.516 11.906 19.328 1 90.44 130 SER B N 1
ATOM 2796 C CA . SER B 1 130 ? -23.938 11.602 19.484 1 90.44 130 SER B CA 1
ATOM 2797 C C . SER B 1 130 ? -24.141 10.188 20.016 1 90.44 130 SER B C 1
ATOM 2799 O O . SER B 1 130 ? -25.234 9.836 20.469 1 90.44 130 SER B O 1
ATOM 2801 N N . GLY B 1 131 ? -23.062 9.406 19.906 1 92.06 131 GLY B N 1
ATOM 2802 C CA . GLY B 1 131 ? -23.141 8.008 20.297 1 92.06 131 GLY B CA 1
ATOM 2803 C C . GLY B 1 131 ? -23.297 7.066 19.109 1 92.06 131 GLY B C 1
ATOM 2804 O O . GLY B 1 131 ? -23.109 5.855 19.25 1 92.06 131 GLY B O 1
ATOM 2805 N N . GLU B 1 132 ? -23.547 7.609 18.031 1 93.88 132 GLU B N 1
ATOM 2806 C CA . GLU B 1 132 ? -23.703 6.801 16.828 1 93.88 132 GLU B CA 1
ATOM 2807 C C . GLU B 1 132 ? -22.359 6.223 16.375 1 93.88 132 GLU B C 1
ATOM 2809 O O . GLU B 1 132 ? -21.328 6.887 16.469 1 93.88 132 GLU B O 1
ATOM 2814 N N . ILE B 1 133 ? -22.469 5.039 15.914 1 95.12 133 ILE B N 1
ATOM 2815 C CA . ILE B 1 133 ? -21.281 4.402 15.336 1 95.12 133 ILE B CA 1
ATOM 2816 C C . ILE B 1 133 ? -21.391 4.426 13.812 1 95.12 133 ILE B C 1
ATOM 2818 O O . ILE B 1 133 ? -22.406 4.031 13.242 1 95.12 133 ILE B O 1
ATOM 2822 N N . VAL B 1 134 ? -20.328 4.91 13.188 1 94.62 134 VAL B N 1
ATOM 2823 C CA . VAL B 1 134 ? -20.297 4.969 11.727 1 94.62 134 VAL B CA 1
ATOM 2824 C C . VAL B 1 134 ? -19.078 4.227 11.203 1 94.62 134 VAL B C 1
ATOM 2826 O O . VAL B 1 134 ? -18 4.305 11.797 1 94.62 134 VAL B O 1
ATOM 2829 N N . LYS B 1 135 ? -19.266 3.479 10.188 1 92.94 135 LYS B N 1
ATOM 2830 C CA . LYS B 1 135 ? -18.141 2.895 9.453 1 92.94 135 LYS B CA 1
ATOM 2831 C C . LYS B 1 135 ? -17.625 3.85 8.383 1 92.94 135 LYS B C 1
ATOM 2833 O O . LYS B 1 135 ? -18.391 4.254 7.492 1 92.94 135 LYS B O 1
ATOM 2838 N N . THR B 1 136 ? -16.375 4.242 8.508 1 94.19 136 THR B N 1
ATOM 2839 C CA . THR B 1 136 ? -15.914 5.309 7.629 1 94.19 136 THR B CA 1
ATOM 2840 C C . THR B 1 136 ? -14.391 5.324 7.547 1 94.19 136 THR B C 1
ATOM 2842 O O . THR B 1 136 ? -13.711 4.75 8.398 1 94.19 136 THR B O 1
ATOM 2845 N N . THR B 1 137 ? -13.93 5.906 6.484 1 92.56 137 THR B N 1
ATOM 2846 C CA . THR B 1 137 ? -12.508 6.227 6.398 1 92.56 137 THR B CA 1
ATOM 2847 C C . THR B 1 137 ? -12.25 7.668 6.824 1 92.56 137 THR B C 1
ATOM 2849 O O . THR B 1 137 ? -11.102 8.086 6.965 1 92.56 137 THR B O 1
ATOM 2852 N N . CYS B 1 138 ? -13.297 8.422 7.039 1 96.44 138 CYS B N 1
ATOM 2853 C CA . CYS B 1 138 ? -13.125 9.805 7.484 1 96.44 138 CYS B CA 1
ATOM 2854 C C . CYS B 1 138 ? -12.445 9.859 8.844 1 96.44 138 CYS B C 1
ATOM 2856 O O . CYS B 1 138 ? -12.742 9.047 9.727 1 96.44 138 CYS B O 1
ATOM 2858 N N . LEU B 1 139 ? -11.625 10.766 8.938 1 95.25 139 LEU B N 1
ATOM 2859 C CA . LEU B 1 139 ? -11.125 11.078 10.273 1 95.25 139 LEU B CA 1
ATOM 2860 C C . LEU B 1 139 ? -12.125 11.938 11.039 1 95.25 139 LEU B C 1
ATOM 2862 O O . LEU B 1 139 ? -12.953 12.617 10.438 1 95.25 139 LEU B O 1
ATOM 2866 N N . VAL B 1 140 ? -11.984 11.859 12.312 1 95.31 140 VAL B N 1
ATOM 2867 C CA . VAL B 1 140 ? -12.977 12.508 13.164 1 95.31 140 VAL B CA 1
ATOM 2868 C C . VAL B 1 140 ? -12.43 13.844 13.664 1 95.31 140 VAL B C 1
ATOM 2870 O O . VAL B 1 140 ? -11.25 13.953 13.992 1 95.31 140 VAL B O 1
ATOM 2873 N N . VAL B 1 141 ? -13.336 14.766 13.727 1 95.94 141 VAL B N 1
ATOM 2874 C CA . VAL B 1 141 ? -12.961 16.047 14.297 1 95.94 141 VAL B CA 1
ATOM 2875 C C . VAL B 1 141 ? -12.477 15.867 15.734 1 95.94 141 VAL B C 1
ATOM 2877 O O . VAL B 1 141 ? -13.164 15.242 16.547 1 95.94 141 VAL B O 1
ATOM 2880 N N . GLY B 1 142 ? -11.258 16.312 15.984 1 93.12 142 GLY B N 1
ATOM 2881 C CA . GLY B 1 142 ? -10.727 16.234 17.344 1 93.12 142 GLY B CA 1
ATOM 2882 C C . GLY B 1 142 ? -9.906 14.984 17.594 1 93.12 142 GLY B C 1
ATOM 2883 O O . GLY B 1 142 ? -9.289 14.844 18.656 1 93.12 142 GLY B O 1
ATOM 2884 N N . GLU B 1 143 ? -9.812 14.125 16.656 1 92.5 143 GLU B N 1
ATOM 2885 C CA . GLU B 1 143 ? -9.125 12.859 16.859 1 92.5 143 GLU B CA 1
ATOM 2886 C C . GLU B 1 143 ? -7.613 13.039 16.844 1 92.5 143 GLU B C 1
ATOM 2888 O O . GLU B 1 143 ? -6.871 12.172 17.312 1 92.5 143 GLU B O 1
ATOM 2893 N N . PHE B 1 144 ? -7.156 14.031 16.344 1 94.88 144 PHE B N 1
ATOM 2894 C CA . PHE B 1 144 ? -5.789 14.531 16.422 1 94.88 144 PHE B CA 1
ATOM 2895 C C . PHE B 1 144 ? -5.773 16.047 16.547 1 94.88 144 PHE B C 1
ATOM 2897 O O . PHE B 1 144 ? -6.816 16.688 16.438 1 94.88 144 PHE B O 1
ATOM 2904 N N . ASP B 1 145 ? -4.598 16.531 16.797 1 96.62 145 ASP B N 1
ATOM 2905 C CA . ASP B 1 145 ? -4.551 17.969 17.031 1 96.62 145 ASP B CA 1
ATOM 2906 C C . ASP B 1 145 ? -4.113 18.719 15.781 1 96.62 145 ASP B C 1
ATOM 2908 O O . ASP B 1 145 ? -4.738 19.719 15.398 1 96.62 145 ASP B O 1
ATOM 2912 N N . LEU B 1 146 ? -3.012 18.25 15.211 1 96.94 146 LEU B N 1
ATOM 2913 C CA . LEU B 1 146 ? -2.445 18.875 14.016 1 96.94 146 LEU B CA 1
ATOM 2914 C C . LEU B 1 146 ? -2.238 17.859 12.914 1 96.94 146 LEU B C 1
ATOM 2916 O O . LEU B 1 146 ? -1.962 16.688 13.188 1 96.94 146 LEU B O 1
ATOM 2920 N N . VAL B 1 147 ? -2.43 18.344 11.742 1 97.5 147 VAL B N 1
ATOM 2921 C CA . VAL B 1 147 ? -1.951 17.578 10.602 1 97.5 147 VAL B CA 1
ATOM 2922 C C . VAL B 1 147 ? -0.711 18.234 10.008 1 97.5 147 VAL B C 1
ATOM 2924 O O . VAL B 1 147 ? -0.628 19.469 9.945 1 97.5 147 VAL B O 1
ATOM 2927 N N . ALA B 1 148 ? 0.266 17.484 9.695 1 97.19 148 ALA B N 1
ATOM 2928 C CA . ALA B 1 148 ? 1.444 17.906 8.945 1 97.19 148 ALA B CA 1
ATOM 2929 C C . ALA B 1 148 ? 1.412 17.344 7.523 1 97.19 148 ALA B C 1
ATOM 2931 O O . ALA B 1 148 ? 1.453 16.141 7.324 1 97.19 148 ALA B O 1
ATOM 2932 N N . ILE B 1 149 ? 1.31 18.234 6.551 1 97.31 149 ILE B N 1
ATOM 2933 C CA . ILE B 1 149 ? 1.257 17.812 5.156 1 97.31 149 ILE B CA 1
ATOM 2934 C C . ILE B 1 149 ? 2.639 17.969 4.52 1 97.31 149 ILE B C 1
ATOM 2936 O O . ILE B 1 149 ? 3.18 19.062 4.449 1 97.31 149 ILE B O 1
ATOM 2940 N N . ASN B 1 150 ? 3.166 16.859 4.105 1 96.31 150 ASN B N 1
ATOM 2941 C CA . ASN B 1 150 ? 4.43 16.844 3.373 1 96.31 150 ASN B CA 1
ATOM 2942 C C . ASN B 1 150 ? 4.289 17.516 2.008 1 96.31 150 ASN B C 1
ATOM 2944 O O . ASN B 1 150 ? 3.486 17.078 1.18 1 96.31 150 ASN B O 1
ATOM 2948 N N . LEU B 1 151 ? 5.133 18.516 1.746 1 95.94 151 LEU B N 1
ATOM 2949 C CA . LEU B 1 151 ? 5.008 19.281 0.515 1 95.94 151 LEU B CA 1
ATOM 2950 C C . LEU B 1 151 ? 6.133 18.953 -0.456 1 95.94 151 LEU B C 1
ATOM 2952 O O . LEU B 1 151 ? 6.406 19.703 -1.389 1 95.94 151 LEU B O 1
ATOM 2956 N N . PHE B 1 152 ? 6.781 17.859 -0.267 1 95.06 152 PHE B N 1
ATOM 2957 C CA . PHE B 1 152 ? 7.926 17.453 -1.069 1 95.06 152 PHE B CA 1
ATOM 2958 C C . PHE B 1 152 ? 7.574 17.438 -2.553 1 95.06 152 PHE B C 1
ATOM 2960 O O . PHE B 1 152 ? 8.398 17.797 -3.396 1 95.06 152 PHE B O 1
ATOM 2967 N N . ALA B 1 153 ? 6.434 17.078 -2.924 1 92.94 153 ALA B N 1
ATOM 2968 C CA . ALA B 1 153 ? 6.004 16.922 -4.312 1 92.94 153 ALA B CA 1
ATOM 2969 C C . ALA B 1 153 ? 5.957 18.281 -5.02 1 92.94 153 ALA B C 1
ATOM 2971 O O . ALA B 1 153 ? 5.91 18.344 -6.25 1 92.94 153 ALA B O 1
ATOM 2972 N N . PHE B 1 154 ? 5.902 19.344 -4.27 1 93.62 154 PHE B N 1
ATOM 2973 C CA . PHE B 1 154 ? 5.887 20.688 -4.867 1 93.62 154 PHE B CA 1
ATOM 2974 C C . PHE B 1 154 ? 7.289 21.094 -5.309 1 93.62 154 PHE B C 1
ATOM 2976 O O . PHE B 1 154 ? 7.48 21.531 -6.445 1 93.62 154 PHE B O 1
ATOM 2983 N N . SER B 1 155 ? 8.258 20.922 -4.449 1 86.5 155 SER B N 1
ATOM 2984 C CA . SER B 1 155 ? 9.539 21.562 -4.715 1 86.5 155 SER B CA 1
ATOM 2985 C C . SER B 1 155 ? 10.695 20.578 -4.602 1 86.5 155 SER B C 1
ATOM 2987 O O . SER B 1 155 ? 11.844 20.922 -4.902 1 86.5 155 SER B O 1
ATOM 2989 N N . GLY B 1 156 ? 10.461 19.484 -4.09 1 89.31 156 GLY B N 1
ATOM 2990 C CA . GLY B 1 156 ? 11.539 18.531 -3.887 1 89.31 156 GLY B CA 1
ATOM 2991 C C . GLY B 1 156 ? 12.281 18.734 -2.58 1 89.31 156 GLY B C 1
ATOM 2992 O O . GLY B 1 156 ? 13.391 18.234 -2.404 1 89.31 156 GLY B O 1
ATOM 2993 N N . GLU B 1 157 ? 11.664 19.578 -1.739 1 92.06 157 GLU B N 1
ATOM 2994 C CA . GLU B 1 157 ? 12.219 19.812 -0.41 1 92.06 157 GLU B CA 1
ATOM 2995 C C . GLU B 1 157 ? 11.266 19.312 0.68 1 92.06 157 GLU B C 1
ATOM 2997 O O . GLU B 1 157 ? 10.047 19.375 0.526 1 92.06 157 GLU B O 1
ATOM 3002 N N . TRP B 1 158 ? 11.891 18.891 1.722 1 94.5 158 TRP B N 1
ATOM 3003 C CA . TRP B 1 158 ? 11.078 18.406 2.834 1 94.5 158 TRP B CA 1
ATOM 3004 C C . TRP B 1 158 ? 10.586 19.562 3.689 1 94.5 158 TRP B C 1
ATOM 3006 O O . TRP B 1 158 ? 11.266 19.984 4.633 1 94.5 158 TRP B O 1
ATOM 3016 N N . VAL B 1 159 ? 9.492 20.047 3.27 1 94.5 159 VAL B N 1
ATOM 3017 C CA . VAL B 1 159 ? 8.758 21.094 3.975 1 94.5 159 VAL B CA 1
ATOM 3018 C C . VAL B 1 159 ? 7.359 20.594 4.324 1 94.5 159 VAL B C 1
ATOM 3020 O O . VAL B 1 159 ? 6.762 19.828 3.57 1 94.5 159 VAL B O 1
ATOM 3023 N N . PHE B 1 160 ? 6.883 21 5.492 1 96.81 160 PHE B N 1
ATOM 3024 C CA . PHE B 1 160 ? 5.562 20.578 5.934 1 96.81 160 PHE B CA 1
ATOM 3025 C C . PHE B 1 160 ? 4.664 21.781 6.195 1 96.81 160 PHE B C 1
ATOM 3027 O O . PHE B 1 160 ? 5.125 22.797 6.707 1 96.81 160 PHE B O 1
ATOM 3034 N N . ALA B 1 161 ? 3.461 21.672 5.805 1 97.62 161 ALA B N 1
ATOM 3035 C CA . ALA B 1 161 ? 2.422 22.609 6.191 1 97.62 161 ALA B CA 1
ATOM 3036 C C . ALA B 1 161 ? 1.514 22.031 7.266 1 97.62 161 ALA B C 1
ATOM 3038 O O . ALA B 1 161 ? 1.21 20.828 7.242 1 97.62 161 ALA B O 1
ATOM 3039 N N . PHE B 1 162 ? 1.041 22.891 8.125 1 98.06 162 PHE B N 1
ATOM 3040 C CA . PHE B 1 162 ? 0.322 22.422 9.305 1 98.06 162 PHE B CA 1
ATOM 3041 C C . PHE B 1 162 ? -1.062 23.062 9.383 1 98.06 162 PHE B C 1
ATOM 3043 O O . PHE B 1 162 ? -1.244 24.219 8.984 1 98.06 162 PHE B O 1
ATOM 3050 N N . ALA B 1 163 ? -1.967 22.328 9.867 1 98.69 163 ALA B N 1
ATOM 3051 C CA . ALA B 1 163 ? -3.309 22.828 10.148 1 98.69 163 ALA B CA 1
ATOM 3052 C C . ALA B 1 163 ? -3.893 22.172 11.398 1 98.69 163 ALA B C 1
ATOM 3054 O O . ALA B 1 163 ? -3.604 21.016 11.688 1 98.69 163 ALA B O 1
ATOM 3055 N N . LYS B 1 164 ? -4.672 22.906 12.117 1 98.25 164 LYS B N 1
ATOM 3056 C CA . LYS B 1 164 ? -5.445 22.328 13.211 1 98.25 164 LYS B CA 1
ATOM 3057 C C . LYS B 1 164 ? -6.539 21.406 12.688 1 98.25 164 LYS B C 1
ATOM 3059 O O . LYS B 1 164 ? -7.195 21.719 11.688 1 98.25 164 LYS B O 1
ATOM 3064 N N . ASN B 1 165 ? -6.664 20.328 13.359 1 97.5 165 ASN B N 1
ATOM 3065 C CA . ASN B 1 165 ? -7.754 19.406 13.039 1 97.5 165 ASN B CA 1
ATOM 3066 C C . ASN B 1 165 ? -9.086 20.156 12.898 1 97.5 165 ASN B C 1
ATOM 3068 O O . ASN B 1 165 ? -9.797 19.969 11.914 1 97.5 165 ASN B O 1
ATOM 3072 N N . SER B 1 166 ? -9.375 21.031 13.766 1 96.94 166 SER B N 1
ATOM 3073 C CA . SER B 1 166 ? -10.656 21.734 13.852 1 96.94 166 SER B CA 1
ATOM 3074 C C . SER B 1 166 ? -10.859 22.656 12.656 1 96.94 166 SER B C 1
ATOM 3076 O O . SER B 1 166 ? -11.992 23.031 12.344 1 96.94 166 SER B O 1
ATOM 3078 N N . ASP B 1 167 ? -9.789 23.031 12.031 1 98 167 ASP B N 1
ATOM 3079 C CA . ASP B 1 167 ? -9.883 24.016 10.953 1 98 167 ASP B CA 1
ATOM 3080 C C . ASP B 1 167 ? -10.016 23.328 9.602 1 98 167 ASP B C 1
ATOM 3082 O O . ASP B 1 167 ? -10.219 24 8.578 1 98 167 ASP B O 1
ATOM 3086 N N . LEU B 1 168 ? -9.922 22.031 9.586 1 98.19 168 LEU B N 1
ATOM 3087 C CA . LEU B 1 168 ? -10.008 21.297 8.328 1 98.19 168 LEU B CA 1
ATOM 3088 C C . LEU B 1 168 ? -11.445 21.234 7.836 1 98.19 168 LEU B C 1
ATOM 3090 O O . LEU B 1 168 ? -12.383 21.266 8.641 1 98.19 168 LEU B O 1
ATOM 3094 N N . PRO B 1 169 ? -11.609 21.156 6.531 1 97.69 169 PRO B N 1
ATOM 3095 C CA . PRO B 1 169 ? -12.969 21.062 5.996 1 97.69 169 PRO B CA 1
ATOM 3096 C C . PRO B 1 169 ? -13.695 19.797 6.445 1 97.69 169 PRO B C 1
ATOM 3098 O O . PRO B 1 169 ? -13.062 18.766 6.684 1 97.69 169 PRO B O 1
ATOM 3101 N N . ARG B 1 170 ? -15 19.938 6.473 1 98 170 ARG B N 1
ATOM 3102 C CA . ARG B 1 170 ? -15.852 18.797 6.809 1 98 170 ARG B CA 1
ATOM 3103 C C . ARG B 1 170 ? -16.281 18.047 5.555 1 98 170 ARG B C 1
ATOM 3105 O O . ARG B 1 170 ? -16.266 18.594 4.457 1 98 170 ARG B O 1
ATOM 3112 N N . THR B 1 171 ? -16.562 16.75 5.762 1 97.88 171 THR B N 1
ATOM 3113 C CA . THR B 1 171 ? -17.047 15.953 4.633 1 97.88 171 THR B CA 1
ATOM 3114 C C . THR B 1 171 ? -18.375 16.5 4.117 1 97.88 171 THR B C 1
ATOM 3116 O O . THR B 1 171 ? -19.203 16.984 4.898 1 97.88 171 THR B O 1
ATOM 3119 N N . LYS B 1 172 ? -18.578 16.375 2.84 1 96.62 172 LYS B N 1
ATOM 3120 C CA . LYS B 1 172 ? -19.828 16.766 2.209 1 96.62 172 LYS B CA 1
ATOM 3121 C C . LYS B 1 172 ? -20.578 15.555 1.669 1 96.62 172 LYS B C 1
ATOM 3123 O O . LYS B 1 172 ? -21.578 15.703 0.965 1 96.62 172 LYS B O 1
ATOM 3128 N N . SER B 1 173 ? -20.031 14.445 1.965 1 95.94 173 SER B N 1
ATOM 3129 C CA . SER B 1 173 ? -20.578 13.219 1.407 1 95.94 173 SER B CA 1
ATOM 3130 C C . SER B 1 173 ? -22.031 13.023 1.851 1 95.94 173 SER B C 1
ATOM 3132 O O . SER B 1 173 ? -22.344 13.125 3.039 1 95.94 173 SER B O 1
ATOM 3134 N N . ASN B 1 174 ? -22.812 12.555 0.946 1 95.38 174 ASN B N 1
ATOM 3135 C CA . ASN B 1 174 ? -24.219 12.312 1.24 1 95.38 174 ASN B CA 1
ATOM 3136 C C . ASN B 1 174 ? -24.422 10.992 1.974 1 95.38 174 ASN B C 1
ATOM 3138 O O . ASN B 1 174 ? -25.547 10.672 2.393 1 95.38 174 ASN B O 1
ATOM 3142 N N . LYS B 1 175 ? -23.406 10.328 2.158 1 94.38 175 LYS B N 1
ATOM 3143 C CA . LYS B 1 175 ? -23.453 9.094 2.936 1 94.38 175 LYS B CA 1
ATOM 3144 C C . LYS B 1 175 ? -23.766 9.375 4.402 1 94.38 175 LYS B C 1
ATOM 3146 O O . LYS B 1 175 ? -24.188 8.477 5.137 1 94.38 175 LYS B O 1
ATOM 3151 N N . TYR B 1 176 ? -23.609 10.602 4.777 1 96.56 176 TYR B N 1
ATOM 3152 C CA . TYR B 1 176 ? -23.75 10.977 6.18 1 96.56 176 TYR B CA 1
ATOM 3153 C C . TYR B 1 176 ? -24.859 12.008 6.367 1 96.56 176 TYR B C 1
ATOM 3155 O O . TYR B 1 176 ? -25.109 12.82 5.477 1 96.56 176 TYR B O 1
ATOM 3163 N N . THR B 1 177 ? -25.391 11.906 7.547 1 96.31 177 THR B N 1
ATOM 3164 C CA . THR B 1 177 ? -26.359 12.93 7.902 1 96.31 177 THR B CA 1
ATOM 3165 C C . THR B 1 177 ? -25.672 14.266 8.172 1 96.31 177 THR B C 1
ATOM 3167 O O . THR B 1 177 ? -24.453 14.312 8.383 1 96.31 177 THR B O 1
ATOM 3170 N N . ASP B 1 178 ? -26.484 15.289 8.164 1 95.5 178 ASP B N 1
ATOM 3171 C CA . ASP B 1 178 ? -25.922 16.625 8.422 1 95.5 178 ASP B CA 1
ATOM 3172 C C . ASP B 1 178 ? -25.25 16.672 9.797 1 95.5 178 ASP B C 1
ATOM 3174 O O . ASP B 1 178 ? -24.219 17.312 9.961 1 95.5 178 ASP B O 1
ATOM 3178 N N . ASP B 1 179 ? -25.828 16.047 10.703 1 95.81 179 ASP B N 1
ATOM 3179 C CA . ASP B 1 179 ? -25.25 16.016 12.047 1 95.81 179 ASP B CA 1
ATOM 3180 C C . ASP B 1 179 ? -23.922 15.266 12.055 1 95.81 179 ASP B C 1
ATOM 3182 O O . ASP B 1 179 ? -22.969 15.703 12.688 1 95.81 179 ASP B O 1
ATOM 3186 N N . GLN B 1 180 ? -23.859 14.156 11.344 1 96.62 180 GLN B N 1
ATOM 3187 C CA . GLN B 1 180 ? -22.625 13.359 11.258 1 96.62 180 GLN B CA 1
ATOM 3188 C C . GLN B 1 180 ? -21.516 14.141 10.578 1 96.62 180 GLN B C 1
ATOM 3190 O O . GLN B 1 180 ? -20.359 14.07 11 1 96.62 180 GLN B O 1
ATOM 3195 N N . LYS B 1 181 ? -21.906 14.898 9.641 1 97.31 181 LYS B N 1
ATOM 3196 C CA . LYS B 1 181 ? -20.922 15.648 8.859 1 97.31 181 LYS B CA 1
ATOM 3197 C C . LYS B 1 181 ? -20.188 16.656 9.719 1 97.31 181 LYS B C 1
ATOM 3199 O O . LYS B 1 181 ? -19.031 16.984 9.445 1 97.31 181 LYS B O 1
ATOM 3204 N N . LYS B 1 182 ? -20.766 17.094 10.742 1 96.56 182 LYS B N 1
ATOM 3205 C CA . LYS B 1 182 ? -20.141 18.062 11.641 1 96.56 182 LYS B CA 1
ATOM 3206 C C . LYS B 1 182 ? -18.938 17.438 12.352 1 96.56 182 LYS B C 1
ATOM 3208 O O . LYS B 1 182 ? -18.062 18.156 12.836 1 96.56 182 LYS B O 1
ATOM 3213 N N . HIS B 1 183 ? -18.906 16.141 12.359 1 97.19 183 HIS B N 1
ATOM 3214 C CA . HIS B 1 183 ? -17.906 15.469 13.18 1 97.19 183 HIS B CA 1
ATOM 3215 C C . HIS B 1 183 ? -16.906 14.703 12.312 1 97.19 183 HIS B C 1
ATOM 3217 O O . HIS B 1 183 ? -16.016 14.039 12.828 1 97.19 183 HIS B O 1
ATOM 3223 N N . LEU B 1 184 ? -17.062 14.805 11 1 97.62 184 LEU B N 1
ATOM 3224 C CA . LEU B 1 184 ? -16.203 14.07 10.07 1 97.62 184 LEU B CA 1
ATOM 3225 C C . LEU B 1 184 ? -15.445 15.023 9.156 1 97.62 184 LEU B C 1
ATOM 3227 O O . LEU B 1 184 ? -16.031 15.953 8.602 1 97.62 184 LEU B O 1
ATOM 3231 N N . LEU B 1 185 ? -14.234 14.773 9.07 1 97.75 185 LEU B N 1
ATOM 3232 C CA . LEU B 1 185 ? -13.414 15.594 8.18 1 97.75 185 LEU B CA 1
ATOM 3233 C C . LEU B 1 185 ? -13.594 15.164 6.727 1 97.75 185 LEU B C 1
ATOM 3235 O O . LEU B 1 185 ? -13.883 13.992 6.449 1 97.75 185 LEU B O 1
ATOM 3239 N N . ALA B 1 186 ? -13.461 16.141 5.863 1 98 186 ALA B N 1
ATOM 3240 C CA . ALA B 1 186 ? -13.336 15.789 4.453 1 98 186 ALA B CA 1
ATOM 3241 C C . ALA B 1 186 ? -12.141 14.875 4.223 1 98 186 ALA B C 1
ATOM 3243 O O . ALA B 1 186 ? -11.094 15.039 4.859 1 98 186 ALA B O 1
ATOM 3244 N N . THR B 1 187 ? -12.242 14.008 3.268 1 96.62 187 THR B N 1
ATOM 3245 C CA . THR B 1 187 ? -11.18 13.039 3.027 1 96.62 187 THR B CA 1
ATOM 3246 C C . THR B 1 187 ? -10.062 13.648 2.195 1 96.62 187 THR B C 1
ATOM 3248 O O . THR B 1 187 ? -8.977 13.078 2.086 1 96.62 187 THR B O 1
ATOM 3251 N N . THR B 1 188 ? -10.383 14.789 1.572 1 97 188 THR B N 1
ATOM 3252 C CA . THR B 1 188 ? -9.383 15.461 0.752 1 97 188 THR B CA 1
ATOM 3253 C C . THR B 1 188 ? -9.344 16.953 1.062 1 97 188 THR B C 1
ATOM 3255 O O . THR B 1 188 ? -10.359 17.547 1.426 1 97 188 THR B O 1
ATOM 3258 N N . ALA B 1 189 ? -8.219 17.516 0.918 1 97.38 189 ALA B N 1
ATOM 3259 C CA . ALA B 1 189 ? -8.039 18.953 1.041 1 97.38 189 ALA B CA 1
ATOM 3260 C C . ALA B 1 189 ? -7.055 19.484 0.002 1 97.38 189 ALA B C 1
ATOM 3262 O O . ALA B 1 189 ? -6.148 18.766 -0.42 1 97.38 189 ALA B O 1
ATOM 3263 N N . THR B 1 190 ? -7.25 20.688 -0.371 1 97.25 190 THR B N 1
ATOM 3264 C CA . THR B 1 190 ? -6.328 21.359 -1.286 1 97.25 190 THR B CA 1
ATOM 3265 C C . THR B 1 190 ? -5.258 22.109 -0.514 1 97.25 190 THR B C 1
ATOM 3267 O O . THR B 1 190 ? -5.562 22.797 0.468 1 97.25 190 THR B O 1
ATOM 3270 N N . VAL B 1 191 ? -4.047 21.969 -0.967 1 97.81 191 VAL B N 1
ATOM 3271 C CA . VAL B 1 191 ? -2.918 22.641 -0.348 1 97.81 191 VAL B CA 1
ATOM 3272 C C . VAL B 1 191 ? -2.117 23.391 -1.414 1 97.81 191 VAL B C 1
ATOM 3274 O O . VAL B 1 191 ? -1.908 22.875 -2.516 1 97.81 191 VAL B O 1
ATOM 3277 N N . SER B 1 192 ? -1.706 24.516 -1.072 1 97.19 192 SER B N 1
ATOM 3278 C CA . SER B 1 192 ? -0.889 25.297 -2 1 97.19 192 SER B CA 1
ATOM 3279 C C . SER B 1 192 ? 0.476 25.625 -1.401 1 97.19 192 SER B C 1
ATOM 3281 O O . SER B 1 192 ? 0.702 25.406 -0.209 1 97.19 192 SER B O 1
ATOM 3283 N N . TYR B 1 193 ? 1.368 26.062 -2.264 1 95.38 193 TYR B N 1
ATOM 3284 C CA . TYR B 1 193 ? 2.646 26.625 -1.859 1 95.38 193 TYR B CA 1
ATOM 3285 C C . TYR B 1 193 ? 2.932 27.922 -2.623 1 95.38 193 TYR B C 1
ATOM 3287 O O . TYR B 1 193 ? 3.064 27.906 -3.848 1 95.38 193 TYR B O 1
ATOM 3295 N N . PRO B 1 194 ? 3.049 29.062 -1.926 1 95.38 194 PRO B N 1
ATOM 3296 C CA . PRO B 1 194 ? 2.949 29.219 -0.474 1 95.38 194 PRO B CA 1
ATOM 3297 C C . PRO B 1 194 ? 1.588 28.797 0.074 1 95.38 194 PRO B C 1
ATOM 3299 O O . PRO B 1 194 ? 0.575 28.922 -0.619 1 95.38 194 PRO B O 1
ATOM 3302 N N . PRO B 1 195 ? 1.655 28.281 1.331 1 96.31 195 PRO B N 1
ATOM 3303 C CA . PRO B 1 195 ? 0.401 27.75 1.873 1 96.31 195 PRO B CA 1
ATOM 3304 C C . PRO B 1 195 ? -0.62 28.859 2.17 1 96.31 195 PRO B C 1
ATOM 3306 O O . PRO B 1 195 ? -0.243 29.984 2.494 1 96.31 195 PRO B O 1
ATOM 3309 N N . GLN B 1 196 ? -1.805 28.531 2.004 1 96.19 196 GLN B N 1
ATOM 3310 C CA . GLN B 1 196 ? -2.943 29.344 2.41 1 96.19 196 GLN B CA 1
ATOM 3311 C C . GLN B 1 196 ? -3.713 28.688 3.553 1 96.19 196 GLN B C 1
ATOM 3313 O O . GLN B 1 196 ? -3.67 27.469 3.715 1 96.19 196 GLN B O 1
ATOM 3318 N N . PRO B 1 197 ? -4.379 29.531 4.348 1 96.69 197 PRO B N 1
ATOM 3319 C CA . PRO B 1 197 ? -5.195 28.922 5.398 1 96.69 197 PRO B CA 1
ATOM 3320 C C . PRO B 1 197 ? -6.117 27.828 4.867 1 96.69 197 PRO B C 1
ATOM 3322 O O . PRO B 1 197 ? -6.637 27.938 3.752 1 96.69 197 PRO B O 1
ATOM 3325 N N . PRO B 1 198 ? -6.238 26.828 5.605 1 98.12 198 PRO B N 1
ATOM 3326 C CA . PRO B 1 198 ? -5.891 26.656 7.02 1 98.12 198 PRO B CA 1
ATOM 3327 C C . PRO B 1 198 ? -4.477 26.109 7.211 1 98.12 198 PRO B C 1
ATOM 3329 O O . PRO B 1 198 ? -4.102 25.734 8.328 1 98.12 198 PRO B O 1
ATOM 3332 N N . PHE B 1 199 ? -3.672 26.078 6.207 1 98.44 199 PHE B N 1
ATOM 3333 C CA . PHE B 1 199 ? -2.336 25.5 6.277 1 98.44 199 PHE B CA 1
ATOM 3334 C C . PHE B 1 199 ? -1.283 26.578 6.484 1 98.44 199 PHE B C 1
ATOM 3336 O O . PHE B 1 199 ? -1.329 27.625 5.844 1 98.44 199 PHE B O 1
ATOM 3343 N N . PHE B 1 200 ? -0.321 26.312 7.371 1 98.19 200 PHE B N 1
ATOM 3344 C CA . PHE B 1 200 ? 0.771 27.219 7.691 1 98.19 200 PHE B CA 1
ATOM 3345 C C . PHE B 1 200 ? 2.096 26.469 7.766 1 98.19 200 PHE B C 1
ATOM 3347 O O . PHE B 1 200 ? 2.127 25.281 8.094 1 98.19 200 PHE B O 1
ATOM 3354 N N . LEU B 1 201 ? 3.184 27.156 7.539 1 96.5 201 LEU B N 1
ATOM 3355 C CA . LEU B 1 201 ? 4.496 26.516 7.559 1 96.5 201 LEU B CA 1
ATOM 3356 C C . LEU B 1 201 ? 5.012 26.375 8.984 1 96.5 201 LEU B C 1
ATOM 3358 O O . LEU B 1 201 ? 5.773 25.453 9.289 1 96.5 201 LEU B O 1
ATOM 3362 N N . ASP B 1 202 ? 4.602 27.297 9.828 1 96 202 ASP B N 1
ATOM 3363 C CA . ASP B 1 202 ? 5.023 27.266 11.219 1 96 202 ASP B CA 1
ATOM 3364 C C . ASP B 1 202 ? 3.928 26.688 12.117 1 96 202 ASP B C 1
ATOM 3366 O O . ASP B 1 202 ? 2.852 27.281 12.25 1 96 202 ASP B O 1
ATOM 3370 N N . PRO B 1 203 ? 4.207 25.578 12.812 1 96.06 203 PRO B N 1
ATOM 3371 C CA . PRO B 1 203 ? 3.156 24.938 13.609 1 96.06 203 PRO B CA 1
ATOM 3372 C C . PRO B 1 203 ? 2.998 25.562 14.992 1 96.06 203 PRO B C 1
ATOM 3374 O O . PRO B 1 203 ? 2.016 25.297 15.688 1 96.06 203 PRO B O 1
ATOM 3377 N N . PHE B 1 204 ? 3.947 26.359 15.438 1 96.81 204 PHE B N 1
ATOM 3378 C CA . PHE B 1 204 ? 3.992 26.75 16.844 1 96.81 204 PHE B CA 1
ATOM 3379 C C . PHE B 1 204 ? 2.859 27.703 17.172 1 96.81 204 PHE B C 1
ATOM 3381 O O . PHE B 1 204 ? 2.215 27.578 18.219 1 96.81 204 PHE B O 1
ATOM 3388 N N . PRO B 1 205 ? 2.619 28.688 16.281 1 97.62 205 PRO B N 1
ATOM 3389 C CA . PRO B 1 205 ? 1.44 29.5 16.562 1 97.62 205 PRO B CA 1
ATOM 3390 C C . PRO B 1 205 ? 0.162 28.672 16.688 1 97.62 205 PRO B C 1
ATOM 3392 O O . PRO B 1 205 ? -0.72 29.016 17.484 1 97.62 205 PRO B O 1
ATOM 3395 N N . LEU B 1 206 ? 0.014 27.641 15.891 1 98.06 206 LEU B N 1
ATOM 3396 C CA . LEU B 1 206 ? -1.142 26.75 15.969 1 98.06 206 LEU B CA 1
ATOM 3397 C C . LEU B 1 206 ? -1.162 26 17.297 1 98.06 206 LEU B C 1
ATOM 3399 O O . LEU B 1 206 ? -2.217 25.859 17.922 1 98.06 206 LEU B O 1
ATOM 3403 N N . LEU B 1 207 ? -0.028 25.531 17.719 1 97.38 207 LEU B N 1
ATOM 3404 C CA . LEU B 1 207 ? 0.088 24.844 19 1 97.38 207 LEU B CA 1
ATOM 3405 C C . LEU B 1 207 ? -0.282 25.766 20.156 1 97.38 207 LEU B C 1
ATOM 3407 O O . LEU B 1 207 ? -0.953 25.344 21.094 1 97.38 207 LEU B O 1
ATOM 3411 N N . ASP B 1 208 ? 0.181 26.969 20.031 1 97.94 208 ASP B N 1
ATOM 3412 C CA . ASP B 1 208 ? -0.164 27.969 21.062 1 97.94 208 ASP B CA 1
ATOM 3413 C C . ASP B 1 208 ? -1.675 28.172 21.125 1 97.94 208 ASP B C 1
ATOM 3415 O O . ASP B 1 208 ? -2.246 28.266 22.219 1 97.94 208 ASP B O 1
ATOM 3419 N N . GLU B 1 209 ? -2.264 28.281 19.969 1 97.75 209 GLU B N 1
ATOM 3420 C CA . GLU B 1 209 ? -3.715 28.438 19.938 1 97.75 209 GLU B CA 1
ATOM 3421 C C . GLU B 1 209 ? -4.414 27.234 20.578 1 97.75 209 GLU B C 1
ATOM 3423 O O . GLU B 1 209 ? -5.371 27.406 21.328 1 97.75 209 GLU B O 1
ATOM 3428 N N . LEU B 1 210 ? -3.9 26.078 20.328 1 97.12 210 LEU B N 1
ATOM 3429 C CA . LEU B 1 210 ? -4.477 24.859 20.891 1 97.12 210 LEU B CA 1
ATOM 3430 C C . LEU B 1 210 ? -4.312 24.812 22.406 1 97.12 210 LEU B C 1
ATOM 3432 O O . LEU B 1 210 ? -5.188 24.312 23.109 1 97.12 210 LEU B O 1
ATOM 3436 N N . LEU B 1 211 ? -3.219 25.344 22.891 1 96.25 211 LEU B N 1
ATOM 3437 C CA . LEU B 1 211 ? -2.982 25.422 24.328 1 96.25 211 LEU B CA 1
ATOM 3438 C C . LEU B 1 211 ? -4.008 26.328 25 1 96.25 211 LEU B C 1
ATOM 3440 O O . LEU B 1 211 ? -4.5 26.016 26.094 1 96.25 211 LEU B O 1
ATOM 3444 N N . GLU B 1 212 ? -4.34 27.359 24.312 1 95.31 212 GLU B N 1
ATOM 3445 C CA . GLU B 1 212 ? -5.293 28.328 24.844 1 95.31 212 GLU B CA 1
ATOM 3446 C C . GLU B 1 212 ? -6.707 27.75 24.859 1 95.31 212 GLU B C 1
ATOM 3448 O O . GLU B 1 212 ? -7.52 28.109 25.719 1 95.31 212 GLU B O 1
ATOM 3453 N N . GLU B 1 213 ? -6.98 26.906 23.984 1 91.88 213 GLU B N 1
ATOM 3454 C CA . GLU B 1 213 ? -8.312 26.312 23.859 1 91.88 213 GLU B CA 1
ATOM 3455 C C . GLU B 1 213 ? -8.531 25.219 24.922 1 91.88 213 GLU B C 1
ATOM 3457 O O . GLU B 1 213 ? -9.664 24.797 25.156 1 91.88 213 GLU B O 1
ATOM 3462 N N . ARG B 1 214 ? -7.512 24.719 25.547 1 85.62 214 ARG B N 1
ATOM 3463 C CA . ARG B 1 214 ? -7.605 23.641 26.547 1 85.62 214 ARG B CA 1
ATOM 3464 C C . ARG B 1 214 ? -7.688 24.219 27.953 1 85.62 214 ARG B C 1
ATOM 3466 O O . ARG B 1 214 ? -8.383 23.672 28.812 1 85.62 214 ARG B O 1
#

Solvent-accessible surface area (backbone atoms only — not comparable to full-atom values): 24225 Å² total; per-residue (Å²): 137,82,81,77,77,76,76,77,76,70,72,63,50,75,75,62,62,70,70,56,70,37,46,47,64,68,68,72,42,53,63,48,57,47,29,51,53,35,70,75,28,62,73,58,36,52,56,51,48,47,56,50,44,52,53,48,44,48,66,70,53,60,66,39,85,72,44,42,77,73,42,71,46,58,86,81,43,81,81,56,61,40,56,33,33,34,24,48,94,88,36,78,43,30,32,32,71,38,42,54,40,67,91,53,44,38,51,56,88,96,30,34,37,28,34,26,61,47,50,49,94,53,76,38,80,41,74,44,92,89,63,51,74,43,79,38,34,51,35,49,58,68,56,38,45,32,36,36,34,38,41,32,81,74,75,67,42,95,42,50,34,24,29,47,38,80,65,51,61,54,37,82,59,81,90,47,52,76,74,54,26,75,43,26,28,22,46,59,46,80,46,40,42,79,57,47,86,66,33,33,74,65,53,59,69,55,49,53,51,53,58,72,72,106,137,84,82,76,78,77,76,75,76,66,65,57,52,73,76,63,65,70,68,57,70,37,46,47,63,68,68,71,42,52,62,48,57,46,28,51,54,35,69,77,28,62,71,58,35,52,56,53,48,47,55,48,44,52,54,47,43,46,67,71,54,60,66,40,85,72,44,42,76,72,42,68,46,59,85,81,40,83,80,57,62,42,54,33,34,35,25,48,93,90,36,78,46,30,32,32,71,39,40,54,41,66,93,55,46,39,62,56,88,96,28,34,36,29,34,27,60,47,50,48,96,53,79,38,80,43,73,43,95,89,64,50,73,44,78,40,35,51,34,48,61,68,56,37,46,33,35,35,33,36,41,33,81,75,74,68,43,95,43,49,34,24,29,47,38,81,65,52,60,53,35,79,58,82,91,45,51,77,74,53,27,76,44,25,29,22,46,59,47,79,47,40,41,79,58,48,85,67,32,32,71,65,54,60,70,56,50,51,52,53,59,71,74,104

Organism: NCBI:txid2484901

Foldseek 3Di:
DDPPPPPPPPPVPPVPPPCDVDVCVVVVHDPVRVVVVLVVDLVNVQVVVQVVLLVCCCVPPCVDPQKDDKDADDPPPPQQDAGIWIDGPRDIFGEHEWEFRLVAWDDDPPKIKTKIFDWAPDFDWDQDPVRDIDTDRFDWQPSGFKYWYFPCSHPVDGFTKMAGSQFAAWDPDPVDDPVVRNTTGHRMDMAMVVGDPPIDRDCVVSVVVVVVVD/DDPPPPPPPPPVPPVPPPCDVDVCVVVVHDPVRVVVVLVVDLVNVQVVVQVVLLVCCCVPPCVDPQKDDKDADDPPPPQQDAGIWIDGPRDIFGEHEWEFRLVAWDDDPPKIKTKIFDWAPDFDWDQDPVRDIDTDRFDWQPSGFKYWYFPCSHPVDGFTKMAGSQFAAWDPDPVDDPVVRNTTGHRMDMAMVVGDPPIDRDCVVSVVVVVVVD

pLDDT: mean 86.07, std 19.68, range [20.67, 98.69]

Radius of gyration: 25.03 Å; Cα contacts (8 Å, |Δi|>4): 717; chains: 2; bounding box: 48×87×70 Å

Nearest PDB structures (foldseek):
  2ost-assembly1_C  TM=5.606E-01  e=4.019E-02  Synechocystis sp. PCC 6803
  2fco-assembly1_B  TM=4.599E-01  e=1.102E+00  Geobacillus kaustophilus HTA426
  3e07-assembly1_A  TM=3.499E-01  e=7.313E+00  Drosophila melanogaster
  2ost-assembly1_C  TM=5.607E-01  e=4.019E-02  Synechocystis sp. PCC 6803
  2fco-assembly1_B  TM=4.609E-01  e=1.102E+00  Geobacillus kaustophilus HTA426

Sequence (428 aa):
MLISILVNFLVYNVENITMSNNILQDWGISVEEFSKLVIENPSLRGMILGYVAEFQFEKNWLSNPKISDISKTDDHDRKQKGDRNIRYKNKRFIIEVKSLQTNTVKRVDDSWVGKTQIDASDNREVKLPSGEIVKTTCLVVGEFDLVAINLFAFSGEWVFAFAKNSDLPRTKSNKYTDDQKKHLLATTATVSYPPQPPFFLDPFPLLDELLEERMLISILVNFLVYNVENITMSNNILQDWGISVEEFSKLVIENPSLRGMILGYVAEFQFEKNWLSNPKISDISKTDDHDRKQKGDRNIRYKNKRFIIEVKSLQTNTVKRVDDSWVGKTQIDASDNREVKLPSGEIVKTTCLVVGEFDLVAINLFAFSGEWVFAFAKNSDLPRTKSNKYTDDQKKHLLATTATVSYPPQPPFFLDPFPLLDELLEER